Protein AF-0000000070194819 (afdb_homodimer)

Nearest PDB structures (foldseek):
  6mxv-assembly1_A  TM=6.897E-01  e=5.567E-07  Francisella tularensis subsp. tularensis SCHU S4
  8h4q-assembly1_A-2  TM=6.236E-01  e=9.524E-05  Pyrenophora teres f. teres 0-1
  8h4h-assembly1_A-2  TM=5.662E-01  e=7.944E-04  Pyrenophora teres f. teres 0-1
  3fdx-assembly1_A  TM=3.340E-01  e=8.220E-01  Klebsiella pneumoniae subsp. pneumoniae MGH 78578
  3fh0-assembly1_B  TM=3.764E-01  e=4.972E+00  Klebsiella pneumoniae subsp. pneumoniae MGH 78578

Organism: Mizuhopecten yessoensis (NCBI:txid6573)

Sequence (400 aa):
MATGFGMKAVISMMSMKFGSVNDIQTVTLSDWMKDHITHEDQTTKTSSSEPQLQDTSNSRSRRKLVILDCRPEEEYAVSHLEGAIRVDFDKEVNEIVKTLPEHLQPVERLVNTDIVCYCSIGYRSSTVADKLQKYFRKNSGSLPSGPDFPTAVNLEGSLFQWANEGRPMVDSNGQPTSFAHPYNAMWGKLLNAELRKEKLMATGFGMKAVISMMSMKFGSVNDIQTVTLSDWMKDHITHEDQTTKTSSSEPQLQDTSNSRSRRKLVILDCRPEEEYAVSHLEGAIRVDFDKEVNEIVKTLPEHLQPVERLVNTDIVCYCSIGYRSSTVADKLQKYFRKNSGSLPSGPDFPTAVNLEGSLFQWANEGRPMVDSNGQPTSFAHPYNAMWGKLLNAELRKEKL

Solvent-accessible surface area (backbone atoms only — not comparable to full-atom values): 21744 Å² total; per-residue (Å²): 119,78,79,47,68,62,50,51,52,48,38,52,50,48,46,62,66,40,68,88,47,48,68,42,51,57,68,58,51,54,51,53,53,52,54,54,54,53,48,60,52,48,64,71,66,61,72,72,83,73,83,68,79,70,77,61,82,82,49,67,73,74,59,44,79,44,41,34,33,26,47,57,68,68,39,42,40,33,22,38,55,80,86,46,43,77,39,61,45,88,51,54,56,71,59,44,50,66,68,44,57,68,79,52,42,59,78,62,48,33,54,31,24,42,33,39,20,20,22,61,60,28,66,47,5,38,51,40,20,44,40,49,44,53,50,49,62,76,44,38,89,65,44,58,70,73,87,38,36,56,46,43,24,21,32,48,32,12,48,32,46,39,43,64,61,65,48,84,27,18,26,74,85,68,44,79,42,72,41,33,40,38,91,47,84,72,67,21,67,69,33,53,73,93,30,56,33,78,65,120,117,79,79,47,68,61,52,52,51,47,40,51,49,48,46,65,64,39,68,86,46,49,69,43,51,58,70,55,52,52,52,53,53,52,56,55,53,54,47,60,52,49,66,70,65,62,74,71,82,73,82,66,79,72,77,59,80,82,50,64,76,75,59,44,80,42,42,34,33,26,46,55,67,66,40,43,41,30,22,38,55,80,83,45,43,75,39,60,46,88,51,55,56,70,58,44,50,66,69,44,58,67,81,50,40,61,78,64,48,33,53,31,23,42,32,40,20,22,24,59,60,28,65,46,6,37,52,41,19,44,40,47,44,52,50,48,62,74,44,39,90,65,43,58,72,74,86,38,34,57,47,43,25,20,31,49,32,12,48,29,45,38,42,63,64,67,50,84,25,18,26,72,83,68,44,80,45,73,40,34,39,39,91,46,84,73,67,21,68,68,33,53,74,92,30,56,32,78,64,119

InterPro domains:
  IPR001763 Rhodanese-like domain [PF00581] (61-164)
  IPR001763 Rhodanese-like domain [PS50206] (61-171)
  IPR001763 Rhodanese-like domain [SM00450] (51-168)
  IPR036873 Rhodanese-like domain superfamily [G3DSA:3.40.250.10] (31-189)
  IPR036873 Rhodanese-like domain superfamily [SSF52821] (60-180)

Secondary structure (DSSP, 8-state):
-PPPHHHHHHHHHHHHHTTTS-EE-HHHHHHHHHHHHHHHHHHHH-----------TT-----EEEEEE-S-HHHHHH-B-TTPEE--TTS-HHHHHHHS-GGG-SGGGGTTEEEEEE-SSSHHHHHHHHHHHHHHHHTGGGS--GGGS-EEEEETTHHHHHHHTT--EE-TTS-EE--B---STTGGGGS-GGGB-S--/-PPPHHHHHHHHHHHHHTTTS-EE-HHHHHHHHHHHHHHHHHHHH-----------TT-----EEEEEE-S-HHHHHH-B-TTPEE--TTS-HHHHHHHS-GGG-SGGGGTTEEEEEE-SSSHHHHHHHHHHHHHHHHTGGGS--GGGS-EEEEETTHHHHHHHTT--EE-TTS-EE--B---STTGGGGS-GGGB-S--

Foldseek 3Di:
DDQDPVLVVLLVVLCVVLVVFAEDELVVVVVLVVVVVVVVVVVVPPPDPDPPDPPVPVPPPNFAEAEEEQEDPLQVQAKDAPRYHYAHLPDQLVRRQVSDDPCSDDVLSQFRHEYEYAYQQFNSRSSNQVRVVVVQVVVVVSYDDDNRRYHYHYYHRGVQVCLQVPHWIAHPVRHTASAGDLVDDVSSVSHDPVRHDSGD/DDQDPVLVVLLVVLCVVLVVFAEDELVVVVVLVVVVVVVVVVVVPPPDPDPPPPPVPVPPPRFAEAEEEQEDPLQVQAKDAPRYHYAHLPDQLVVRQVSDDPCSDDVLSQFRHEYEYAYQQFNSRSSNQVRVVVVQVVVVVSYDDDNRRYHYHYYHRGVQVCLQVPHWIAHPVRHTASAGDLVDDVSSVSHDPVRHDSGD

Structure (mmCIF, N/CA/C/O backbone):
data_AF-0000000070194819-model_v1
#
loop_
_entity.id
_entity.type
_entity.pdbx_description
1 polymer 'Rhodanese domain-containing protein'
#
loop_
_atom_site.group_PDB
_atom_site.id
_atom_site.type_symbol
_atom_site.label_atom_id
_atom_site.label_alt_id
_atom_site.label_comp_id
_atom_site.label_asym_id
_atom_site.label_entity_id
_atom_site.label_seq_id
_atom_site.pdbx_PDB_ins_code
_atom_site.Cartn_x
_atom_site.Cartn_y
_atom_site.Cartn_z
_atom_site.occupancy
_atom_site.B_iso_or_equiv
_atom_site.auth_seq_id
_atom_site.auth_comp_id
_atom_site.auth_asym_id
_atom_site.auth_atom_id
_atom_site.pdbx_PDB_model_num
ATOM 1 N N . MET A 1 1 ? -16.078 6.215 16.75 1 51.06 1 MET A N 1
ATOM 2 C CA . MET A 1 1 ? -16.469 5.094 15.898 1 51.06 1 MET A CA 1
ATOM 3 C C . MET A 1 1 ? -15.258 4.297 15.438 1 51.06 1 MET A C 1
ATOM 5 O O . MET A 1 1 ? -14.18 4.863 15.242 1 51.06 1 MET A O 1
ATOM 9 N N . ALA A 1 2 ? -15.391 3.111 15.586 1 61.91 2 ALA A N 1
ATOM 10 C CA . ALA A 1 2 ? -14.258 2.229 15.32 1 61.91 2 ALA A CA 1
ATOM 11 C C . ALA A 1 2 ? -13.836 2.305 13.859 1 61.91 2 ALA A C 1
ATOM 13 O O . ALA A 1 2 ? -14.68 2.438 12.969 1 61.91 2 ALA A O 1
ATOM 14 N N . THR A 1 3 ? -12.617 2.445 13.68 1 82.25 3 THR A N 1
ATOM 15 C CA . THR A 1 3 ? -12.055 2.445 12.328 1 82.25 3 THR A CA 1
ATOM 16 C C . THR A 1 3 ? -12.445 1.172 11.578 1 82.25 3 THR A C 1
ATOM 18 O O . THR A 1 3 ? -12.25 0.065 12.086 1 82.25 3 THR A O 1
ATOM 21 N N . GLY A 1 4 ? -13.133 1.283 10.477 1 89.81 4 GLY A N 1
ATOM 22 C CA . GLY A 1 4 ? -13.562 0.141 9.688 1 89.81 4 GLY A CA 1
ATOM 23 C C . GLY A 1 4 ? -12.406 -0.609 9.047 1 89.81 4 GLY A C 1
ATOM 24 O O . GLY A 1 4 ? -11.273 -0.127 9.047 1 89.81 4 GLY A O 1
ATOM 25 N N . PHE A 1 5 ? -12.688 -1.791 8.609 1 92.38 5 PHE A N 1
ATOM 26 C CA . PHE A 1 5 ? -11.672 -2.643 7.996 1 92.38 5 PHE A CA 1
ATOM 27 C C . PHE A 1 5 ? -10.961 -1.913 6.867 1 92.38 5 PHE A C 1
ATOM 29 O O . PHE A 1 5 ? -9.734 -1.968 6.762 1 92.38 5 PHE A O 1
ATOM 36 N N . GLY A 1 6 ? -11.766 -1.272 6.012 1 93.25 6 GLY A N 1
ATOM 37 C CA . GLY A 1 6 ? -11.172 -0.573 4.883 1 93.25 6 GLY A CA 1
ATOM 38 C C . GLY A 1 6 ? -10.102 0.418 5.297 1 93.25 6 GLY A C 1
ATOM 39 O O . GLY A 1 6 ? -9 0.418 4.738 1 93.25 6 GLY A O 1
ATOM 40 N N . MET A 1 7 ? -10.438 1.155 6.246 1 95.94 7 MET A N 1
ATOM 41 C CA . MET A 1 7 ? -9.492 2.16 6.719 1 95.94 7 MET A CA 1
ATOM 42 C C . MET A 1 7 ? -8.297 1.503 7.395 1 95.94 7 MET A C 1
ATOM 44 O O . MET A 1 7 ? -7.152 1.906 7.172 1 95.94 7 MET A O 1
ATOM 48 N N . LYS A 1 8 ? -8.508 0.53 8.195 1 95.81 8 LYS A N 1
ATOM 49 C CA . LYS A 1 8 ? -7.418 -0.189 8.844 1 95.81 8 LYS A CA 1
ATOM 50 C C . LYS A 1 8 ? -6.469 -0.791 7.816 1 95.81 8 LYS A C 1
ATOM 52 O O . LYS A 1 8 ? -5.246 -0.743 7.988 1 95.81 8 LYS A O 1
ATOM 57 N N . ALA A 1 9 ? -7.027 -1.358 6.754 1 94.88 9 ALA A N 1
ATOM 58 C CA . ALA A 1 9 ? -6.223 -1.964 5.695 1 94.88 9 ALA A CA 1
ATOM 59 C C . ALA A 1 9 ? -5.367 -0.916 4.988 1 94.88 9 ALA A C 1
ATOM 61 O O . ALA A 1 9 ? -4.176 -1.129 4.766 1 94.88 9 ALA A O 1
ATOM 62 N N . VAL A 1 10 ? -5.977 0.17 4.715 1 95.75 10 VAL A N 1
ATOM 63 C CA . VAL A 1 10 ? -5.27 1.229 4 1 95.75 10 VAL A CA 1
ATOM 64 C C . VAL A 1 10 ? -4.148 1.781 4.875 1 95.75 10 VAL A C 1
ATOM 66 O O . VAL A 1 10 ? -3.027 1.99 4.402 1 95.75 10 VAL A O 1
ATOM 69 N N . ILE A 1 11 ? -4.441 1.989 6.156 1 96.69 11 ILE A N 1
ATOM 70 C CA . ILE A 1 11 ? -3.434 2.479 7.094 1 96.69 11 ILE A CA 1
ATOM 71 C C . ILE A 1 11 ? -2.262 1.502 7.145 1 96.69 11 ILE A C 1
ATOM 73 O O . ILE A 1 11 ? -1.101 1.913 7.078 1 96.69 11 ILE A O 1
ATOM 77 N N . SER A 1 12 ? -2.572 0.256 7.238 1 95 12 SER A N 1
ATOM 78 C CA . SER A 1 12 ? -1.537 -0.771 7.281 1 95 12 SER A CA 1
ATOM 79 C C . SER A 1 12 ? -0.708 -0.773 6 1 95 12 SER A C 1
ATOM 81 O O . SER A 1 12 ? 0.521 -0.842 6.051 1 95 12 SER A O 1
ATOM 83 N N . MET A 1 13 ? -1.363 -0.659 4.902 1 94.62 13 MET A N 1
ATOM 84 C CA . MET A 1 13 ? -0.689 -0.702 3.605 1 94.62 13 MET A CA 1
ATOM 85 C C . MET A 1 13 ? 0.181 0.534 3.404 1 94.62 13 MET A C 1
ATOM 87 O O . MET A 1 13 ? 1.265 0.447 2.824 1 94.62 13 MET A O 1
ATOM 91 N N . MET A 1 14 ? -0.279 1.64 3.861 1 95.81 14 MET A N 1
ATOM 92 C CA . MET A 1 14 ? 0.521 2.859 3.783 1 95.81 14 MET A CA 1
ATOM 93 C C . MET A 1 14 ? 1.812 2.715 4.582 1 95.81 14 MET A C 1
ATOM 95 O O . MET A 1 14 ? 2.885 3.086 4.105 1 95.81 14 MET A O 1
ATOM 99 N N . SER A 1 15 ? 1.675 2.174 5.762 1 94.81 15 SER A N 1
ATOM 100 C CA . SER A 1 15 ? 2.838 1.955 6.617 1 94.81 15 SER A CA 1
ATOM 101 C C . SER A 1 15 ? 3.824 0.987 5.973 1 94.81 15 SER A C 1
ATOM 103 O O . SER A 1 15 ? 5.039 1.167 6.082 1 94.81 15 SER A O 1
ATOM 105 N N . MET A 1 16 ? 3.293 0.017 5.25 1 91.75 16 MET A N 1
ATOM 106 C CA . MET A 1 16 ? 4.152 -0.943 4.562 1 91.75 16 MET A CA 1
ATOM 107 C C . MET A 1 16 ? 4.871 -0.286 3.389 1 91.75 16 MET A C 1
ATOM 109 O O . MET A 1 16 ? 6.055 -0.539 3.162 1 91.75 16 MET A O 1
ATOM 113 N N . LYS A 1 17 ? 4.164 0.487 2.676 1 94.25 17 LYS A N 1
ATOM 114 C CA . LYS A 1 17 ? 4.738 1.139 1.503 1 94.25 17 LYS A CA 1
ATOM 115 C C . LYS A 1 17 ? 5.801 2.158 1.904 1 94.25 17 LYS A C 1
ATOM 117 O O . LYS A 1 17 ? 6.855 2.244 1.272 1 94.25 17 LYS A O 1
ATOM 122 N N . PHE A 1 18 ? 5.41 2.934 2.963 1 96.56 18 PHE A N 1
ATOM 123 C CA . PHE A 1 18 ? 6.305 3.99 3.426 1 96.56 18 PHE A CA 1
ATOM 124 C C . PHE A 1 18 ? 6.945 3.613 4.758 1 96.56 18 PHE A C 1
ATOM 126 O O . PHE A 1 18 ? 6.738 4.289 5.766 1 96.56 18 PHE A O 1
ATOM 133 N N . GLY A 1 19 ? 7.793 2.658 4.688 1 94 19 GLY A N 1
ATOM 134 C CA . GLY A 1 19 ? 8.375 2.072 5.887 1 94 19 GLY A CA 1
ATOM 135 C C . GLY A 1 19 ? 9.242 3.041 6.664 1 94 19 GLY A C 1
ATOM 136 O O . GLY A 1 19 ? 9.43 2.887 7.875 1 94 19 GLY A O 1
ATOM 137 N N . SER A 1 20 ? 9.75 4.078 6.027 1 94.69 20 SER A N 1
ATOM 138 C CA . SER A 1 20 ? 10.664 5.012 6.684 1 94.69 20 SER A CA 1
ATOM 139 C C . SER A 1 20 ? 9.906 6.18 7.305 1 94.69 20 SER A C 1
ATOM 141 O O . SER A 1 20 ? 10.484 6.973 8.047 1 94.69 20 SER A O 1
ATOM 143 N N . VAL A 1 21 ? 8.648 6.27 7.035 1 97.75 21 VAL A N 1
ATOM 144 C CA . VAL A 1 21 ? 7.852 7.395 7.512 1 97.75 21 VAL A CA 1
ATOM 145 C C . VAL A 1 21 ? 7.098 6.992 8.781 1 97.75 21 VAL A C 1
ATOM 147 O O . VAL A 1 21 ? 6.352 6.012 8.773 1 97.75 21 VAL A O 1
ATOM 150 N N . ASN A 1 22 ? 7.332 7.723 9.805 1 97.19 22 ASN A N 1
ATOM 151 C CA . ASN A 1 22 ? 6.57 7.492 11.023 1 97.19 22 ASN A CA 1
ATOM 152 C C . ASN A 1 22 ? 5.168 8.086 10.93 1 97.19 22 ASN A C 1
ATOM 154 O O . ASN A 1 22 ? 4.973 9.133 10.305 1 97.19 22 ASN A O 1
ATOM 158 N N . ASP A 1 23 ? 4.273 7.438 11.578 1 98.19 23 ASP A N 1
ATOM 159 C CA . ASP A 1 23 ? 2.891 7.906 11.633 1 98.19 23 ASP A CA 1
ATOM 160 C C . ASP A 1 23 ? 2.508 8.328 13.047 1 98.19 23 ASP A C 1
ATOM 162 O O . ASP A 1 23 ? 3.076 7.836 14.023 1 98.19 23 ASP A O 1
ATOM 166 N N . ILE A 1 24 ? 1.604 9.227 13.133 1 98.06 24 ILE A N 1
ATOM 167 C CA . ILE A 1 24 ? 0.962 9.516 14.406 1 98.06 24 ILE A CA 1
ATOM 168 C C . ILE A 1 24 ? -0.55 9.344 14.273 1 98.06 24 ILE A C 1
ATOM 170 O O . ILE A 1 24 ? -1.1 9.453 13.18 1 98.06 24 ILE A O 1
ATOM 174 N N . GLN A 1 25 ? -1.173 9.109 15.375 1 97.94 25 GLN A N 1
ATOM 175 C CA . GLN A 1 25 ? -2.619 8.922 15.391 1 97.94 25 GLN A CA 1
ATOM 176 C C . GLN A 1 25 ? -3.346 10.266 15.453 1 97.94 25 GLN A C 1
ATOM 178 O O . GLN A 1 25 ? -2.777 11.266 15.891 1 97.94 25 GLN A O 1
ATOM 183 N N . THR A 1 26 ? -4.57 10.234 15.047 1 98.25 26 THR A N 1
ATOM 184 C CA . THR A 1 26 ? -5.395 11.438 15.039 1 98.25 26 THR A CA 1
ATOM 185 C C . THR A 1 26 ? -5.543 12 16.453 1 98.25 26 THR A C 1
ATOM 187 O O . THR A 1 26 ? -5.527 13.219 16.641 1 98.25 26 THR A O 1
ATOM 190 N N . VAL A 1 27 ? -5.629 11.141 17.422 1 97.44 27 VAL A N 1
ATOM 191 C CA . VAL A 1 27 ? -5.801 11.586 18.797 1 97.44 27 VAL A CA 1
ATOM 192 C C . VAL A 1 27 ? -4.551 12.328 19.266 1 97.44 27 VAL A C 1
ATOM 194 O O . VAL A 1 27 ? -4.641 13.312 20 1 97.44 27 VAL A O 1
ATOM 197 N N . THR A 1 28 ? -3.393 11.875 18.844 1 97.62 28 THR A N 1
ATOM 198 C CA . THR A 1 28 ? -2.129 12.516 19.188 1 97.62 28 THR A CA 1
ATOM 199 C C . THR A 1 28 ? -2.064 13.93 18.594 1 97.62 28 THR A C 1
ATOM 201 O O . THR A 1 28 ? -1.732 14.883 19.297 1 97.62 28 THR A O 1
ATOM 204 N N . LEU A 1 29 ? -2.408 14.055 17.328 1 97.88 29 LEU A N 1
ATOM 205 C CA . LEU A 1 29 ? -2.389 15.375 16.719 1 97.88 29 LEU A CA 1
ATOM 206 C C . LEU A 1 29 ? -3.406 16.297 17.375 1 97.88 29 LEU A C 1
ATOM 208 O O . LEU A 1 29 ? -3.123 17.469 17.609 1 97.88 29 LEU A O 1
ATOM 212 N N . SER A 1 30 ? -4.559 15.781 17.641 1 97 30 SER A N 1
ATOM 213 C CA . SER A 1 30 ? -5.582 16.562 18.328 1 97 30 SER A CA 1
ATOM 214 C C . SER A 1 30 ? -5.059 17.141 19.641 1 97 30 SER A C 1
ATOM 216 O O . SER A 1 30 ? -5.277 18.312 19.953 1 97 30 SER A O 1
ATOM 218 N N . ASP A 1 31 ? -4.367 16.328 20.359 1 95.19 31 ASP A N 1
ATOM 219 C CA . ASP A 1 31 ? -3.793 16.75 21.625 1 95.19 31 ASP A CA 1
ATOM 220 C C . ASP A 1 31 ? -2.721 17.828 21.422 1 95.19 31 ASP A C 1
ATOM 222 O O . ASP A 1 31 ? -2.666 18.812 22.156 1 95.19 31 ASP A O 1
ATOM 226 N N . TRP A 1 32 ? -1.902 17.609 20.438 1 94.75 32 TRP A N 1
ATOM 227 C CA . TRP A 1 32 ? -0.859 18.578 20.125 1 94.75 32 TRP A CA 1
ATOM 228 C C . TRP A 1 32 ? -1.464 19.922 19.766 1 94.75 32 TRP A C 1
ATOM 230 O O . TRP A 1 32 ? -0.948 20.969 20.172 1 94.75 32 TRP A O 1
ATOM 240 N N . MET A 1 33 ? -2.512 19.922 19 1 95 33 MET A N 1
ATOM 241 C CA . MET A 1 33 ? -3.16 21.156 18.547 1 95 33 MET A CA 1
ATOM 242 C C . MET A 1 33 ? -3.754 21.922 19.719 1 95 33 MET A C 1
ATOM 244 O O . MET A 1 33 ? -3.684 23.156 19.766 1 95 33 MET A O 1
ATOM 248 N N . LYS A 1 34 ? -4.328 21.281 20.672 1 90.75 34 LYS A N 1
ATOM 249 C CA . LYS A 1 34 ? -4.898 21.906 21.859 1 90.75 34 LYS A CA 1
ATOM 250 C C . LYS A 1 34 ? -3.816 22.578 22.703 1 90.75 34 LYS A C 1
ATOM 252 O O . LYS A 1 34 ? -4.02 23.656 23.25 1 90.75 34 LYS A O 1
ATOM 257 N N . ASP A 1 35 ? -2.766 21.922 22.766 1 84.62 35 ASP A N 1
ATOM 258 C CA . ASP A 1 35 ? -1.654 22.438 23.562 1 84.62 35 ASP A CA 1
ATOM 259 C C . ASP A 1 35 ? -1.08 23.719 22.953 1 84.62 35 ASP A C 1
ATOM 261 O O . ASP A 1 35 ? -0.6 24.594 23.672 1 84.62 35 ASP A O 1
ATOM 265 N N . HIS A 1 36 ? -1.11 23.797 21.688 1 80.06 36 HIS A N 1
ATOM 266 C CA . HIS A 1 36 ? -0.522 24.953 21.016 1 80.06 36 HIS A CA 1
ATOM 267 C C . HIS A 1 36 ? -1.495 26.125 20.969 1 80.06 36 HIS A C 1
ATOM 269 O O . HIS A 1 36 ? -1.076 27.281 20.906 1 80.06 36 HIS A O 1
ATOM 275 N N . ILE A 1 37 ? -2.73 25.859 20.969 1 62.91 37 ILE A N 1
ATOM 276 C CA . ILE A 1 37 ? -3.717 26.922 21.062 1 62.91 37 ILE A CA 1
ATOM 277 C C . ILE A 1 37 ? -3.725 27.5 22.469 1 62.91 37 ILE A C 1
ATOM 279 O O . ILE A 1 37 ? -3.756 28.719 22.656 1 62.91 37 ILE A O 1
ATOM 283 N N . THR A 1 38 ? -3.678 26.609 23.469 1 53.94 38 THR A N 1
ATOM 284 C CA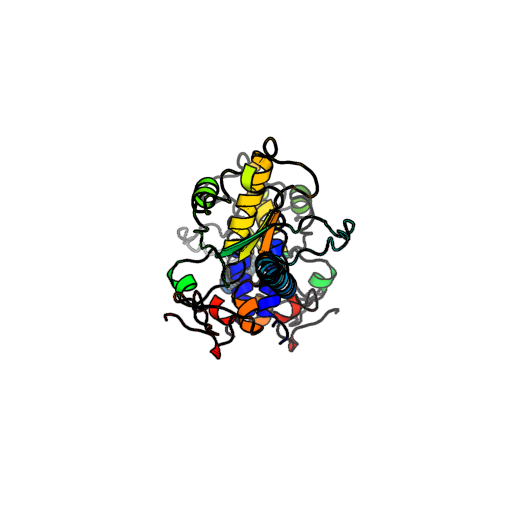 . THR A 1 38 ? -3.775 27.031 24.875 1 53.94 38 THR A CA 1
ATOM 285 C C . THR A 1 38 ? -2.57 27.891 25.266 1 53.94 38 THR A C 1
ATOM 287 O O . THR A 1 38 ? -2.703 28.844 26.016 1 53.94 38 THR A O 1
ATOM 290 N N . HIS A 1 39 ? -1.489 27.578 24.703 1 51.53 39 HIS A N 1
ATOM 291 C CA . HIS A 1 39 ? -0.308 28.297 25.156 1 51.53 39 HIS A CA 1
ATOM 292 C C . HIS A 1 39 ? -0.167 29.625 24.422 1 51.53 39 HIS A C 1
ATOM 294 O O . HIS A 1 39 ? 0.39 30.594 24.969 1 51.53 39 HIS A O 1
ATOM 300 N N . GLU A 1 40 ? -0.604 29.625 23.188 1 50.69 40 GLU A N 1
ATOM 301 C CA . GLU A 1 40 ? -0.58 30.938 22.531 1 50.69 40 GLU A CA 1
ATOM 302 C C . GLU A 1 40 ? -1.477 31.938 23.25 1 50.69 40 GLU A C 1
ATOM 304 O O . GLU A 1 40 ? -1.139 33.125 23.359 1 50.69 40 GLU A O 1
ATOM 309 N N . ASP A 1 41 ? -2.551 31.422 23.859 1 47.28 41 ASP A N 1
ATOM 310 C CA . ASP A 1 41 ? -3.469 32.281 24.594 1 47.28 41 ASP A CA 1
ATOM 311 C C . ASP A 1 41 ? -2.879 32.688 25.953 1 47.28 41 ASP A C 1
ATOM 313 O O . ASP A 1 41 ? -3.086 33.812 26.406 1 47.28 41 ASP A O 1
ATOM 317 N N . GLN A 1 42 ? -2.182 31.734 26.516 1 44.88 42 GLN A N 1
ATOM 318 C CA . GLN A 1 42 ? -1.678 32.062 27.844 1 44.88 42 GLN A CA 1
ATOM 319 C C . GLN A 1 42 ? -0.526 33.062 27.766 1 44.88 42 GLN A C 1
ATOM 321 O O . GLN A 1 42 ? -0.276 33.812 28.719 1 44.88 42 GLN A O 1
ATOM 326 N N . THR A 1 43 ? 0.218 33 26.625 1 43.69 43 THR A N 1
ATOM 327 C CA . THR A 1 43 ? 1.293 34 26.562 1 43.69 43 THR A CA 1
ATOM 328 C C . THR A 1 43 ? 0.726 35.406 26.438 1 43.69 43 THR A C 1
ATOM 330 O O . THR A 1 43 ? 1.393 36.375 26.781 1 43.69 43 THR A O 1
ATOM 333 N N . THR A 1 44 ? -0.461 35.594 25.797 1 42.16 44 THR A N 1
ATOM 334 C CA . THR A 1 44 ? -0.988 36.969 25.703 1 42.16 44 THR A CA 1
ATOM 335 C C . THR A 1 44 ? -1.541 37.406 27.062 1 42.16 44 THR A C 1
ATOM 337 O O . THR A 1 44 ? -1.569 38.625 27.344 1 42.16 44 THR A O 1
ATOM 340 N N . LYS A 1 45 ? -2.238 36.531 27.969 1 43.38 45 LYS A N 1
ATOM 341 C CA . LYS A 1 45 ? -2.932 37.094 29.125 1 43.38 45 LYS A CA 1
ATOM 342 C C . LYS A 1 45 ? -1.969 37.344 30.281 1 43.38 45 LYS A C 1
ATOM 344 O O . LYS A 1 45 ? -2.342 37.938 31.297 1 43.38 45 LYS A O 1
ATOM 349 N N . THR A 1 46 ? -1.001 36.438 30.531 1 40.38 46 THR A N 1
ATOM 350 C CA . THR A 1 46 ? -0.384 36.562 31.844 1 40.38 46 THR A CA 1
ATOM 351 C C . THR A 1 46 ? 0.662 37.688 31.859 1 40.38 46 THR A C 1
ATOM 353 O O . THR A 1 46 ? 1.806 37.469 31.453 1 40.38 46 THR A O 1
ATOM 356 N N . SER A 1 47 ? 0.458 38.812 31.375 1 36.16 47 SER A N 1
ATOM 357 C CA . SER A 1 47 ? 1.301 39.938 31.75 1 36.16 47 SER A CA 1
ATOM 358 C C . SER A 1 47 ? 1.397 40.094 33.281 1 36.16 47 SER A C 1
ATOM 360 O O . SER A 1 47 ? 1.868 41.094 33.781 1 36.16 47 SER A O 1
ATOM 362 N N . SER A 1 48 ? 0.55 39.406 34.094 1 36.16 48 SER A N 1
ATOM 363 C CA . SER A 1 48 ? 0.656 39.875 35.469 1 36.16 48 SER A CA 1
ATOM 364 C C . SER A 1 48 ? 2.004 39.469 36.062 1 36.16 48 SER A C 1
ATOM 366 O O . SER A 1 48 ? 2.639 38.531 35.625 1 36.16 48 SER A O 1
ATOM 368 N N . SER A 1 49 ? 2.727 40.312 37.125 1 37.75 49 SER A N 1
ATOM 369 C CA . SER A 1 49 ? 3.99 40.594 37.812 1 37.75 49 SER A CA 1
ATOM 370 C C . SER A 1 49 ? 4.492 39.375 38.562 1 37.75 49 SER A C 1
ATOM 372 O O . SER A 1 49 ? 5.547 39.406 39.188 1 37.75 49 SER A O 1
ATOM 374 N N . GLU A 1 50 ? 3.598 38.469 39.219 1 38.38 50 GLU A N 1
ATOM 375 C CA . GLU A 1 50 ? 4.238 37.688 40.281 1 38.38 50 GLU A CA 1
ATOM 376 C C . GLU A 1 50 ? 5.23 36.688 39.688 1 38.38 50 GLU A C 1
ATOM 378 O O . GLU A 1 50 ? 4.957 36.062 38.656 1 38.38 50 GLU A O 1
ATOM 383 N N . PRO A 1 51 ? 6.559 36.719 40.125 1 37.97 51 PRO A N 1
ATOM 384 C CA . PRO A 1 51 ? 7.617 35.812 39.719 1 37.97 51 PRO A CA 1
ATOM 385 C C . PRO A 1 51 ? 7.184 34.344 39.812 1 37.97 51 PRO A C 1
ATOM 387 O O . PRO A 1 51 ? 6.949 33.812 40.906 1 37.97 51 PRO A O 1
ATOM 390 N N . GLN A 1 52 ? 6 33.938 39.438 1 35.62 52 GLN A N 1
ATOM 391 C CA . GLN A 1 52 ? 5.75 32.5 39.625 1 35.62 52 GLN A CA 1
ATOM 392 C C . GLN A 1 52 ? 6.949 31.672 39.188 1 35.62 52 GLN A C 1
ATOM 394 O O . GLN A 1 52 ? 7.531 31.922 38.125 1 35.62 52 GLN A O 1
ATOM 399 N N . LEU A 1 53 ? 7.605 30.938 40.125 1 36.72 53 LEU A N 1
ATOM 400 C CA . LEU A 1 53 ? 8.641 29.922 40 1 36.72 53 LEU A CA 1
ATOM 401 C C . LEU A 1 53 ? 8.43 29.062 38.75 1 36.72 53 LEU A C 1
ATOM 403 O O . LEU A 1 53 ? 7.312 28.609 38.5 1 36.72 53 LEU A O 1
ATOM 407 N N . GLN A 1 54 ? 9.164 29.359 37.719 1 35.09 54 GLN A N 1
ATOM 408 C CA . GLN A 1 54 ? 9.344 28.609 36.469 1 35.09 54 GLN A CA 1
ATOM 409 C C . GLN A 1 54 ? 9.484 27.125 36.75 1 35.09 54 GLN A C 1
ATOM 411 O O . GLN A 1 54 ? 10.461 26.688 37.344 1 35.09 54 GLN A O 1
ATOM 416 N N . ASP A 1 55 ? 8.469 26.422 37.344 1 35.69 55 ASP A N 1
ATOM 417 C CA . ASP A 1 55 ? 8.664 24.969 37.25 1 35.69 55 ASP A CA 1
ATOM 418 C C . ASP A 1 55 ? 9.414 24.594 35.969 1 35.69 55 ASP A C 1
ATOM 420 O O . ASP A 1 55 ? 8.867 24.703 34.875 1 35.69 55 ASP A O 1
ATOM 424 N N . THR A 1 56 ? 10.711 24.859 35.781 1 38 56 THR A N 1
ATOM 425 C CA . THR A 1 56 ? 11.805 24.562 34.875 1 38 56 THR A CA 1
ATOM 426 C C . THR A 1 56 ? 11.703 23.125 34.375 1 38 56 THR A C 1
ATOM 428 O O . THR A 1 56 ? 12.328 22.766 33.375 1 38 56 THR A O 1
ATOM 431 N N . SER A 1 57 ? 11.398 22.172 35.188 1 39.25 57 SER A N 1
ATOM 432 C CA . SER A 1 57 ? 11.617 20.766 34.844 1 39.25 57 SER A CA 1
ATOM 433 C C . SER A 1 57 ? 10.922 20.406 33.562 1 39.25 57 SER A C 1
ATOM 435 O O . SER A 1 57 ? 11.43 19.609 32.781 1 39.25 57 SER A O 1
ATOM 437 N N . ASN A 1 58 ? 9.617 20.5 33.469 1 40.03 58 ASN A N 1
ATOM 438 C CA . ASN A 1 58 ? 8.844 20.094 32.281 1 40.03 58 ASN A CA 1
ATOM 439 C C . ASN A 1 58 ? 9 21.094 31.141 1 40.03 58 ASN A C 1
ATOM 441 O O . ASN A 1 58 ? 8.062 21.328 30.391 1 40.03 58 ASN A O 1
ATOM 445 N N . SER A 1 59 ? 9.883 22.031 31.25 1 40.19 59 SER A N 1
ATOM 446 C CA . SER A 1 59 ? 10.18 23.062 30.266 1 40.19 59 SER A CA 1
ATOM 447 C C . SER A 1 59 ? 10.523 22.469 28.906 1 40.19 59 SER A C 1
ATOM 449 O O . SER A 1 59 ? 11.422 22.953 28.219 1 40.19 59 SER A O 1
ATOM 451 N N . ARG A 1 60 ? 10.656 21.156 28.906 1 45.38 60 ARG A N 1
ATOM 452 C CA . ARG A 1 60 ? 10.961 20.781 27.531 1 45.38 60 ARG A CA 1
ATOM 453 C C . ARG A 1 60 ? 10.258 21.719 26.547 1 45.38 60 ARG A C 1
ATOM 455 O O . ARG A 1 60 ? 9.031 21.797 26.531 1 45.38 60 ARG A O 1
ATOM 462 N N . SER A 1 61 ? 10.977 22.828 26.234 1 54.88 61 SER A N 1
ATOM 463 C CA . SER A 1 61 ? 10.516 23.781 25.219 1 54.88 61 SER A CA 1
ATOM 464 C C . SER A 1 61 ? 9.617 23.094 24.203 1 54.88 61 SER A C 1
ATOM 466 O O . SER A 1 61 ? 9.93 22 23.719 1 54.88 61 SER A O 1
ATOM 468 N N . ARG A 1 62 ? 8.328 23.312 24.328 1 77.38 62 ARG A N 1
ATOM 469 C CA . ARG A 1 62 ? 7.285 22.734 23.484 1 77.38 62 ARG A CA 1
ATOM 470 C C . ARG A 1 62 ? 7.664 22.828 22.016 1 77.38 62 ARG A C 1
ATOM 472 O O . ARG A 1 62 ? 8.016 23.906 21.516 1 77.38 62 ARG A O 1
ATOM 479 N N . ARG A 1 63 ? 7.859 21.766 21.453 1 89.5 63 ARG A N 1
ATOM 480 C CA . ARG A 1 63 ? 8.203 21.703 20.031 1 89.5 63 ARG A CA 1
ATOM 481 C C . ARG A 1 63 ? 7.184 22.484 19.188 1 89.5 63 ARG A C 1
ATOM 483 O O . ARG A 1 63 ? 5.992 22.5 19.516 1 89.5 63 ARG A O 1
ATOM 490 N N . LYS A 1 64 ? 7.711 23.219 18.25 1 92.69 64 LYS A N 1
ATOM 491 C CA . LYS A 1 64 ? 6.824 23.844 17.281 1 92.69 64 LYS A CA 1
ATOM 492 C C . LYS A 1 64 ? 6.031 22.812 16.5 1 92.69 64 LYS A C 1
ATOM 494 O O . LYS A 1 64 ? 6.555 21.734 16.172 1 92.69 64 LYS A O 1
ATOM 499 N N . LEU A 1 65 ? 4.738 23.156 16.281 1 95.94 65 LEU A N 1
ATOM 500 C CA . LEU A 1 65 ? 3.893 22.281 15.484 1 95.94 65 LEU A CA 1
ATOM 501 C C . LEU A 1 65 ? 3.555 22.906 14.141 1 95.94 65 LEU A C 1
ATOM 503 O O . LEU A 1 65 ? 3.078 24.047 14.094 1 95.94 65 LEU A O 1
ATOM 507 N N . VAL A 1 66 ? 3.887 22.203 13.086 1 96.69 66 VAL A N 1
ATOM 508 C CA . VAL A 1 66 ? 3.502 22.609 11.742 1 96.69 66 VAL A CA 1
ATOM 509 C C . VAL A 1 66 ? 2.639 21.531 11.102 1 96.69 66 VAL A C 1
ATOM 511 O O . VAL A 1 66 ? 3.006 20.359 11.109 1 96.69 66 VAL A O 1
ATOM 514 N N . ILE A 1 67 ? 1.468 21.922 10.609 1 98.31 67 ILE A N 1
ATOM 515 C CA . ILE A 1 67 ? 0.573 20.969 9.945 1 98.31 67 ILE A CA 1
ATOM 516 C C . ILE A 1 67 ? 0.528 21.266 8.445 1 98.31 67 ILE A C 1
ATOM 518 O O . ILE A 1 67 ? 0.23 22.391 8.039 1 98.31 67 ILE A O 1
ATOM 522 N N . LEU A 1 68 ? 0.867 20.219 7.676 1 98.69 68 LEU A N 1
ATOM 523 C CA . LEU A 1 68 ? 0.867 20.391 6.227 1 98.69 68 LEU A CA 1
ATOM 524 C C . LEU A 1 68 ? -0.286 19.625 5.59 1 98.69 68 LEU A C 1
ATOM 526 O O . LEU A 1 68 ? -0.429 18.422 5.801 1 98.69 68 LEU A O 1
ATOM 530 N N . ASP A 1 69 ? -1.15 20.328 4.871 1 98.81 69 ASP A N 1
ATOM 531 C CA . ASP A 1 69 ? -2.139 19.719 3.984 1 98.81 69 ASP A CA 1
ATOM 532 C C . ASP A 1 69 ? -1.556 19.484 2.594 1 98.81 69 ASP A C 1
ATOM 534 O O . ASP A 1 69 ? -1.314 20.438 1.847 1 98.81 69 ASP A O 1
ATOM 538 N N . CYS A 1 70 ? -1.432 18.234 2.191 1 98.81 70 CYS A N 1
ATOM 539 C CA . CYS A 1 70 ? -0.713 17.891 0.97 1 98.81 70 CYS A CA 1
ATOM 540 C C . CYS A 1 70 ? -1.68 17.672 -0.188 1 98.81 70 CYS A C 1
ATOM 542 O O . CYS A 1 70 ? -1.353 16.984 -1.15 1 98.81 70 CYS A O 1
ATOM 544 N N . ARG A 1 71 ? -2.887 18.125 -0.114 1 98.38 71 ARG A N 1
ATOM 545 C CA . ARG A 1 71 ? -3.93 17.922 -1.116 1 98.38 71 ARG A CA 1
ATOM 546 C C . ARG A 1 71 ? -4.023 19.125 -2.051 1 98.38 71 ARG A C 1
ATOM 548 O O . ARG A 1 71 ? -3.455 20.188 -1.771 1 98.38 71 ARG A O 1
ATOM 555 N N . PRO A 1 72 ? -4.727 18.969 -3.174 1 97.62 72 PRO A N 1
ATOM 556 C CA . PRO A 1 72 ? -4.961 20.094 -4.07 1 97.62 72 PRO A CA 1
ATOM 557 C C . PRO A 1 72 ? -5.871 21.156 -3.457 1 97.62 72 PRO A C 1
ATOM 559 O O . PRO A 1 72 ? -6.586 20.875 -2.492 1 97.62 72 PRO A O 1
ATOM 562 N N . GLU A 1 73 ? -5.844 22.312 -4.059 1 97.12 73 GLU A N 1
ATOM 563 C CA . GLU A 1 73 ? -6.594 23.469 -3.562 1 97.12 73 GLU A CA 1
ATOM 564 C C . GLU A 1 73 ? -8.086 23.156 -3.49 1 97.12 73 GLU A C 1
ATOM 566 O O . GLU A 1 73 ? -8.773 23.578 -2.555 1 97.12 73 GLU A O 1
ATOM 571 N N . GLU A 1 74 ? -8.578 22.391 -4.43 1 97.31 74 GLU A N 1
ATOM 572 C CA . GLU A 1 74 ? -10 22.062 -4.484 1 97.31 74 GLU A CA 1
ATOM 573 C C . GLU A 1 74 ? -10.43 21.25 -3.264 1 97.31 74 GLU A C 1
ATOM 575 O O . GLU A 1 74 ? -11.547 21.422 -2.762 1 97.31 74 GLU A O 1
ATOM 580 N N . GLU A 1 75 ? -9.586 20.359 -2.83 1 98.5 75 GLU A N 1
ATOM 581 C CA . GLU A 1 75 ? -9.867 19.562 -1.643 1 98.5 75 GLU A CA 1
ATOM 582 C C . GLU A 1 75 ? -9.695 20.375 -0.369 1 98.5 75 GLU A C 1
ATOM 584 O O . GLU A 1 75 ? -10.539 20.328 0.529 1 98.5 75 GLU A O 1
ATOM 589 N N . TYR A 1 76 ? -8.641 21.172 -0.349 1 98.5 76 TYR A N 1
ATOM 590 C CA . TYR A 1 76 ? -8.32 22.031 0.785 1 98.5 76 TYR A CA 1
ATOM 591 C C . TYR A 1 76 ? -9.453 23.016 1.055 1 98.5 76 TYR A C 1
ATOM 593 O O . TYR A 1 76 ? -9.773 23.312 2.211 1 98.5 76 TYR A O 1
ATOM 601 N N . ALA A 1 77 ? -10.039 23.516 0.027 1 98.06 77 ALA A N 1
ATOM 602 C CA . ALA A 1 77 ? -11.078 24.547 0.125 1 98.06 77 ALA A CA 1
ATOM 603 C C . ALA A 1 77 ? -12.328 24 0.798 1 98.06 77 ALA A C 1
ATOM 605 O O . ALA A 1 77 ? -13.031 24.719 1.504 1 98.06 77 ALA A O 1
ATOM 606 N N . VAL A 1 78 ? -12.633 22.719 0.571 1 98.62 78 VAL A N 1
ATOM 607 C CA . VAL A 1 78 ? -13.805 22.094 1.19 1 98.62 78 VAL A CA 1
ATOM 608 C C . VAL A 1 78 ? -13.602 22 2.699 1 98.62 78 VAL A C 1
ATOM 610 O O . VAL A 1 78 ? -14.492 22.359 3.479 1 98.62 78 VAL A O 1
ATOM 613 N N . SER A 1 79 ? -12.414 21.562 3.066 1 98.81 79 SER A N 1
ATOM 614 C CA . SER A 1 79 ? -12.078 21.516 4.484 1 98.81 79 SER A CA 1
ATOM 615 C C . SER A 1 79 ? -10.586 21.266 4.688 1 98.81 79 SER A C 1
ATOM 617 O O . SER A 1 79 ? -9.906 20.766 3.787 1 98.81 79 SER A O 1
ATOM 619 N N . HIS A 1 80 ? -10.117 21.594 5.777 1 98.88 80 HIS A N 1
ATOM 620 C CA . HIS A 1 80 ? -8.758 21.344 6.246 1 98.88 80 HIS A CA 1
ATOM 621 C C . HIS A 1 80 ? -8.648 21.562 7.754 1 98.88 80 HIS A C 1
ATOM 623 O O . HIS A 1 80 ? -9.602 22.016 8.391 1 98.88 80 HIS A O 1
ATOM 629 N N . LEU A 1 81 ? -7.559 21.078 8.281 1 98.75 81 LEU A N 1
ATOM 630 C CA . LEU A 1 81 ? -7.32 21.328 9.703 1 98.75 81 LEU A CA 1
ATOM 631 C C . LEU A 1 81 ? -6.977 22.797 9.938 1 98.75 81 LEU A C 1
ATOM 633 O O . LEU A 1 81 ? -6.238 23.391 9.156 1 98.75 81 LEU A O 1
ATOM 637 N N . GLU A 1 82 ? -7.508 23.344 11.023 1 97.5 82 GLU A N 1
ATOM 638 C CA . GLU A 1 82 ? -7.211 24.734 11.344 1 97.5 82 GLU A CA 1
ATOM 639 C C . GLU A 1 82 ? -5.707 24.969 11.477 1 97.5 82 GLU A C 1
ATOM 641 O O . GLU A 1 82 ? -5.02 24.203 12.164 1 97.5 82 GLU A O 1
ATOM 646 N N . GLY A 1 83 ? -5.203 25.953 10.789 1 95.62 83 GLY A N 1
ATOM 647 C CA . GLY A 1 83 ? -3.793 26.297 10.883 1 95.62 83 GLY A CA 1
ATOM 648 C C . GLY A 1 83 ? -2.928 25.531 9.906 1 95.62 83 GLY A C 1
ATOM 649 O O . GLY A 1 83 ? -1.728 25.781 9.789 1 95.62 83 GLY A O 1
ATOM 650 N N . ALA A 1 84 ? -3.521 24.609 9.133 1 98 84 ALA A N 1
ATOM 651 C CA . ALA A 1 84 ? -2.75 23.797 8.195 1 98 84 ALA A CA 1
ATOM 652 C C . ALA A 1 84 ? -2.252 24.641 7.023 1 98 84 ALA A C 1
ATOM 654 O O . ALA A 1 84 ? -2.971 25.516 6.527 1 98 84 ALA A O 1
ATOM 655 N N . ILE A 1 85 ? -1.032 24.375 6.617 1 97.31 85 ILE A N 1
ATOM 656 C CA . ILE A 1 85 ? -0.427 25 5.445 1 97.31 85 ILE A CA 1
ATOM 657 C C . ILE A 1 85 ? -0.526 24.062 4.246 1 97.31 85 ILE A C 1
ATOM 659 O O . ILE A 1 85 ? -0.08 22.906 4.312 1 97.31 85 ILE A O 1
ATOM 663 N N . ARG A 1 86 ? -1.098 24.516 3.148 1 97.94 86 ARG A N 1
ATOM 664 C CA . ARG A 1 86 ? -1.246 23.672 1.967 1 97.94 86 ARG A CA 1
ATOM 665 C C . ARG A 1 86 ? 0.056 23.609 1.175 1 97.94 86 ARG A C 1
ATOM 667 O O . ARG A 1 86 ? 0.693 24.625 0.93 1 97.94 86 ARG A O 1
ATOM 674 N N . VAL A 1 87 ? 0.464 22.406 0.796 1 97.88 87 VAL A N 1
ATOM 675 C CA . VAL A 1 87 ? 1.626 22.219 -0.064 1 97.88 87 VAL A CA 1
ATOM 676 C C . VAL A 1 87 ? 1.273 21.266 -1.201 1 97.88 87 VAL A C 1
ATOM 678 O O . VAL A 1 87 ? 0.348 20.453 -1.078 1 97.88 87 VAL A O 1
ATOM 681 N N . ASP A 1 88 ? 1.979 21.359 -2.262 1 96.38 88 ASP A N 1
ATOM 682 C CA . ASP A 1 88 ? 1.811 20.422 -3.373 1 96.38 88 ASP A CA 1
ATOM 683 C C . ASP A 1 88 ? 2.719 19.219 -3.215 1 96.38 88 ASP A C 1
ATOM 685 O O . ASP A 1 88 ? 3.943 19.328 -3.291 1 96.38 88 ASP A O 1
ATOM 689 N N . PHE A 1 89 ? 2.113 18.062 -3.139 1 96.62 89 PHE A N 1
ATOM 690 C CA . PHE A 1 89 ? 2.883 16.859 -2.838 1 96.62 89 PHE A CA 1
ATOM 691 C C . PHE A 1 89 ? 3.789 16.484 -4.008 1 96.62 89 PHE A C 1
ATOM 693 O O . PHE A 1 89 ? 4.777 15.773 -3.83 1 96.62 89 PHE A O 1
ATOM 700 N N . ASP A 1 90 ? 3.434 16.922 -5.199 1 95.81 90 ASP A N 1
ATOM 701 C CA . ASP A 1 90 ? 4.129 16.484 -6.402 1 95.81 90 ASP A CA 1
ATOM 702 C C . ASP A 1 90 ? 5.367 17.344 -6.668 1 95.81 90 ASP A C 1
ATOM 704 O O . ASP A 1 90 ? 6.137 17.062 -7.59 1 95.81 90 ASP A O 1
ATOM 708 N N . LYS A 1 91 ? 5.621 18.328 -5.867 1 96.75 91 LYS A N 1
ATOM 709 C CA . LYS A 1 91 ? 6.789 19.188 -6.023 1 96.75 91 LYS A CA 1
ATOM 710 C C . LYS A 1 91 ? 8.008 18.594 -5.328 1 96.75 91 LYS A C 1
ATOM 712 O O . LYS A 1 91 ? 7.871 17.75 -4.434 1 96.75 91 LYS A O 1
ATOM 717 N N . GLU A 1 92 ? 9.117 19.047 -5.812 1 97 92 GLU A N 1
ATOM 718 C CA . GLU A 1 92 ? 10.359 18.688 -5.133 1 97 92 GLU A CA 1
ATOM 719 C C . GLU A 1 92 ? 10.445 19.328 -3.752 1 97 92 GLU A C 1
ATOM 721 O O . GLU A 1 92 ? 9.844 20.391 -3.518 1 97 92 GLU A O 1
ATOM 726 N N . VAL A 1 93 ? 11.18 18.688 -2.906 1 96.62 93 VAL A N 1
ATOM 727 C CA . VAL A 1 93 ? 11.203 19.062 -1.497 1 96.62 93 VAL A CA 1
ATOM 728 C C . VAL A 1 93 ? 11.641 20.531 -1.354 1 96.62 93 VAL A C 1
ATOM 730 O O . VAL A 1 93 ? 11.125 21.25 -0.502 1 96.62 93 VAL A O 1
ATOM 733 N N . ASN A 1 94 ? 12.578 21.016 -2.201 1 94.38 94 ASN A N 1
ATOM 734 C CA . ASN A 1 94 ? 13.031 22.406 -2.129 1 94.38 94 ASN A CA 1
ATOM 735 C C . ASN A 1 94 ? 11.891 23.375 -2.424 1 94.38 94 ASN A C 1
ATOM 737 O O . ASN A 1 94 ? 11.797 24.438 -1.8 1 94.38 94 ASN A O 1
ATOM 741 N N . GLU A 1 95 ? 11.094 22.984 -3.32 1 95 95 GLU A N 1
ATOM 742 C CA . GLU A 1 95 ? 9.938 23.797 -3.652 1 95 95 GLU A CA 1
ATOM 743 C C . GLU A 1 95 ? 8.898 23.781 -2.533 1 95 95 GLU A C 1
ATOM 745 O O . GLU A 1 95 ? 8.266 24.797 -2.244 1 95 95 GLU A O 1
ATOM 750 N N . ILE A 1 96 ? 8.773 22.625 -1.904 1 95.94 96 ILE A N 1
ATOM 751 C CA . ILE A 1 96 ? 7.844 22.5 -0.786 1 95.94 96 ILE A CA 1
ATOM 752 C C . ILE A 1 96 ? 8.297 23.391 0.368 1 95.94 96 ILE A C 1
ATOM 754 O O . ILE A 1 96 ? 7.5 24.156 0.918 1 95.94 96 ILE A O 1
ATOM 758 N N . VAL A 1 97 ? 9.539 23.359 0.667 1 93.81 97 VAL A N 1
ATOM 759 C CA . VAL A 1 97 ? 10.094 24.141 1.768 1 93.81 97 VAL A CA 1
ATOM 760 C C . VAL A 1 97 ? 9.953 25.625 1.466 1 93.81 97 VAL A C 1
ATOM 762 O O . VAL A 1 97 ? 9.633 26.422 2.355 1 93.81 97 VAL A O 1
ATOM 765 N N . LYS A 1 98 ? 10.047 26 0.236 1 91.25 98 LYS A N 1
ATOM 766 C CA . LYS A 1 98 ? 9.953 27.406 -0.165 1 91.25 98 LYS A CA 1
ATOM 767 C C . LYS A 1 98 ? 8.531 27.938 0.002 1 91.25 98 LYS A C 1
ATOM 769 O O . LYS A 1 98 ? 8.32 29.141 0.082 1 91.25 98 LYS A O 1
ATOM 774 N N . THR A 1 99 ? 7.609 27.016 0.01 1 90.25 99 THR A N 1
ATOM 775 C CA . THR A 1 99 ? 6.215 27.422 0.137 1 90.25 99 THR A CA 1
ATOM 776 C C . THR A 1 99 ? 5.852 27.656 1.601 1 90.25 99 THR A C 1
ATOM 778 O O . THR A 1 99 ? 4.824 28.266 1.9 1 90.25 99 THR A O 1
ATOM 781 N N . LEU A 1 100 ? 6.695 27.25 2.514 1 92.12 100 LEU A N 1
ATOM 782 C CA . LEU A 1 100 ? 6.43 27.438 3.936 1 92.12 100 LEU A CA 1
ATOM 783 C C . LEU A 1 100 ? 6.586 28.906 4.32 1 92.12 100 LEU A C 1
ATOM 785 O O . LEU A 1 100 ? 7.293 29.656 3.645 1 92.12 100 LEU A O 1
ATOM 789 N N . PRO A 1 101 ? 5.938 29.359 5.344 1 92.19 101 PRO A N 1
ATOM 790 C CA . PRO A 1 101 ? 6.117 30.719 5.836 1 92.19 101 PRO A CA 1
ATOM 791 C C . PRO A 1 101 ? 7.57 31.047 6.172 1 92.19 101 PRO A C 1
ATOM 793 O O . PRO A 1 101 ? 8.352 30.141 6.461 1 92.19 101 PRO A O 1
ATOM 796 N N . GLU A 1 102 ? 7.875 32.281 6.223 1 91.62 102 GLU A N 1
ATOM 797 C CA . GLU A 1 102 ? 9.234 32.781 6.41 1 91.62 102 GLU A CA 1
ATOM 798 C C . GLU A 1 102 ? 9.828 32.281 7.73 1 91.62 102 GLU A C 1
ATOM 800 O O . GLU A 1 102 ? 11.016 31.984 7.809 1 91.62 102 GLU A O 1
ATOM 805 N N . HIS A 1 103 ? 9 32.188 8.68 1 89.5 103 HIS A N 1
ATOM 806 C CA . HIS A 1 103 ? 9.5 31.812 9.992 1 89.5 103 HIS A CA 1
ATOM 807 C C . HIS A 1 103 ? 9.812 30.312 10.039 1 89.5 103 HIS A C 1
ATOM 809 O O . HIS A 1 103 ? 10.344 29.828 11.039 1 89.5 103 HIS A O 1
ATOM 815 N N . LEU A 1 104 ? 9.578 29.609 8.961 1 90.62 104 LEU A N 1
ATOM 816 C CA . LEU A 1 104 ? 9.82 28.172 8.875 1 90.62 104 LEU A CA 1
ATOM 817 C C . LEU A 1 104 ? 10.828 27.859 7.777 1 90.62 104 LEU A C 1
ATOM 819 O O . LEU A 1 104 ? 10.945 26.719 7.34 1 90.62 104 LEU A O 1
ATOM 823 N N . GLN A 1 105 ? 11.43 28.906 7.242 1 88 105 GLN A N 1
ATOM 824 C CA . GLN A 1 105 ? 12.492 28.719 6.258 1 88 105 GLN A CA 1
ATOM 825 C C . GLN A 1 105 ? 13.602 29.75 6.457 1 88 105 GLN A C 1
ATOM 827 O O . GLN A 1 105 ? 13.344 30.875 6.887 1 88 105 GLN A O 1
ATOM 832 N N . PRO A 1 106 ? 14.953 29.375 6.219 1 88.12 106 PRO A N 1
ATOM 833 C CA . PRO A 1 106 ? 15.391 28.109 5.617 1 88.12 106 PRO A CA 1
ATOM 834 C C . PRO A 1 106 ? 15.414 26.953 6.617 1 88.12 106 PRO A C 1
ATOM 836 O O . PRO A 1 106 ? 14.672 26.984 7.609 1 88.12 106 PRO A O 1
ATOM 839 N N . VAL A 1 107 ? 16.109 25.844 6.336 1 90.38 107 VAL A N 1
ATOM 840 C CA . VAL A 1 107 ? 16.078 24.578 7.066 1 90.38 107 VAL A CA 1
ATOM 841 C C . VAL A 1 107 ? 16.438 24.828 8.531 1 90.38 107 VAL A C 1
ATOM 843 O O . VAL A 1 107 ? 15.914 24.156 9.422 1 90.38 107 VAL A O 1
ATOM 846 N N . GLU A 1 108 ? 17.25 25.828 8.812 1 91.81 108 GLU A N 1
ATOM 847 C CA . GLU A 1 108 ? 17.719 26.109 10.164 1 91.81 108 GLU A CA 1
ATOM 848 C C . GLU A 1 108 ? 16.578 26.562 11.062 1 91.81 108 GLU A C 1
ATOM 850 O O . GLU A 1 108 ? 16.641 26.422 12.289 1 91.81 108 GLU A O 1
ATOM 855 N N . ARG A 1 109 ? 15.539 27.047 10.453 1 92.69 109 ARG A N 1
ATOM 856 C CA . ARG A 1 109 ? 14.406 27.547 11.219 1 92.69 109 ARG A CA 1
ATOM 857 C C . ARG A 1 109 ? 13.469 26.422 11.625 1 92.69 109 ARG A C 1
ATOM 859 O O . ARG A 1 109 ? 12.523 2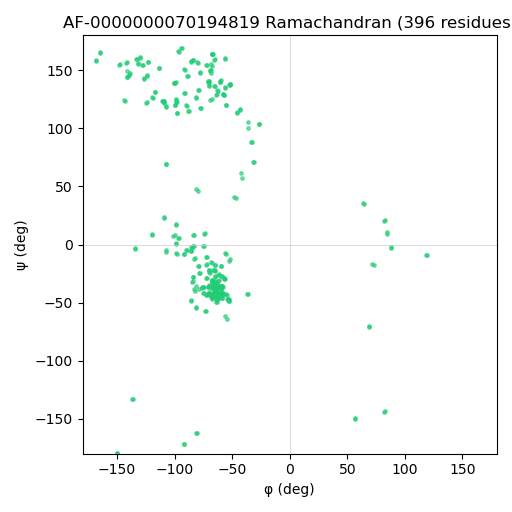6.641 12.391 1 92.69 109 ARG A O 1
ATOM 866 N N . LEU A 1 110 ? 13.789 25.234 11.219 1 93.44 110 LEU A N 1
ATOM 867 C CA . LEU A 1 110 ? 12.93 24.094 11.5 1 93.44 110 LEU A CA 1
ATOM 868 C C . LEU A 1 110 ? 13.414 23.344 12.734 1 93.44 110 LEU A C 1
ATOM 870 O O . LEU A 1 110 ? 12.859 22.312 13.094 1 93.44 110 LEU A O 1
ATOM 874 N N . VAL A 1 111 ? 14.406 23.875 13.398 1 92.12 111 VAL A N 1
ATOM 875 C CA . VAL A 1 111 ? 14.898 23.281 14.633 1 92.12 111 VAL A CA 1
ATOM 876 C C . VAL A 1 111 ? 13.758 23.156 15.641 1 92.12 111 VAL A C 1
ATOM 878 O O . VAL A 1 111 ? 12.922 24.062 15.758 1 92.12 111 VAL A O 1
ATOM 881 N N . ASN A 1 112 ? 13.633 22.047 16.297 1 93.81 112 ASN A N 1
ATOM 882 C CA . ASN A 1 112 ? 12.656 21.781 17.344 1 93.81 112 ASN A CA 1
ATOM 883 C C . ASN A 1 112 ? 11.227 21.828 16.812 1 93.81 112 ASN A C 1
ATOM 885 O O . ASN A 1 112 ? 10.328 22.359 17.469 1 93.81 112 ASN A O 1
ATOM 889 N N . THR A 1 113 ? 11.039 21.359 15.562 1 94.75 113 THR A N 1
ATOM 890 C CA . THR A 1 113 ? 9.742 21.422 14.906 1 94.75 113 THR A CA 1
ATOM 891 C C . THR A 1 113 ? 9.211 20.031 14.609 1 94.75 113 THR A C 1
ATOM 893 O O . THR A 1 113 ? 9.945 19.172 14.117 1 94.75 113 THR A O 1
ATOM 896 N N . ASP A 1 114 ? 7.965 19.781 14.969 1 96.44 114 ASP A N 1
ATOM 897 C CA . ASP A 1 114 ? 7.211 18.625 14.5 1 96.44 114 ASP A CA 1
ATOM 898 C C . ASP A 1 114 ? 6.309 18.984 13.328 1 96.44 114 ASP A C 1
ATOM 900 O O . ASP A 1 114 ? 5.359 19.766 13.477 1 96.44 114 ASP A O 1
ATOM 904 N N . ILE A 1 115 ? 6.648 18.422 12.219 1 97.5 115 ILE A N 1
ATOM 905 C CA . ILE A 1 115 ? 5.824 18.625 11.039 1 97.5 115 ILE A CA 1
ATOM 906 C C . ILE A 1 115 ? 4.91 17.406 10.836 1 97.5 115 ILE A C 1
ATOM 908 O O . ILE A 1 115 ? 5.383 16.281 10.742 1 97.5 115 ILE A O 1
ATOM 912 N N . VAL A 1 116 ? 3.602 17.656 10.852 1 98.75 116 VAL A N 1
ATOM 913 C CA . VAL A 1 116 ? 2.619 16.609 10.586 1 98.75 116 VAL A CA 1
ATOM 914 C C . VAL A 1 116 ? 1.992 16.812 9.211 1 98.75 116 VAL A C 1
ATOM 916 O O . VAL A 1 116 ? 1.385 17.859 8.953 1 98.75 116 VAL A 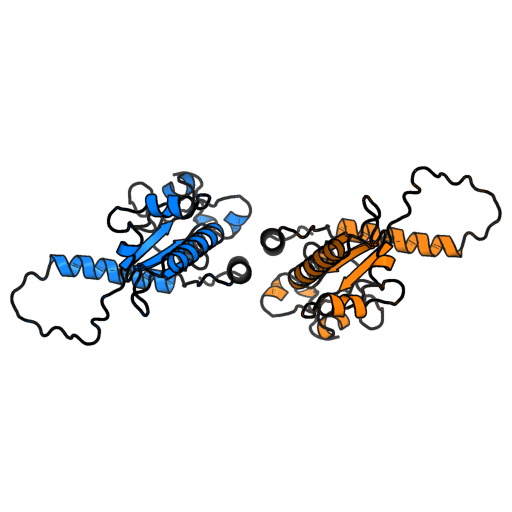O 1
ATOM 919 N N . CYS A 1 117 ? 2.17 15.844 8.32 1 98.88 117 CYS A N 1
ATOM 920 C CA . CYS A 1 117 ? 1.593 15.883 6.984 1 98.88 117 CYS A CA 1
ATOM 921 C C . CYS A 1 117 ? 0.321 15.047 6.91 1 98.88 117 CYS A C 1
ATOM 923 O O . CYS A 1 117 ? 0.244 13.977 7.512 1 98.88 117 CYS A O 1
ATOM 925 N N . TYR A 1 118 ? -0.682 15.578 6.195 1 98.94 118 TYR A N 1
ATOM 926 C CA . TYR A 1 118 ? -1.865 14.773 5.922 1 98.94 118 TYR A CA 1
ATOM 927 C C . TYR A 1 118 ? -2.387 15.031 4.512 1 98.94 118 TYR A C 1
ATOM 929 O O . TYR A 1 118 ? -2.027 16.031 3.883 1 98.94 118 TYR A O 1
ATOM 937 N N . CYS A 1 119 ? -3.104 14.117 3.951 1 98.75 119 CYS A N 1
ATOM 938 C CA . CYS A 1 119 ? -3.875 14.25 2.721 1 98.75 119 CYS A CA 1
ATOM 939 C C . CYS A 1 119 ? -5.25 13.609 2.865 1 98.75 119 CYS A C 1
ATOM 941 O O . CYS A 1 119 ? -5.969 13.883 3.828 1 98.75 119 CYS A O 1
ATOM 943 N N . SER A 1 120 ? -5.684 12.82 1.936 1 98.44 120 SER A N 1
ATOM 944 C CA . SER A 1 120 ? -6.984 12.164 2.057 1 98.44 120 SER A CA 1
ATOM 945 C C . SER A 1 120 ? -6.883 10.867 2.846 1 98.44 120 SER A C 1
ATOM 947 O O . SER A 1 120 ? -7.559 10.695 3.863 1 98.44 120 SER A O 1
ATOM 949 N N . ILE A 1 121 ? -5.848 10.039 2.436 1 97.94 121 ILE A N 1
ATOM 950 C CA . ILE A 1 121 ? -5.816 8.703 3.029 1 97.94 121 ILE A CA 1
ATOM 951 C C . ILE A 1 121 ? -4.395 8.367 3.467 1 97.94 121 ILE A C 1
ATOM 953 O O . ILE A 1 121 ? -4.145 7.289 4.012 1 97.94 121 ILE A O 1
ATOM 957 N N . GLY A 1 122 ? -3.4 9.258 3.195 1 98.06 122 GLY A N 1
ATOM 958 C CA . GLY A 1 122 ? -2.078 9.062 3.77 1 98.06 122 GLY A CA 1
ATOM 959 C C . GLY A 1 122 ? -0.995 8.883 2.725 1 98.06 122 GLY A C 1
ATOM 960 O O . GLY A 1 122 ? 0.195 8.883 3.047 1 98.06 122 GLY A O 1
ATOM 961 N N . TYR A 1 123 ? -1.359 8.727 1.406 1 97.56 123 TYR A N 1
ATOM 962 C CA . TYR A 1 123 ? -0.37 8.461 0.369 1 97.56 123 TYR A CA 1
ATOM 963 C C . TYR A 1 123 ? 0.457 9.703 0.067 1 97.56 123 TYR A C 1
ATOM 965 O O . TYR A 1 123 ? 1.686 9.68 0.173 1 97.56 123 TYR A O 1
ATOM 973 N N . ARG A 1 124 ? -0.2 10.781 -0.313 1 98.19 124 ARG A N 1
ATOM 974 C CA . ARG A 1 124 ? 0.479 12.023 -0.689 1 98.19 124 ARG A CA 1
ATOM 975 C C . ARG A 1 124 ? 1.226 12.617 0.499 1 98.19 124 ARG A C 1
ATOM 977 O O . ARG A 1 124 ? 2.348 13.109 0.352 1 98.19 124 ARG A O 1
ATOM 984 N N . SER A 1 125 ? 0.636 12.523 1.659 1 98.81 125 SER A N 1
ATOM 985 C CA . SER A 1 125 ? 1.249 13.07 2.865 1 98.81 125 SER A CA 1
ATOM 986 C C . SER A 1 125 ? 2.471 12.258 3.281 1 98.81 125 SER A C 1
ATOM 988 O O . SER A 1 125 ? 3.453 12.82 3.777 1 98.81 125 SER A O 1
ATOM 990 N N . SER A 1 126 ? 2.424 10.938 3.074 1 98.62 126 SER A N 1
ATOM 991 C CA . SER A 1 126 ? 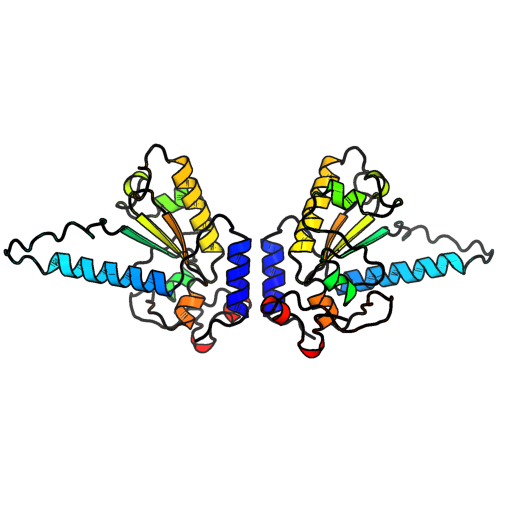3.604 10.109 3.332 1 98.62 126 SER A CA 1
ATOM 992 C C . SER A 1 126 ? 4.738 10.453 2.373 1 98.62 126 SER A C 1
ATOM 994 O O . SER A 1 126 ? 5.906 10.461 2.762 1 98.62 126 SER A O 1
ATOM 996 N N . THR A 1 127 ? 4.387 10.75 1.172 1 98.19 127 THR A N 1
ATOM 997 C CA . THR A 1 127 ? 5.375 11.164 0.181 1 98.19 127 THR A CA 1
ATOM 998 C C . THR A 1 127 ? 6.082 12.445 0.623 1 98.19 127 THR A C 1
ATOM 1000 O O . THR A 1 127 ? 7.312 12.523 0.589 1 98.19 127 THR A O 1
ATOM 1003 N N . VAL A 1 128 ? 5.328 13.383 1.084 1 98.69 128 VAL A N 1
ATOM 1004 C CA . VAL A 1 128 ? 5.887 14.656 1.51 1 98.69 128 VAL A CA 1
ATOM 1005 C C . VAL A 1 128 ? 6.734 14.461 2.766 1 98.69 128 VAL A C 1
ATOM 1007 O O . VAL A 1 128 ? 7.836 15 2.871 1 98.69 128 VAL A O 1
ATOM 1010 N N . ALA A 1 129 ? 6.215 13.68 3.715 1 98.75 129 ALA A N 1
ATOM 1011 C CA . ALA A 1 129 ? 6.969 13.406 4.938 1 98.75 129 ALA A CA 1
ATOM 1012 C C . ALA A 1 129 ? 8.312 12.75 4.617 1 98.75 129 ALA A C 1
ATOM 1014 O O . ALA A 1 129 ? 9.336 13.094 5.215 1 98.75 129 ALA A O 1
ATOM 1015 N N . ASP A 1 130 ? 8.273 11.844 3.693 1 98.38 130 ASP A N 1
ATOM 1016 C CA . ASP A 1 130 ? 9.5 11.18 3.271 1 98.38 130 ASP A CA 1
ATOM 1017 C C . ASP A 1 130 ? 10.492 12.172 2.664 1 98.38 130 ASP A C 1
ATOM 1019 O O . ASP A 1 130 ? 11.68 12.148 2.99 1 98.38 130 ASP A O 1
ATOM 1023 N N . LYS A 1 131 ? 9.977 13.039 1.806 1 98.12 131 LYS A N 1
ATOM 1024 C CA . LYS A 1 131 ? 10.805 14.078 1.198 1 98.12 131 LYS A CA 1
ATOM 1025 C C . LYS A 1 131 ? 11.445 14.961 2.264 1 98.12 131 LYS A C 1
ATOM 1027 O O . LYS A 1 131 ? 12.641 15.258 2.193 1 98.12 131 LYS A O 1
ATOM 1032 N N . LEU A 1 132 ? 10.703 15.32 3.227 1 97.88 132 LEU A N 1
ATOM 1033 C CA . LEU A 1 132 ? 11.172 16.234 4.266 1 97.88 132 LEU A CA 1
ATOM 1034 C C . LEU A 1 132 ? 12.211 15.562 5.152 1 97.88 132 LEU A C 1
ATOM 1036 O O . LEU A 1 132 ? 13.227 16.172 5.504 1 97.88 132 LEU A O 1
ATOM 1040 N N . GLN A 1 133 ? 11.961 14.328 5.469 1 97.38 133 GLN A N 1
ATOM 1041 C CA . GLN A 1 133 ? 12.938 13.602 6.277 1 97.38 133 GLN A CA 1
ATOM 1042 C C . GLN A 1 133 ? 14.281 13.5 5.566 1 97.38 133 GLN A C 1
ATOM 1044 O O . GLN A 1 133 ? 15.328 13.703 6.18 1 97.38 133 GLN A O 1
ATOM 1049 N N . LYS A 1 134 ? 14.211 13.203 4.332 1 97.25 134 LYS A N 1
ATOM 1050 C CA . LYS A 1 134 ? 15.438 13.125 3.539 1 97.25 134 LYS A CA 1
ATOM 1051 C C . LYS A 1 134 ? 16.125 14.492 3.453 1 97.25 134 LYS A C 1
ATOM 1053 O O . LYS A 1 134 ? 17.344 14.578 3.494 1 97.25 134 LYS A O 1
ATOM 1058 N N . TYR A 1 135 ? 15.289 15.453 3.316 1 96.69 135 TYR A N 1
ATOM 1059 C CA . TYR A 1 135 ? 15.789 16.812 3.281 1 96.69 135 TYR A CA 1
ATOM 1060 C C . TYR A 1 135 ? 16.516 17.172 4.578 1 96.69 135 TYR A C 1
ATOM 1062 O O . TYR A 1 135 ? 17.594 17.766 4.551 1 96.69 135 TYR A O 1
ATOM 1070 N N . PHE A 1 136 ? 15.992 16.812 5.758 1 96.62 136 PHE A N 1
ATOM 1071 C CA . PHE A 1 136 ? 16.609 17.062 7.051 1 96.62 136 PHE A CA 1
ATOM 1072 C C . PHE A 1 136 ? 17.938 16.328 7.176 1 96.62 136 PHE A C 1
ATOM 1074 O O . PHE A 1 136 ? 18.922 16.891 7.652 1 96.62 136 PHE A O 1
ATOM 1081 N N . ARG A 1 137 ? 18 15.133 6.703 1 95.88 137 ARG A N 1
ATOM 1082 C CA . ARG A 1 137 ? 19.219 14.328 6.773 1 95.88 137 ARG A CA 1
ATOM 1083 C C . ARG A 1 137 ? 20.312 14.922 5.902 1 95.88 137 ARG A C 1
ATOM 1085 O O . ARG A 1 137 ? 21.469 14.984 6.316 1 95.88 137 ARG A O 1
ATOM 1092 N N . LYS A 1 138 ? 19.875 15.344 4.742 1 96.38 138 LYS A N 1
ATOM 1093 C CA . LYS A 1 138 ? 20.828 15.93 3.811 1 96.38 138 LYS A CA 1
ATOM 1094 C C . LYS A 1 138 ? 21.406 17.234 4.363 1 96.38 138 LYS A C 1
ATOM 1096 O O . LYS A 1 138 ? 22.547 17.594 4.062 1 96.38 138 LYS A O 1
ATOM 1101 N N . ASN A 1 139 ? 20.625 17.891 5.188 1 95.81 139 ASN A N 1
ATOM 1102 C CA . ASN A 1 139 ? 21.047 19.172 5.738 1 95.81 139 ASN A CA 1
ATOM 1103 C C . ASN A 1 139 ? 21.375 19.062 7.223 1 95.81 139 ASN A C 1
ATOM 1105 O O . ASN A 1 139 ? 21.234 20.047 7.969 1 95.81 139 ASN A O 1
ATOM 1109 N N . SER A 1 140 ? 21.703 17.906 7.648 1 94.69 140 SER A N 1
ATOM 1110 C CA . SER A 1 140 ? 21.922 17.641 9.062 1 94.69 140 SER A CA 1
ATOM 1111 C C . SER A 1 140 ? 23.031 18.516 9.625 1 94.69 140 SER A C 1
ATOM 1113 O O . SER A 1 140 ? 23.078 18.781 10.828 1 94.69 140 SER A O 1
ATOM 1115 N N . GLY A 1 141 ? 23.938 18.906 8.781 1 94.75 141 GLY A N 1
ATOM 1116 C CA . GLY A 1 141 ? 25.031 19.766 9.211 1 94.75 141 GLY A CA 1
ATOM 1117 C C . GLY A 1 141 ? 24.547 21.109 9.734 1 94.75 141 GLY A C 1
ATOM 1118 O O . GLY A 1 141 ? 25.219 21.734 10.562 1 94.75 141 GLY A O 1
ATOM 1119 N N . SER A 1 142 ? 23.406 21.547 9.305 1 94.19 142 SER A N 1
ATOM 1120 C CA . SER A 1 142 ? 22.875 22.844 9.68 1 94.19 142 SER A CA 1
ATOM 1121 C C . SER A 1 142 ? 21.812 22.703 10.766 1 94.19 142 SER A C 1
ATOM 1123 O O . SER A 1 142 ? 21.125 23.688 11.102 1 94.19 142 SER A O 1
ATOM 1125 N N . LEU A 1 143 ? 21.656 21.453 11.297 1 94.62 143 LEU A N 1
ATOM 1126 C CA . LEU A 1 143 ? 20.609 21.172 12.281 1 94.62 143 LEU A CA 1
ATOM 1127 C C . LEU A 1 143 ? 21.203 20.531 13.531 1 94.62 143 LEU A C 1
ATOM 1129 O O . LEU A 1 143 ? 22.219 19.828 13.461 1 94.62 143 LEU A O 1
ATOM 1133 N N . PRO A 1 144 ? 20.609 20.953 14.609 1 91.88 144 PRO A N 1
ATOM 1134 C CA . PRO A 1 144 ? 21.078 20.281 15.828 1 91.88 144 PRO A CA 1
ATOM 1135 C C . PRO A 1 144 ? 20.75 18.797 15.844 1 91.88 144 PRO A C 1
ATOM 1137 O O . PRO A 1 144 ? 19.844 18.359 15.148 1 91.88 144 PRO A O 1
ATOM 1140 N N . SER A 1 145 ? 21.484 18.094 16.656 1 91.31 145 SER A N 1
ATOM 1141 C CA . SER A 1 145 ? 21.188 16.672 16.875 1 91.31 145 SER A CA 1
ATOM 1142 C C . SER A 1 145 ? 20.297 16.484 18.094 1 91.31 145 SER A C 1
ATOM 1144 O O . SER A 1 145 ? 19.984 17.438 18.797 1 91.31 145 SER A O 1
ATOM 1146 N N . GLY A 1 146 ? 19.828 15.266 18.203 1 91.06 146 GLY A N 1
ATOM 1147 C CA . GLY A 1 146 ? 19.078 14.953 19.406 1 91.06 146 GLY A CA 1
ATOM 1148 C C . GLY A 1 146 ? 17.641 15.398 19.344 1 91.06 146 GLY A C 1
ATOM 1149 O O . GLY A 1 146 ? 17 15.328 18.281 1 91.06 146 GLY A O 1
ATOM 1150 N N . PRO A 1 147 ? 17.094 15.836 20.406 1 90.5 147 PRO A N 1
ATOM 1151 C CA . PRO A 1 147 ? 15.656 16.109 20.516 1 90.5 147 PRO A CA 1
ATOM 1152 C C . PRO A 1 147 ? 15.227 17.344 19.734 1 90.5 147 PRO A C 1
ATOM 1154 O O . PRO A 1 147 ? 14.047 17.5 19.406 1 90.5 147 PRO A O 1
ATOM 1157 N N . ASP A 1 148 ? 16.234 18.188 19.375 1 93.56 148 ASP A N 1
ATOM 1158 C CA . ASP A 1 148 ? 15.891 19.438 18.703 1 93.56 148 ASP A CA 1
ATOM 1159 C C . ASP A 1 148 ? 15.867 19.25 17.188 1 93.56 148 ASP A C 1
ATOM 1161 O O . ASP A 1 148 ? 15.5 20.156 16.438 1 93.56 148 ASP A O 1
ATOM 1165 N N . PHE A 1 149 ? 16.234 18.062 16.734 1 95.62 149 PHE A N 1
ATOM 1166 C CA . PHE A 1 149 ? 16.156 17.75 15.312 1 95.62 149 PHE A CA 1
ATOM 1167 C C . PHE A 1 149 ? 14.711 17.75 14.828 1 95.62 149 PHE A C 1
ATOM 1169 O O . PHE A 1 149 ? 13.82 17.25 15.508 1 95.62 149 PHE A O 1
ATOM 1176 N N . PRO A 1 150 ? 14.43 18.328 13.703 1 96.38 150 PRO A N 1
ATOM 1177 C CA . PRO A 1 150 ? 13.055 18.359 13.211 1 96.38 150 PRO A CA 1
ATOM 1178 C C . PRO A 1 150 ? 12.555 16.984 12.789 1 96.38 150 PRO A C 1
ATOM 1180 O O . PRO A 1 150 ? 13.352 16.125 12.406 1 96.38 150 PRO A O 1
ATOM 1183 N N . THR A 1 151 ? 11.242 16.828 12.938 1 97 151 THR A N 1
ATOM 1184 C CA . THR A 1 151 ? 10.609 15.578 12.523 1 97 151 THR A CA 1
ATOM 1185 C C . THR A 1 151 ? 9.484 15.844 11.523 1 97 151 THR A C 1
ATOM 1187 O O . THR A 1 151 ? 8.867 16.906 11.555 1 97 151 THR A O 1
ATOM 1190 N N . ALA A 1 152 ? 9.352 14.977 10.641 1 98.12 152 ALA A N 1
ATOM 1191 C CA . ALA A 1 152 ? 8.219 14.953 9.719 1 98.12 152 ALA A CA 1
ATOM 1192 C C . ALA A 1 152 ? 7.488 13.609 9.773 1 98.12 152 ALA A C 1
ATOM 1194 O O . ALA A 1 152 ? 8.094 12.562 9.562 1 98.12 152 ALA A O 1
ATOM 1195 N N . VAL A 1 153 ? 6.207 13.672 10.078 1 98.69 153 VAL A N 1
ATOM 1196 C CA . VAL A 1 153 ? 5.43 12.445 10.266 1 98.69 153 VAL A CA 1
ATOM 1197 C C . VAL A 1 153 ? 4.145 12.523 9.445 1 98.69 153 VAL A C 1
ATOM 1199 O O . VAL A 1 153 ? 3.77 13.594 8.961 1 98.69 153 VAL A O 1
ATOM 1202 N N . ASN A 1 154 ? 3.568 11.391 9.211 1 98.88 154 ASN A N 1
ATOM 1203 C CA . ASN A 1 154 ? 2.287 11.281 8.523 1 98.88 154 ASN A CA 1
ATOM 1204 C C . ASN A 1 154 ? 1.14 11.07 9.508 1 98.88 154 ASN A C 1
ATOM 1206 O O . ASN A 1 154 ? 1.273 10.305 10.469 1 98.88 154 ASN A O 1
ATOM 1210 N N . LEU A 1 155 ? 0.023 11.742 9.266 1 98.81 155 LEU A N 1
ATOM 1211 C CA . LEU A 1 155 ? -1.191 11.484 10.039 1 98.81 155 LEU A CA 1
ATOM 1212 C C . LEU A 1 155 ? -1.874 10.203 9.57 1 98.81 155 LEU A C 1
ATOM 1214 O O . LEU A 1 155 ? -2.318 10.117 8.422 1 98.81 155 LEU A O 1
ATOM 1218 N N . GLU A 1 156 ? -1.953 9.273 10.438 1 97.62 156 GLU A N 1
ATOM 1219 C CA . GLU A 1 156 ? -2.588 8 10.117 1 97.62 156 GLU A CA 1
ATOM 1220 C C . GLU A 1 156 ? -4.031 8.195 9.664 1 97.62 156 GLU A C 1
ATOM 1222 O O . GLU A 1 156 ? -4.805 8.891 10.328 1 97.62 156 GLU A O 1
ATOM 1227 N N . GLY A 1 157 ? -4.406 7.59 8.492 1 98.19 157 GLY A N 1
ATOM 1228 C CA . GLY A 1 157 ? -5.766 7.703 7.992 1 98.19 157 GLY A CA 1
ATOM 1229 C C . GLY A 1 157 ? -6.082 9.078 7.434 1 98.19 157 GLY A C 1
ATOM 1230 O O . GLY A 1 157 ? -7.121 9.273 6.809 1 98.19 157 GLY A O 1
ATOM 1231 N N . SER A 1 158 ? -5.234 10.086 7.793 1 98.75 158 SER A N 1
ATOM 1232 C CA . SER A 1 158 ? -5.266 11.438 7.25 1 98.75 158 SER A CA 1
ATOM 1233 C C . SER A 1 158 ? -6.637 12.078 7.449 1 98.75 158 SER A C 1
ATOM 1235 O O . SER A 1 158 ? -7.258 11.914 8.5 1 98.75 158 SER A O 1
ATOM 1237 N N . LEU A 1 159 ? -7.035 12.953 6.57 1 98.88 159 LEU A N 1
ATOM 1238 C CA . LEU A 1 159 ? -8.211 13.781 6.789 1 98.88 159 LEU A CA 1
ATOM 1239 C C . LEU A 1 159 ? -9.477 12.922 6.84 1 98.88 159 LEU A C 1
ATOM 1241 O O . LEU A 1 159 ? -10.422 13.242 7.559 1 98.88 159 LEU A O 1
ATOM 1245 N N . PHE A 1 160 ? -9.492 11.828 6.109 1 98.75 160 PHE A N 1
ATOM 1246 C CA . PHE A 1 160 ? -10.688 10.984 6.117 1 98.75 160 PHE A CA 1
ATOM 1247 C C . PHE A 1 160 ? -10.93 10.406 7.504 1 98.75 160 PHE A C 1
ATOM 1249 O O . PHE A 1 160 ? -12.047 10.445 8.016 1 98.75 160 PHE A O 1
ATOM 1256 N N . GLN A 1 161 ? -9.852 9.836 8.062 1 98.62 161 GLN A N 1
ATOM 1257 C CA . GLN A 1 161 ? -10.008 9.297 9.406 1 98.62 161 GLN A CA 1
ATOM 1258 C C . GLN A 1 161 ? -10.344 10.398 10.406 1 98.62 161 GLN A C 1
ATOM 1260 O O . GLN A 1 161 ? -11.18 10.211 11.289 1 98.62 161 GLN A O 1
ATOM 1265 N N . TRP A 1 162 ? -9.648 11.555 10.266 1 98.75 162 TRP A N 1
ATOM 1266 C CA . TRP A 1 162 ? -9.922 12.719 11.102 1 98.75 162 TRP A CA 1
ATOM 1267 C C . TRP A 1 162 ? -11.406 13.086 11.055 1 98.75 162 TRP A C 1
ATOM 1269 O O . TRP A 1 162 ? -12.039 13.258 12.094 1 98.75 162 TRP A O 1
ATOM 1279 N N . ALA A 1 163 ? -12 13.18 9.875 1 98.62 163 ALA A N 1
ATOM 1280 C CA . ALA A 1 163 ? -13.391 13.547 9.648 1 98.62 163 ALA A CA 1
ATOM 1281 C C . ALA A 1 163 ? -14.336 12.469 10.18 1 98.62 163 ALA A C 1
ATOM 1283 O O . ALA A 1 163 ? -15.328 12.773 10.852 1 98.62 163 ALA A O 1
ATOM 1284 N N . ASN A 1 164 ? -14.047 11.219 9.867 1 98.5 164 ASN A N 1
ATOM 1285 C CA . ASN A 1 164 ? -14.875 10.109 10.312 1 98.5 164 ASN A CA 1
ATOM 1286 C C . ASN A 1 164 ? -15.016 10.078 11.836 1 98.5 164 ASN A C 1
ATOM 1288 O O . ASN A 1 164 ? -16.031 9.633 12.359 1 98.5 164 ASN A O 1
ATOM 1292 N N . GLU A 1 165 ? -14.008 10.57 12.508 1 98.06 165 GLU A N 1
ATOM 1293 C CA . GLU A 1 165 ? -13.992 10.578 13.961 1 98.06 165 GLU A CA 1
ATOM 1294 C C . GLU A 1 165 ? -14.695 11.812 14.516 1 98.06 165 GLU A C 1
ATOM 1296 O O . GLU A 1 165 ? -14.805 11.984 15.734 1 98.06 165 GLU A O 1
ATOM 1301 N N . GLY A 1 166 ? -15.102 12.711 13.625 1 97.69 166 GLY A N 1
ATOM 1302 C CA . GLY A 1 166 ? -15.859 13.875 14.047 1 97.69 166 GLY A CA 1
ATOM 1303 C C . GLY A 1 166 ? -14.984 15 14.57 1 97.69 166 GLY A C 1
ATOM 1304 O O . GLY A 1 166 ? -15.438 15.836 15.352 1 97.69 166 GLY A O 1
ATOM 1305 N N . ARG A 1 167 ? -13.742 15.023 14.227 1 97.88 167 ARG A N 1
ATOM 1306 C CA . ARG A 1 167 ? -12.82 16.047 14.719 1 97.88 167 ARG A CA 1
ATOM 1307 C C . ARG A 1 167 ? -12.977 17.344 13.93 1 97.88 167 ARG A C 1
ATOM 1309 O O . ARG A 1 167 ? -13.43 17.328 12.781 1 97.88 167 ARG A O 1
ATOM 1316 N N . PRO A 1 168 ? -12.586 18.422 14.516 1 97.94 168 PRO A N 1
ATOM 1317 C CA . PRO A 1 168 ? -12.891 19.734 13.922 1 97.94 168 PRO A CA 1
ATOM 1318 C C . PRO A 1 168 ? -12.102 20 12.648 1 97.94 168 PRO A C 1
ATOM 1320 O O . PRO A 1 168 ? -10.914 19.656 12.57 1 97.94 168 PRO A O 1
ATOM 1323 N N . MET A 1 169 ? -12.789 20.531 11.664 1 98.62 169 MET A N 1
ATOM 1324 C CA . MET A 1 169 ? -12.234 21.047 10.414 1 98.62 169 MET A CA 1
ATOM 1325 C C . MET A 1 169 ? -12.812 22.422 10.078 1 98.62 169 MET A C 1
ATOM 1327 O O . MET A 1 169 ? -13.812 22.828 10.664 1 98.62 169 MET A O 1
ATOM 1331 N N . VAL A 1 170 ? -12.086 23.141 9.234 1 98.56 170 VAL A N 1
ATOM 1332 C CA . VAL A 1 170 ? -12.578 24.438 8.789 1 98.56 170 VAL A CA 1
ATOM 1333 C C . VAL A 1 170 ? -12.555 24.5 7.262 1 98.56 170 VAL A C 1
ATOM 1335 O O . VAL A 1 170 ? -11.82 23.75 6.617 1 98.56 170 VAL A O 1
ATOM 1338 N N . ASP A 1 171 ? -13.406 25.328 6.684 1 98 171 ASP A N 1
ATOM 1339 C CA . ASP A 1 171 ? -13.422 25.531 5.238 1 98 171 ASP A CA 1
ATOM 1340 C C . ASP A 1 171 ? -12.523 26.703 4.84 1 98 171 ASP A C 1
ATOM 1342 O O . ASP A 1 171 ? -11.758 27.219 5.656 1 98 171 ASP A O 1
ATOM 1346 N N . SER A 1 172 ? -12.578 27.109 3.594 1 96 172 SER A N 1
ATOM 1347 C CA . SER A 1 172 ? -11.695 28.141 3.043 1 96 172 SER A CA 1
ATOM 1348 C C . SER A 1 172 ? -11.938 29.484 3.701 1 96 172 SER A C 1
ATOM 1350 O O . SER A 1 172 ? -11.07 30.359 3.676 1 96 172 SER A O 1
ATOM 1352 N N . ASN A 1 173 ? -13.047 29.672 4.359 1 96.25 173 ASN A N 1
ATOM 1353 C CA . ASN A 1 173 ? -13.367 30.922 5.039 1 96.25 173 ASN A CA 1
ATOM 1354 C C . ASN A 1 173 ? -13.07 30.844 6.531 1 96.25 173 ASN A C 1
ATOM 1356 O O . ASN A 1 173 ? -13.391 31.766 7.285 1 96.25 173 ASN A O 1
ATOM 1360 N N . GLY A 1 174 ? -12.578 29.734 6.961 1 96.38 174 GLY A N 1
ATOM 1361 C CA . GLY A 1 174 ? -12.242 29.562 8.367 1 96.38 174 GLY A CA 1
ATOM 1362 C C . GLY A 1 174 ? -13.43 29.141 9.211 1 96.38 174 GLY A C 1
ATOM 1363 O O . GLY A 1 174 ? -13.359 29.172 10.445 1 96.38 174 GLY A O 1
ATOM 1364 N N . GLN A 1 175 ? -14.562 28.797 8.578 1 97.81 175 GLN A N 1
ATOM 1365 C CA . GLN A 1 175 ? -15.758 28.375 9.297 1 97.81 175 GLN A CA 1
ATOM 1366 C C . GLN A 1 175 ? -15.742 26.859 9.539 1 97.81 175 GLN A C 1
ATOM 1368 O O . GLN A 1 175 ? -15.336 26.094 8.672 1 97.81 175 GLN A O 1
ATOM 1373 N N . PRO A 1 176 ? -16.297 26.5 10.703 1 98.19 176 PRO A N 1
ATOM 1374 C CA . PRO A 1 176 ? -16.359 25.062 10.977 1 98.19 176 PRO A CA 1
ATOM 1375 C C . PRO A 1 176 ? -17.172 24.297 9.938 1 98.19 176 PRO A C 1
ATOM 1377 O O . PRO A 1 176 ? -18.188 24.797 9.445 1 98.19 176 PRO A O 1
ATOM 1380 N N . THR A 1 177 ? -16.688 23.109 9.586 1 98.31 177 THR A N 1
ATOM 1381 C CA . THR A 1 177 ? -17.406 22.25 8.648 1 98.31 177 THR A CA 1
ATOM 1382 C C . THR A 1 177 ? -17.172 20.781 8.992 1 98.31 177 THR A C 1
ATOM 1384 O O . THR A 1 177 ? -16.172 20.422 9.617 1 98.31 177 THR A O 1
ATOM 1387 N N . SER A 1 178 ? -18.109 19.953 8.578 1 97.81 178 SER A N 1
ATOM 1388 C CA . SER A 1 178 ? -17.984 18.516 8.766 1 97.81 178 SER A CA 1
ATOM 1389 C C . SER A 1 178 ? -17.688 17.797 7.445 1 97.81 178 SER A C 1
ATOM 1391 O O . SER A 1 178 ? -17.391 16.609 7.43 1 97.81 178 SER A O 1
ATOM 1393 N N . PHE A 1 179 ? -17.719 18.547 6.348 1 98.44 179 PHE A N 1
ATOM 1394 C CA . PHE A 1 179 ? -17.641 17.938 5.023 1 98.44 179 PHE A CA 1
ATOM 1395 C C . PHE A 1 179 ? -16.188 17.859 4.566 1 98.44 179 PHE A C 1
ATOM 1397 O O . PHE A 1 179 ? -15.359 18.703 4.938 1 98.44 179 PHE A O 1
ATOM 1404 N N . ALA A 1 180 ? -15.898 16.922 3.811 1 98.62 180 ALA A N 1
ATOM 1405 C CA . ALA A 1 180 ? -14.586 16.781 3.176 1 98.62 180 ALA A CA 1
ATOM 1406 C C . ALA A 1 180 ? -14.727 16.312 1.73 1 98.62 180 ALA A C 1
ATOM 1408 O O . ALA A 1 180 ? -15.672 15.594 1.394 1 98.62 180 ALA A O 1
ATOM 1409 N N . HIS A 1 181 ? -13.867 16.75 0.862 1 98.62 181 HIS A N 1
ATOM 1410 C CA . HIS A 1 181 ? -13.789 16.266 -0.515 1 98.62 181 HIS A CA 1
ATOM 1411 C C . HIS A 1 181 ? -13.43 14.789 -0.565 1 98.62 181 HIS A C 1
ATOM 1413 O O . HIS A 1 181 ? -12.43 14.375 0.022 1 98.62 181 HIS A O 1
ATOM 1419 N N . PRO A 1 182 ? -14.188 14.008 -1.295 1 98 182 PRO A N 1
ATOM 1420 C CA . PRO A 1 182 ? -13.977 12.562 -1.255 1 98 182 PRO A CA 1
ATOM 1421 C C . PRO A 1 182 ? -12.867 12.102 -2.197 1 98 182 PRO A C 1
ATOM 1423 O O . PRO A 1 182 ? -12.586 10.898 -2.287 1 98 182 PRO A O 1
ATOM 1426 N N . TYR A 1 183 ? -12.086 13.039 -2.838 1 96.19 183 TYR A N 1
ATOM 1427 C CA . TYR A 1 183 ? -10.953 12.773 -3.723 1 96.19 183 TYR A CA 1
ATOM 1428 C C . TYR A 1 183 ? -11.422 12.141 -5.031 1 96.19 183 TYR A C 1
ATOM 1430 O O . TYR A 1 183 ? -11.484 12.812 -6.062 1 96.19 183 TYR A O 1
ATOM 1438 N N . ASN A 1 184 ? -11.875 10.844 -4.969 1 94.94 184 ASN A N 1
ATOM 1439 C CA . ASN A 1 184 ? -12.508 10.188 -6.105 1 94.94 184 ASN A CA 1
ATOM 1440 C C . ASN A 1 184 ? -13.531 9.148 -5.652 1 94.94 184 ASN A C 1
ATOM 1442 O O . ASN A 1 184 ? -13.766 8.984 -4.457 1 94.94 184 ASN A O 1
ATOM 1446 N N . ALA A 1 185 ? -14.164 8.484 -6.629 1 93.94 185 ALA A N 1
ATOM 1447 C CA . ALA A 1 185 ? -15.281 7.602 -6.336 1 93.94 185 ALA A CA 1
ATOM 1448 C C . ALA A 1 185 ? -14.82 6.379 -5.547 1 93.94 185 ALA A C 1
ATOM 1450 O O . ALA A 1 185 ? -15.547 5.879 -4.684 1 93.94 185 ALA A O 1
ATOM 1451 N N . MET A 1 186 ? -13.617 5.891 -5.719 1 93.69 186 MET A N 1
ATOM 1452 C CA . MET A 1 186 ? -13.117 4.672 -5.086 1 93.69 186 MET A CA 1
ATOM 1453 C C . MET A 1 186 ? -12.656 4.949 -3.66 1 93.69 186 MET A C 1
ATOM 1455 O O . MET A 1 186 ? -13.18 4.375 -2.707 1 93.69 186 MET A O 1
ATOM 1459 N N . TRP A 1 187 ? -11.797 5.898 -3.568 1 95.81 187 TRP A N 1
ATOM 1460 C CA . TRP A 1 187 ? -11.172 6.152 -2.273 1 95.81 187 TRP A CA 1
ATOM 1461 C C . TRP A 1 187 ? -12.109 6.93 -1.359 1 95.81 187 TRP A C 1
ATOM 1463 O O . TRP A 1 187 ? -12.016 6.832 -0.133 1 95.81 187 TRP A O 1
ATOM 1473 N N . GLY A 1 188 ? -13.055 7.668 -1.944 1 97.31 188 GLY A N 1
ATOM 1474 C CA . GLY A 1 188 ? -14.062 8.383 -1.173 1 97.31 188 GLY A CA 1
ATOM 1475 C C . GLY A 1 188 ? -14.914 7.469 -0.311 1 97.31 188 GLY A C 1
ATOM 1476 O O . GLY A 1 188 ? -15.555 7.922 0.636 1 97.31 188 GLY A O 1
ATOM 1477 N N . LYS A 1 189 ? -14.914 6.199 -0.624 1 96.12 189 LYS A N 1
ATOM 1478 C CA . LYS A 1 189 ? -15.703 5.227 0.128 1 96.12 189 LYS A CA 1
ATOM 1479 C C . LYS A 1 189 ? -15.156 5.051 1.542 1 96.12 189 LYS A C 1
ATOM 1481 O O . LYS A 1 189 ? -15.836 4.508 2.414 1 96.12 189 LYS A O 1
ATOM 1486 N N . LEU A 1 190 ? -13.953 5.504 1.783 1 97.38 190 LEU A N 1
ATOM 1487 C CA . LEU A 1 190 ? -13.359 5.445 3.113 1 97.38 190 LEU A CA 1
ATOM 1488 C C . LEU A 1 190 ? -13.891 6.57 3.994 1 97.38 190 LEU A C 1
ATOM 1490 O O . LEU A 1 190 ? -13.703 6.555 5.215 1 97.38 190 LEU A O 1
ATOM 1494 N N . LEU A 1 191 ? -14.453 7.574 3.369 1 97.69 191 LEU A N 1
ATOM 1495 C CA . LEU A 1 191 ? -15.117 8.672 4.055 1 97.69 191 LEU A CA 1
ATOM 1496 C C . LEU A 1 191 ? -16.609 8.383 4.234 1 97.69 191 LEU A C 1
ATOM 1498 O O . LEU A 1 191 ? -17.281 7.969 3.287 1 97.69 191 LEU A O 1
ATOM 1502 N N . ASN A 1 192 ? -17.109 8.562 5.488 1 97.25 192 ASN A N 1
ATOM 1503 C CA . ASN A 1 192 ? -18.531 8.375 5.695 1 97.25 192 ASN A CA 1
ATOM 1504 C C . ASN A 1 192 ? -19.359 9.188 4.699 1 97.25 192 ASN A C 1
ATOM 1506 O O . ASN A 1 192 ? -19.062 10.359 4.453 1 97.25 192 ASN A O 1
ATOM 1510 N N . ALA A 1 193 ? -20.375 8.555 4.219 1 96.12 193 ALA A N 1
ATOM 1511 C CA . ALA A 1 193 ? -21.125 9.094 3.084 1 96.12 193 ALA A CA 1
ATOM 1512 C C . ALA A 1 193 ? -21.703 10.469 3.41 1 96.12 193 ALA A C 1
ATOM 1514 O O . ALA A 1 193 ? -21.719 11.359 2.559 1 96.12 193 ALA A O 1
ATOM 1515 N N . GLU A 1 194 ? -22.141 10.703 4.625 1 97.19 194 GLU A N 1
ATOM 1516 C CA . GLU A 1 194 ? -22.812 11.938 5.012 1 97.19 194 GLU A CA 1
ATOM 1517 C C . GLU A 1 194 ? -21.828 13.102 5.098 1 97.19 194 GLU A C 1
ATOM 1519 O O . GLU A 1 194 ? -22.234 14.266 5.156 1 97.19 194 GLU A O 1
ATOM 1524 N N . LEU A 1 195 ? -20.531 12.82 5.043 1 98.12 195 LEU A N 1
ATOM 1525 C CA . LEU A 1 195 ? -19.5 13.836 5.195 1 98.12 195 LEU A CA 1
ATOM 1526 C C . LEU A 1 195 ? -18.969 14.289 3.838 1 98.12 195 LEU A C 1
ATOM 1528 O O . LEU A 1 195 ? -18.172 15.234 3.756 1 98.12 195 LEU A O 1
ATOM 1532 N N . ARG A 1 196 ? -19.344 13.664 2.758 1 97.62 196 ARG A N 1
ATOM 1533 C CA . ARG A 1 196 ? -18.734 13.867 1.449 1 97.62 196 ARG A CA 1
ATOM 1534 C C . ARG A 1 196 ? -19.297 15.117 0.774 1 97.62 196 ARG A C 1
ATOM 1536 O O . ARG A 1 196 ? -20.516 15.281 0.688 1 97.62 196 ARG A O 1
ATOM 1543 N N . LYS A 1 197 ? -18.406 15.961 0.368 1 95.88 197 LYS A N 1
ATOM 1544 C CA . LYS A 1 197 ? -18.75 17.141 -0.417 1 95.88 197 LYS A CA 1
ATOM 1545 C C . LYS A 1 197 ? -17.672 17.438 -1.46 1 95.88 197 LYS A C 1
ATOM 1547 O O . LYS A 1 197 ? -16.484 17.562 -1.128 1 95.88 197 LYS A O 1
ATOM 1552 N N . GLU A 1 198 ? -18.016 17.531 -2.709 1 88.69 198 GLU A N 1
ATOM 1553 C CA . GLU A 1 198 ? -17.047 17.75 -3.783 1 88.69 198 GLU A CA 1
ATOM 1554 C C . GLU A 1 198 ? -16.672 19.219 -3.896 1 88.69 198 GLU A C 1
ATOM 1556 O O . GLU A 1 198 ? -15.562 19.547 -4.309 1 88.69 198 GLU A O 1
ATOM 1561 N N . LYS A 1 199 ? -17.578 20.062 -3.67 1 82.5 199 LYS A N 1
ATOM 1562 C CA . LYS A 1 199 ? -17.328 21.5 -3.74 1 82.5 199 LYS A CA 1
ATOM 1563 C C . LYS A 1 199 ? -18.078 22.234 -2.635 1 82.5 199 LYS A C 1
ATOM 1565 O O . LYS A 1 199 ? -19.062 21.734 -2.096 1 82.5 199 LYS A O 1
ATOM 1570 N N . LEU A 1 200 ? -17.5 23.219 -2.266 1 74.5 200 LEU A N 1
ATOM 1571 C CA . LEU A 1 200 ? -18.188 24.094 -1.317 1 74.5 200 LEU A CA 1
ATOM 1572 C C . LEU A 1 200 ? -19.422 24.719 -1.955 1 74.5 200 LEU A C 1
ATOM 1574 O O . LEU A 1 200 ? -19.438 24.984 -3.16 1 74.5 200 LEU A O 1
ATOM 1578 N N . MET B 1 1 ? -19.047 -12.586 -8.719 1 51.69 1 MET B N 1
ATOM 1579 C CA . MET B 1 1 ? -19.359 -11.578 -7.711 1 51.69 1 MET B CA 1
ATOM 1580 C C . MET B 1 1 ? -18.375 -10.414 -7.785 1 51.69 1 MET B C 1
ATOM 1582 O O . MET B 1 1 ? -17.203 -10.602 -8.133 1 51.69 1 MET B O 1
ATOM 1586 N N . ALA B 1 2 ? -18.922 -9.336 -7.754 1 62.28 2 ALA B N 1
ATOM 1587 C CA . ALA B 1 2 ? -18.109 -8.133 -7.953 1 62.28 2 ALA B CA 1
ATOM 1588 C C . ALA B 1 2 ? -17.078 -7.969 -6.844 1 62.28 2 ALA B C 1
ATOM 1590 O O . ALA B 1 2 ? -17.344 -8.297 -5.684 1 62.28 2 ALA B O 1
ATOM 1591 N N . THR B 1 3 ? -15.938 -7.715 -7.23 1 82.44 3 THR B N 1
ATOM 1592 C CA . THR B 1 3 ? -14.867 -7.445 -6.281 1 82.44 3 THR B CA 1
ATOM 1593 C C . THR B 1 3 ? -15.25 -6.309 -5.34 1 82.44 3 THR B C 1
ATOM 1595 O O . THR B 1 3 ? -15.648 -5.23 -5.789 1 82.44 3 THR B O 1
ATOM 1598 N N . GLY B 1 4 ? -15.297 -6.543 -4.059 1 89.81 4 GLY B N 1
ATOM 1599 C CA . GLY B 1 4 ? -15.664 -5.535 -3.074 1 89.81 4 GLY B CA 1
ATOM 1600 C C . GLY B 1 4 ? -14.641 -4.422 -2.957 1 89.81 4 GLY B C 1
ATOM 1601 O O . GLY B 1 4 ? -13.531 -4.527 -3.486 1 89.81 4 GLY B O 1
ATOM 1602 N N . PHE B 1 5 ? -15.047 -3.352 -2.352 1 92.44 5 PHE B N 1
ATOM 1603 C CA . PHE B 1 5 ? -14.188 -2.186 -2.191 1 92.44 5 PHE B CA 1
ATOM 1604 C C . PHE B 1 5 ? -12.867 -2.574 -1.549 1 92.44 5 PHE B C 1
ATOM 1606 O O . PHE B 1 5 ? -11.805 -2.137 -1.991 1 92.44 5 PHE B O 1
ATOM 1613 N N . GLY B 1 6 ? -12.969 -3.369 -0.477 1 93.31 6 GLY B N 1
ATOM 1614 C CA . GLY B 1 6 ? -11.758 -3.768 0.216 1 93.31 6 GLY B CA 1
ATOM 1615 C C . GLY B 1 6 ? -10.727 -4.406 -0.7 1 93.31 6 GLY B C 1
ATOM 1616 O O . GLY B 1 6 ? -9.555 -4.02 -0.689 1 93.31 6 GLY B O 1
ATOM 1617 N N . MET B 1 7 ? -11.211 -5.289 -1.453 1 95.94 7 MET B N 1
ATOM 1618 C CA . MET B 1 7 ? -10.312 -5.984 -2.371 1 95.94 7 MET B CA 1
ATOM 1619 C C . MET B 1 7 ? -9.805 -5.039 -3.455 1 95.94 7 MET B C 1
ATOM 1621 O O . MET B 1 7 ? -8.617 -5.051 -3.785 1 95.94 7 MET B O 1
ATOM 1625 N N . LYS B 1 8 ? -10.633 -4.234 -4.004 1 95.88 8 LYS B N 1
ATOM 1626 C CA . LYS B 1 8 ? -10.219 -3.26 -5.012 1 95.88 8 LYS B CA 1
ATOM 1627 C C . LYS B 1 8 ? -9.148 -2.32 -4.465 1 95.88 8 LYS B C 1
ATOM 1629 O O . LYS B 1 8 ? -8.18 -1.999 -5.16 1 95.88 8 LYS B O 1
ATOM 1634 N N . ALA B 1 9 ? -9.336 -1.88 -3.223 1 94.88 9 ALA B N 1
ATOM 1635 C CA . ALA B 1 9 ? -8.375 -0.979 -2.584 1 94.88 9 ALA B CA 1
ATOM 1636 C C . ALA B 1 9 ? -7.02 -1.656 -2.408 1 94.88 9 ALA B C 1
ATOM 1638 O O . ALA B 1 9 ? -5.98 -1.068 -2.717 1 94.88 9 ALA B O 1
ATOM 1639 N N . VAL B 1 10 ? -7.078 -2.85 -1.976 1 95.81 10 VAL B N 1
ATOM 1640 C CA . VAL B 1 10 ? -5.844 -3.584 -1.728 1 95.81 10 VAL B CA 1
ATOM 1641 C C . VAL B 1 10 ? -5.109 -3.824 -3.047 1 95.81 10 VAL B C 1
ATOM 1643 O O . VAL B 1 10 ? -3.895 -3.641 -3.131 1 95.81 10 VAL B O 1
ATOM 1646 N N . ILE B 1 11 ? -5.859 -4.207 -4.086 1 96.69 11 ILE B N 1
ATOM 1647 C CA . ILE B 1 11 ? -5.27 -4.426 -5.402 1 96.69 11 ILE B CA 1
ATOM 1648 C C . ILE B 1 11 ? -4.605 -3.141 -5.891 1 96.69 11 ILE B C 1
ATOM 1650 O O . ILE B 1 11 ? -3.469 -3.166 -6.371 1 96.69 11 ILE B O 1
ATOM 1654 N N . SER B 1 12 ? -5.289 -2.066 -5.746 1 95 12 SER B N 1
ATOM 1655 C CA . SER B 1 12 ? -4.754 -0.774 -6.16 1 95 12 SER B CA 1
ATOM 1656 C C . SER B 1 12 ? -3.492 -0.421 -5.375 1 95 12 SER B C 1
ATOM 1658 O O . SER B 1 12 ? -2.5 0.026 -5.957 1 95 12 SER B O 1
ATOM 1660 N N . MET B 1 13 ? -3.523 -0.651 -4.109 1 94.56 13 MET B N 1
ATOM 1661 C CA . MET B 1 13 ? -2.398 -0.309 -3.242 1 94.56 13 MET B CA 1
ATOM 1662 C C . MET B 1 13 ? -1.193 -1.195 -3.539 1 94.56 13 MET B C 1
ATOM 1664 O O . MET B 1 13 ? -0.052 -0.733 -3.494 1 94.56 13 MET B O 1
ATOM 1668 N N . MET B 1 14 ? -1.444 -2.422 -3.836 1 95.88 14 MET B N 1
ATOM 1669 C CA . MET B 1 14 ? -0.358 -3.32 -4.215 1 95.88 14 MET B CA 1
ATOM 1670 C C . MET B 1 14 ? 0.331 -2.838 -5.484 1 95.88 14 MET B C 1
ATOM 1672 O O . MET B 1 14 ? 1.561 -2.82 -5.562 1 95.88 14 MET B O 1
ATOM 1676 N N . SER B 1 15 ? -0.471 -2.449 -6.434 1 94.81 15 SER B N 1
ATOM 1677 C CA . SER B 1 15 ? 0.061 -1.942 -7.695 1 94.81 15 SER B CA 1
ATOM 1678 C C . SER B 1 15 ? 0.876 -0.672 -7.48 1 94.81 15 SER B C 1
ATOM 1680 O O . SER B 1 15 ? 1.906 -0.472 -8.125 1 94.81 15 SER B O 1
ATOM 1682 N N . MET B 1 16 ? 0.446 0.135 -6.527 1 91.75 16 MET B N 1
ATOM 1683 C CA . MET B 1 16 ? 1.175 1.361 -6.215 1 91.75 16 MET B CA 1
ATOM 1684 C C . MET B 1 16 ? 2.502 1.047 -5.535 1 91.75 16 MET B C 1
ATOM 1686 O O . MET B 1 16 ? 3.521 1.673 -5.832 1 91.75 16 MET B O 1
ATOM 1690 N N . LYS B 1 17 ? 2.465 0.135 -4.652 1 94.31 17 LYS B N 1
ATOM 1691 C CA . LYS B 1 17 ? 3.668 -0.221 -3.904 1 94.31 17 LYS B CA 1
ATOM 1692 C C . LYS B 1 17 ? 4.699 -0.887 -4.809 1 94.31 17 LYS B C 1
ATOM 1694 O O . LYS B 1 17 ? 5.895 -0.593 -4.719 1 94.31 17 LYS B O 1
ATOM 1699 N N . PHE B 1 18 ? 4.145 -1.814 -5.645 1 96.56 18 PHE B N 1
ATOM 1700 C CA . PHE B 1 18 ? 5.02 -2.572 -6.531 1 96.56 18 PHE B CA 1
ATOM 1701 C C . PHE B 1 18 ? 4.855 -2.109 -7.977 1 96.56 18 PHE B C 1
ATOM 1703 O O . PHE B 1 18 ? 4.445 -2.887 -8.836 1 96.56 18 PHE B O 1
ATOM 1710 N N . GLY B 1 19 ? 5.305 -0.931 -8.211 1 94.06 19 GLY B N 1
ATOM 1711 C CA . GLY B 1 19 ? 5.082 -0.278 -9.492 1 94.06 19 GLY B CA 1
ATOM 1712 C C . GLY B 1 19 ? 5.77 -0.982 -10.648 1 94.06 19 GLY B C 1
ATOM 1713 O O . GLY B 1 19 ? 5.34 -0.859 -11.797 1 94.06 19 GLY B O 1
ATOM 1714 N N . SER B 1 20 ? 6.793 -1.758 -10.383 1 94.81 20 SER B N 1
ATOM 1715 C CA . SER B 1 20 ? 7.559 -2.406 -11.445 1 94.81 20 SER B CA 1
ATOM 1716 C C . SER B 1 20 ? 7.004 -3.791 -11.758 1 94.81 20 SER B C 1
ATOM 1718 O O . SER B 1 20 ? 7.395 -4.414 -12.75 1 94.81 20 SER B O 1
ATOM 1720 N N . VAL B 1 21 ? 6.094 -4.25 -10.969 1 97.75 21 VAL B N 1
ATOM 1721 C CA . VAL B 1 21 ? 5.562 -5.598 -11.133 1 97.75 21 VAL B CA 1
ATOM 1722 C C . VAL B 1 21 ? 4.242 -5.543 -11.891 1 97.75 21 VAL B C 1
ATOM 1724 O O . VAL B 1 21 ? 3.305 -4.852 -11.484 1 97.75 21 VAL B O 1
ATOM 1727 N N . ASN B 1 22 ? 4.215 -6.23 -12.969 1 97.19 22 ASN B N 1
ATOM 1728 C CA . ASN B 1 22 ? 2.959 -6.336 -13.703 1 97.19 22 ASN B CA 1
ATOM 1729 C C . ASN B 1 22 ? 2.01 -7.336 -13.047 1 97.19 22 ASN B C 1
ATOM 1731 O O . ASN B 1 22 ? 2.449 -8.336 -12.477 1 97.19 22 ASN B O 1
ATOM 1735 N N . ASP B 1 23 ? 0.761 -7.051 -13.188 1 98.19 23 ASP B N 1
ATOM 1736 C CA . ASP B 1 23 ? -0.279 -7.93 -12.656 1 98.19 23 ASP B CA 1
ATOM 1737 C C . ASP B 1 23 ? -1.094 -8.555 -13.789 1 98.19 23 ASP B C 1
ATOM 1739 O O . ASP B 1 23 ? -1.199 -7.977 -14.875 1 98.19 23 ASP B O 1
ATOM 1743 N N . ILE B 1 24 ? -1.614 -9.688 -13.539 1 98.06 24 ILE B N 1
ATOM 1744 C CA . ILE B 1 24 ? -2.627 -10.258 -14.414 1 98.06 24 ILE B CA 1
ATOM 1745 C C . ILE B 1 24 ? -3.896 -10.555 -13.617 1 98.06 24 ILE B C 1
ATOM 1747 O O . ILE B 1 24 ? -3.84 -10.742 -12.406 1 98.06 24 ILE B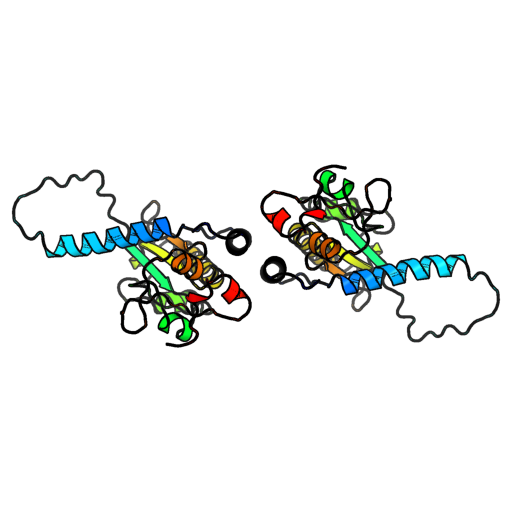 O 1
ATOM 1751 N N . GLN B 1 25 ? -4.98 -10.609 -14.305 1 97.94 25 GLN B N 1
ATOM 1752 C CA . GLN B 1 25 ? -6.266 -10.883 -13.672 1 97.94 25 GLN B CA 1
ATOM 1753 C C . GLN B 1 25 ? -6.484 -12.383 -13.5 1 97.94 25 GLN B C 1
ATOM 1755 O O . GLN B 1 25 ? -5.891 -13.195 -14.219 1 97.94 25 GLN B O 1
ATOM 1760 N N . THR B 1 26 ? -7.352 -12.703 -12.594 1 98.25 26 THR B N 1
ATOM 1761 C CA . THR B 1 26 ? -7.668 -14.094 -12.32 1 98.25 26 THR B CA 1
ATOM 1762 C C . THR B 1 26 ? -8.242 -14.781 -13.555 1 98.25 26 THR B C 1
ATOM 1764 O O . THR B 1 26 ? -7.938 -15.945 -13.828 1 98.25 26 THR B O 1
ATOM 1767 N N . VAL B 1 27 ? -9.016 -14.062 -14.32 1 97.44 27 VAL B N 1
ATOM 1768 C CA . VAL B 1 27 ? -9.633 -14.641 -15.508 1 97.44 27 VAL B CA 1
ATOM 1769 C C . VAL B 1 27 ? -8.547 -14.984 -16.531 1 97.44 27 VAL B C 1
ATOM 1771 O O . VAL B 1 27 ? -8.648 -16 -17.234 1 97.44 27 VAL B O 1
ATOM 1774 N N . THR B 1 28 ? -7.539 -14.164 -16.641 1 97.56 28 THR B N 1
ATOM 1775 C CA . THR B 1 28 ? -6.426 -14.406 -17.547 1 97.56 28 THR B CA 1
ATOM 1776 C C . THR B 1 28 ? -5.676 -15.68 -17.156 1 97.56 28 THR B C 1
ATOM 1778 O O . THR B 1 28 ? -5.41 -16.531 -18 1 97.56 28 THR B O 1
ATOM 1781 N N . LEU B 1 29 ? -5.359 -15.812 -15.883 1 97.81 29 LEU B N 1
ATOM 1782 C CA . LEU B 1 29 ? -4.66 -17.016 -15.445 1 97.81 29 LEU B CA 1
ATOM 1783 C C . LEU B 1 29 ? -5.523 -18.25 -15.656 1 97.81 29 LEU B C 1
ATOM 1785 O O . LEU B 1 29 ? -5.023 -19.297 -16.078 1 97.81 29 LEU B O 1
ATOM 1789 N N . SER B 1 30 ? -6.77 -18.141 -15.352 1 96.94 30 SER B N 1
ATOM 1790 C CA . SER B 1 30 ? -7.688 -19.266 -15.57 1 96.94 30 SER B CA 1
ATOM 1791 C C . SER B 1 30 ? -7.652 -19.719 -17.016 1 96.94 30 SER B C 1
ATOM 1793 O O . SER B 1 30 ? -7.605 -20.922 -17.297 1 96.94 30 SER B O 1
ATOM 1795 N N . ASP B 1 31 ? -7.641 -18.797 -17.906 1 95.19 31 ASP B N 1
ATOM 1796 C CA . ASP B 1 31 ? -7.586 -19.109 -19.328 1 95.19 31 ASP B CA 1
ATOM 1797 C C . ASP B 1 31 ? -6.258 -19.781 -19.703 1 95.19 31 ASP B C 1
ATOM 1799 O O . ASP B 1 31 ? -6.23 -20.75 -20.453 1 95.19 31 ASP B O 1
ATOM 1803 N N . TRP B 1 32 ? -5.207 -19.234 -19.156 1 94.69 32 TRP B N 1
ATOM 1804 C CA . TRP B 1 32 ? -3.889 -19.797 -19.406 1 94.69 32 TRP B CA 1
ATOM 1805 C C . TRP B 1 32 ? -3.818 -21.25 -18.922 1 94.69 32 TRP B C 1
ATOM 1807 O O . TRP B 1 32 ? -3.242 -22.109 -19.594 1 94.69 32 TRP B O 1
ATOM 1817 N N . MET B 1 33 ? -4.359 -21.531 -17.797 1 94.94 33 MET B N 1
ATOM 1818 C CA . MET B 1 33 ? -4.324 -22.859 -17.188 1 94.94 33 MET B CA 1
ATOM 1819 C C . MET B 1 33 ? -5.102 -23.859 -18.031 1 94.94 33 MET B C 1
ATOM 1821 O O . MET B 1 33 ? -4.68 -25 -18.188 1 94.94 33 MET B O 1
ATOM 1825 N N . LYS B 1 34 ? -6.207 -23.484 -18.578 1 90.75 34 LYS B N 1
ATOM 1826 C CA . LYS B 1 34 ? -7.02 -24.344 -19.438 1 90.75 34 LYS B CA 1
ATOM 1827 C C . LYS B 1 34 ? -6.277 -24.688 -20.719 1 90.75 34 LYS B C 1
ATOM 1829 O O . LYS B 1 34 ? -6.352 -25.828 -21.203 1 90.75 34 LYS B O 1
ATOM 1834 N N . ASP B 1 35 ? -5.625 -23.766 -21.188 1 84.56 35 ASP B N 1
ATOM 1835 C CA . ASP B 1 35 ? -4.887 -23.953 -22.438 1 84.56 35 ASP B CA 1
ATOM 1836 C C . ASP B 1 35 ? -3.736 -24.938 -22.25 1 84.56 35 ASP B C 1
ATOM 1838 O O . ASP B 1 35 ? -3.387 -25.672 -23.172 1 84.56 35 ASP B O 1
ATOM 1842 N N . HIS B 1 36 ? -3.172 -24.938 -21.109 1 79.88 36 HIS B N 1
ATOM 1843 C CA . HIS B 1 36 ? -2.023 -25.797 -20.859 1 79.88 36 HIS B CA 1
ATOM 1844 C C . HIS B 1 36 ? -2.463 -27.203 -20.484 1 79.88 36 HIS B C 1
ATOM 1846 O O . HIS B 1 36 ? -1.728 -28.172 -20.719 1 79.88 36 HIS B O 1
ATOM 1852 N N . ILE B 1 37 ? -3.586 -27.344 -19.922 1 62.25 37 ILE B N 1
ATOM 1853 C CA . ILE B 1 37 ? -4.121 -28.672 -19.641 1 62.25 37 ILE B CA 1
ATOM 1854 C C . ILE B 1 37 ? -4.57 -29.328 -20.938 1 62.25 37 ILE B C 1
ATOM 1856 O O . ILE B 1 37 ? -4.289 -30.5 -21.188 1 62.25 37 ILE B O 1
ATOM 1860 N N . THR B 1 38 ? -5.254 -28.547 -21.781 1 53.59 38 THR B N 1
ATOM 1861 C CA . THR B 1 38 ? -5.816 -29.094 -23.016 1 53.59 38 THR B CA 1
ATOM 1862 C C . THR B 1 38 ? -4.711 -29.547 -23.953 1 53.59 38 THR B C 1
ATOM 1864 O O . THR B 1 38 ? -4.855 -30.547 -24.656 1 53.59 38 THR B O 1
ATOM 1867 N N . HIS B 1 39 ? -3.654 -28.875 -23.922 1 51.19 39 HIS B N 1
ATOM 1868 C CA . HIS B 1 39 ? -2.629 -29.234 -24.891 1 51.19 39 HIS B CA 1
ATOM 1869 C C . HIS B 1 39 ? -1.776 -30.391 -24.391 1 51.19 39 HIS B C 1
ATOM 1871 O O . HIS B 1 39 ? -1.249 -31.172 -25.188 1 51.19 39 HIS B O 1
ATOM 1877 N N . GLU B 1 40 ? -1.602 -30.453 -23.078 1 50.62 40 GLU B N 1
ATOM 1878 C CA . GLU B 1 40 ? -0.886 -31.625 -22.594 1 50.62 40 GLU B CA 1
ATOM 1879 C C . GLU B 1 40 ? -1.65 -32.906 -22.922 1 50.62 40 GLU B C 1
ATOM 1881 O O . GLU B 1 40 ? -1.047 -33.938 -23.266 1 50.62 40 GLU B O 1
ATOM 1886 N N . ASP B 1 41 ? -2.992 -32.812 -22.953 1 47.16 41 ASP B N 1
ATOM 1887 C CA . ASP B 1 41 ? -3.816 -33.969 -23.266 1 47.16 41 ASP B CA 1
ATOM 1888 C C . ASP B 1 41 ? -3.791 -34.281 -24.766 1 47.16 41 ASP B C 1
ATOM 1890 O O . ASP B 1 41 ? -3.816 -35.438 -25.156 1 47.16 41 ASP B O 1
ATOM 1894 N N . GLN B 1 42 ? -3.768 -33.188 -25.516 1 44.69 42 GLN B N 1
ATOM 1895 C CA . GLN B 1 42 ? -3.832 -33.438 -26.938 1 44.69 42 GLN B CA 1
ATOM 1896 C C . GLN B 1 42 ? -2.516 -34.031 -27.453 1 44.69 42 GLN B C 1
ATOM 1898 O O . GLN B 1 42 ? -2.488 -34.688 -28.484 1 44.69 42 GLN B O 1
ATOM 1903 N N . THR B 1 43 ? -1.411 -33.656 -26.75 1 43.84 43 THR B N 1
ATOM 1904 C CA . THR B 1 43 ? -0.168 -34.25 -27.234 1 43.84 43 THR B CA 1
ATOM 1905 C C . THR B 1 43 ? -0.146 -35.75 -26.984 1 43.84 43 THR B C 1
ATOM 1907 O O . THR B 1 43 ? 0.575 -36.5 -27.656 1 43.84 43 THR B O 1
ATOM 1910 N N . THR B 1 44 ? -0.825 -36.25 -25.891 1 41.91 44 THR B N 1
ATOM 1911 C CA . THR B 1 44 ? -0.802 -37.719 -25.688 1 41.91 44 THR B CA 1
ATOM 1912 C C . THR B 1 44 ? -1.721 -38.406 -26.672 1 41.91 44 THR B C 1
ATOM 1914 O O . THR B 1 44 ? -1.511 -39.594 -27 1 41.91 44 THR B O 1
ATOM 1917 N N . LYS B 1 45 ? -2.992 -37.844 -27.109 1 43.5 45 LYS B N 1
ATOM 1918 C CA . LYS B 1 45 ? -3.912 -38.688 -27.859 1 43.5 45 LYS B CA 1
ATOM 1919 C C . LYS B 1 45 ? -3.559 -38.719 -29.344 1 43.5 45 LYS B C 1
ATOM 1921 O O . LYS B 1 45 ? -4.141 -39.469 -30.125 1 43.5 45 LYS B O 1
ATOM 1926 N N . THR B 1 46 ? -3.131 -37.594 -29.922 1 40.44 46 THR B N 1
ATOM 1927 C CA . THR B 1 46 ? -3.16 -37.625 -31.375 1 40.44 46 THR B CA 1
ATOM 1928 C C . THR B 1 46 ? -1.943 -38.344 -31.922 1 40.44 46 THR B C 1
ATOM 1930 O O . THR B 1 46 ? -0.87 -37.75 -32.062 1 40.44 46 THR B O 1
ATOM 1933 N N . SER B 1 47 ? -1.551 -39.469 -31.484 1 36.34 47 SER B N 1
ATOM 1934 C CA . SER B 1 47 ? -0.654 -40.312 -32.25 1 36.34 47 SER B CA 1
ATOM 1935 C C . SER B 1 47 ? -1.199 -40.531 -33.656 1 36.34 47 SER B C 1
ATOM 1937 O O . SER B 1 47 ? -0.73 -41.406 -34.375 1 36.34 47 SER B O 1
ATOM 1939 N N . SER B 1 48 ? -2.486 -40.219 -33.969 1 35.84 48 SER B N 1
ATOM 1940 C CA . SER B 1 48 ? -2.873 -40.719 -35.281 1 35.84 48 SER B CA 1
ATOM 1941 C C . SER B 1 48 ? -2.121 -39.969 -36.406 1 35.84 48 SER B C 1
ATOM 1943 O O . SER B 1 48 ? -1.683 -38.844 -36.219 1 35.84 48 SER B O 1
ATOM 1945 N N . SER B 1 49 ? -1.737 -40.656 -37.719 1 37.59 49 SER B N 1
ATOM 1946 C CA . SER B 1 49 ? -0.892 -40.562 -38.906 1 37.59 49 SER B CA 1
ATOM 1947 C C . SER B 1 49 ? -1.174 -39.312 -39.719 1 37.59 49 SER B C 1
ATOM 1949 O O . SER B 1 49 ? -0.557 -39.062 -40.75 1 37.59 49 SER B O 1
ATOM 1951 N N . GLU B 1 50 ? -2.496 -38.781 -39.875 1 38.5 50 GLU B N 1
ATOM 1952 C CA . GLU B 1 50 ? -2.656 -37.906 -41.031 1 38.5 50 GLU B CA 1
ATOM 1953 C C . GLU B 1 50 ? -1.869 -36.625 -40.875 1 38.5 50 GLU B C 1
ATOM 1955 O O . GLU B 1 50 ? -1.848 -36.031 -39.781 1 38.5 50 GLU B O 1
ATOM 1960 N N . PRO B 1 51 ? -0.955 -36.281 -41.875 1 37.75 51 PRO B N 1
ATOM 1961 C CA . PRO B 1 51 ? -0.174 -35.031 -41.938 1 37.75 51 PRO B CA 1
ATOM 1962 C C . PRO B 1 51 ? -1.025 -33.812 -41.688 1 37.75 51 PRO B C 1
ATOM 1964 O O . PRO B 1 51 ? -1.873 -33.469 -42.5 1 37.75 51 PRO B O 1
ATOM 1967 N N . GLN B 1 52 ? -1.981 -33.75 -40.781 1 35.69 52 GLN B N 1
ATOM 1968 C CA . GLN B 1 52 ? -2.711 -32.469 -40.719 1 35.69 52 GLN B CA 1
ATOM 1969 C C . GLN B 1 52 ? -1.758 -31.297 -40.812 1 35.69 52 GLN B C 1
ATOM 1971 O O . GLN B 1 52 ? -0.721 -31.281 -40.125 1 35.69 52 GLN B O 1
ATOM 1976 N N . LEU B 1 53 ? -1.853 -30.453 -41.875 1 36.38 53 LEU B N 1
ATOM 1977 C CA . LEU B 1 53 ? -1.24 -29.172 -42.188 1 36.38 53 LEU B CA 1
ATOM 1978 C C . LEU B 1 53 ? -1.091 -28.328 -40.906 1 36.38 53 LEU B C 1
ATOM 1980 O O . LEU B 1 53 ? -2.014 -28.25 -40.094 1 36.38 53 LEU B O 1
ATOM 1984 N N . GLN B 1 54 ? 0.132 -28.234 -40.406 1 35.06 54 GLN B N 1
ATOM 1985 C CA . GLN B 1 54 ? 0.673 -27.359 -39.375 1 35.06 54 GLN B CA 1
ATOM 1986 C C . GLN B 1 54 ? 0.144 -25.938 -39.531 1 35.06 54 GLN B C 1
ATOM 1988 O O . GLN B 1 54 ? 0.494 -25.234 -40.469 1 35.06 54 GLN B O 1
ATOM 1993 N N . ASP B 1 55 ? -1.194 -25.688 -39.531 1 35.56 55 ASP B N 1
ATOM 1994 C CA . ASP B 1 55 ? -1.46 -24.25 -39.406 1 35.56 55 ASP B CA 1
ATOM 1995 C C . ASP B 1 55 ? -0.39 -23.562 -38.562 1 35.56 55 ASP B C 1
ATOM 1997 O O . ASP B 1 55 ? -0.331 -23.766 -37.344 1 35.56 55 ASP B O 1
ATOM 2001 N N . THR B 1 56 ? 0.861 -23.359 -38.969 1 37.88 56 THR B N 1
ATOM 2002 C CA . THR B 1 56 ? 2.092 -22.656 -38.625 1 37.88 56 THR B CA 1
ATOM 2003 C C . THR B 1 56 ? 1.78 -21.297 -38.031 1 37.88 56 THR B C 1
ATOM 2005 O O . THR B 1 56 ? 2.646 -20.672 -37.406 1 37.88 56 THR B O 1
ATOM 2008 N N . SER B 1 57 ? 0.854 -20.562 -38.562 1 38.94 57 SER B N 1
ATOM 2009 C CA . SER B 1 57 ? 0.751 -19.141 -38.25 1 38.94 57 SER B CA 1
ATOM 2010 C C . SER B 1 57 ? 0.667 -18.922 -36.75 1 38.94 57 SER B C 1
A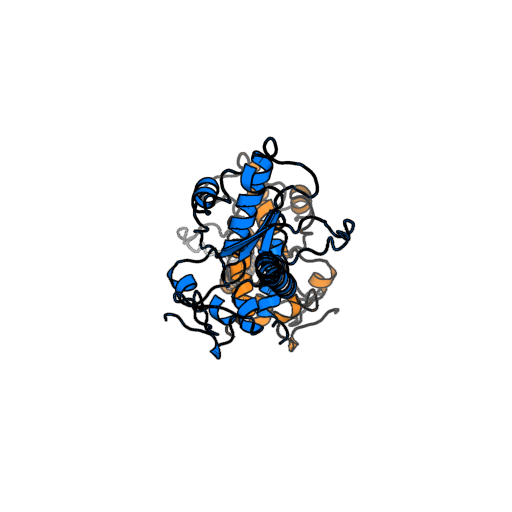TOM 2012 O O . SER B 1 57 ? 1.212 -17.938 -36.219 1 38.94 57 SER B O 1
ATOM 2014 N N . ASN B 1 58 ? -0.361 -19.375 -36.094 1 39.75 58 ASN B N 1
ATOM 2015 C CA . ASN B 1 58 ? -0.577 -19.109 -34.656 1 39.75 58 ASN B CA 1
ATOM 2016 C C . ASN B 1 58 ? 0.368 -19.922 -33.781 1 39.75 58 ASN B C 1
ATOM 2018 O O . ASN B 1 58 ? -0.01 -20.375 -32.719 1 39.75 58 ASN B O 1
ATOM 2022 N N . SER B 1 59 ? 1.337 -20.562 -34.344 1 40.41 59 SER B N 1
ATOM 2023 C CA . SER B 1 59 ? 2.324 -21.406 -33.688 1 40.41 59 SER B CA 1
ATOM 2024 C C . SER B 1 59 ? 3.053 -20.625 -32.594 1 40.41 59 SER B C 1
ATOM 2026 O O . SER B 1 59 ? 4.277 -20.484 -32.625 1 40.41 59 SER B O 1
ATOM 2028 N N . ARG B 1 60 ? 2.764 -19.344 -32.562 1 45.38 60 ARG B N 1
ATOM 2029 C CA . ARG B 1 60 ? 3.518 -18.781 -31.438 1 45.38 60 ARG B CA 1
ATOM 2030 C C . ARG B 1 60 ? 3.646 -19.797 -30.312 1 45.38 60 ARG B C 1
ATOM 2032 O O . ARG B 1 60 ? 2.643 -20.266 -29.766 1 45.38 60 ARG B O 1
ATOM 2039 N N . SER B 1 61 ? 4.734 -20.609 -30.422 1 55 61 SER B N 1
ATOM 2040 C CA . SER B 1 61 ? 5.086 -21.578 -29.391 1 55 61 SER B CA 1
ATOM 2041 C C . SER B 1 61 ? 4.574 -21.141 -28.016 1 55 61 SER B C 1
ATOM 2043 O O . SER B 1 61 ? 4.699 -19.969 -27.656 1 55 61 SER B O 1
ATOM 2045 N N . ARG B 1 62 ? 3.506 -21.766 -27.578 1 77.31 62 ARG B N 1
ATOM 2046 C CA . ARG B 1 62 ? 2.814 -21.484 -26.328 1 77.31 62 ARG B CA 1
ATOM 2047 C C . ARG B 1 62 ? 3.805 -21.344 -25.172 1 77.31 62 ARG B C 1
ATOM 2049 O O . ARG B 1 62 ? 4.645 -22.219 -24.953 1 77.31 62 ARG B O 1
ATOM 2056 N N . ARG B 1 63 ? 3.889 -20.219 -24.688 1 89.38 63 ARG B N 1
ATOM 2057 C CA . ARG B 1 63 ? 4.781 -19.969 -23.547 1 89.38 63 ARG B CA 1
ATOM 2058 C C . ARG B 1 63 ? 4.523 -20.953 -22.422 1 89.38 63 ARG B C 1
ATOM 2060 O O . ARG B 1 63 ? 3.385 -21.359 -22.188 1 89.38 63 ARG B O 1
ATOM 2067 N N . LYS B 1 64 ? 5.605 -21.422 -21.875 1 92.69 64 LYS B N 1
ATOM 2068 C CA . LYS B 1 64 ? 5.477 -22.234 -20.656 1 92.69 64 LYS B CA 1
ATOM 2069 C C . LYS B 1 64 ? 4.836 -21.422 -19.531 1 92.69 64 LYS B C 1
ATOM 2071 O O . LYS B 1 64 ? 5.086 -20.234 -19.391 1 92.69 64 LYS B O 1
ATOM 2076 N N . LEU B 1 65 ? 3.949 -22.156 -18.797 1 95.94 65 LEU B N 1
ATOM 2077 C CA . LEU B 1 65 ? 3.314 -21.516 -17.641 1 95.94 65 LEU B CA 1
ATOM 2078 C C . LEU B 1 65 ? 3.822 -22.125 -16.344 1 95.94 65 LEU B C 1
ATOM 2080 O O . LEU B 1 65 ? 3.793 -23.359 -16.172 1 95.94 65 LEU B O 1
ATOM 2084 N N . VAL B 1 66 ? 4.355 -21.281 -15.5 1 96.75 66 VAL B N 1
ATOM 2085 C CA . VAL B 1 66 ? 4.754 -21.688 -14.156 1 96.75 66 VAL B CA 1
ATOM 2086 C C . VAL B 1 66 ? 3.973 -20.891 -13.117 1 96.75 66 VAL B C 1
ATOM 2088 O O . VAL B 1 66 ? 3.92 -19.656 -13.195 1 96.75 66 VAL B O 1
ATOM 2091 N N . ILE B 1 67 ? 3.322 -21.578 -12.195 1 98.31 67 ILE B N 1
ATOM 2092 C CA . ILE B 1 67 ? 2.568 -20.906 -11.133 1 98.31 67 ILE B CA 1
ATOM 2093 C C . ILE B 1 67 ? 3.279 -21.094 -9.797 1 98.31 67 ILE B C 1
ATOM 2095 O O . ILE B 1 67 ? 3.551 -22.234 -9.383 1 98.31 67 ILE B O 1
ATOM 2099 N N . LEU B 1 68 ? 3.586 -19.953 -9.172 1 98.69 68 LEU B N 1
ATOM 2100 C CA . LEU B 1 68 ? 4.277 -20.016 -7.891 1 98.69 68 LEU B CA 1
ATOM 2101 C C . LEU B 1 68 ? 3.35 -19.594 -6.754 1 98.69 68 LEU B C 1
ATOM 2103 O O . LEU B 1 68 ? 2.76 -18.516 -6.789 1 98.69 68 LEU B O 1
ATOM 2107 N N . ASP B 1 69 ? 3.166 -20.469 -5.789 1 98.81 69 ASP B N 1
ATOM 2108 C CA . ASP B 1 69 ? 2.533 -20.141 -4.516 1 98.81 69 ASP B CA 1
ATOM 2109 C C . ASP B 1 69 ? 3.562 -19.641 -3.508 1 98.81 69 ASP B C 1
ATOM 2111 O O . ASP B 1 69 ? 4.387 -20.406 -3.016 1 98.81 69 ASP B O 1
ATOM 2115 N N . CYS B 1 70 ? 3.457 -18.391 -3.104 1 98.81 70 CYS B N 1
ATOM 2116 C CA . CYS B 1 70 ? 4.496 -17.75 -2.301 1 98.81 70 CYS B CA 1
ATOM 2117 C C . CYS B 1 70 ? 4.125 -17.766 -0.822 1 98.81 70 CYS B C 1
ATOM 2119 O O . CYS B 1 70 ? 4.613 -16.938 -0.05 1 98.81 70 CYS B O 1
ATOM 2121 N N . ARG B 1 71 ? 3.209 -18.562 -0.399 1 98.38 71 ARG B N 1
ATOM 2122 C CA . ARG B 1 71 ? 2.713 -18.625 0.972 1 98.38 71 ARG B CA 1
ATOM 2123 C C . ARG B 1 71 ? 3.416 -19.734 1.756 1 98.38 71 ARG B C 1
ATOM 2125 O O . ARG B 1 71 ? 4.098 -20.578 1.173 1 98.38 71 ARG B O 1
ATOM 2132 N N . PRO B 1 72 ? 3.268 -19.703 3.088 1 97.62 72 PRO B N 1
ATOM 2133 C CA . PRO B 1 72 ? 3.82 -20.797 3.904 1 97.62 72 PRO B CA 1
ATOM 2134 C C . PRO B 1 72 ? 3.113 -22.125 3.674 1 97.62 72 PRO B C 1
ATOM 2136 O O . PRO B 1 72 ? 1.999 -22.156 3.146 1 97.62 72 PRO B O 1
ATOM 2139 N N . GLU B 1 73 ? 3.758 -23.156 4.113 1 97.12 73 GLU B N 1
ATOM 2140 C CA . GLU B 1 73 ? 3.26 -24.516 3.916 1 97.12 73 GLU B CA 1
ATOM 2141 C C . GLU B 1 73 ? 1.876 -24.703 4.531 1 97.12 73 GLU B C 1
ATOM 2143 O O . GLU B 1 73 ? 1.02 -25.375 3.965 1 97.12 73 GLU B O 1
ATOM 2148 N N . GLU B 1 74 ? 1.644 -24.062 5.648 1 97.25 74 GLU B N 1
ATOM 2149 C CA . GLU B 1 74 ? 0.37 -24.203 6.348 1 97.25 74 GLU B CA 1
ATO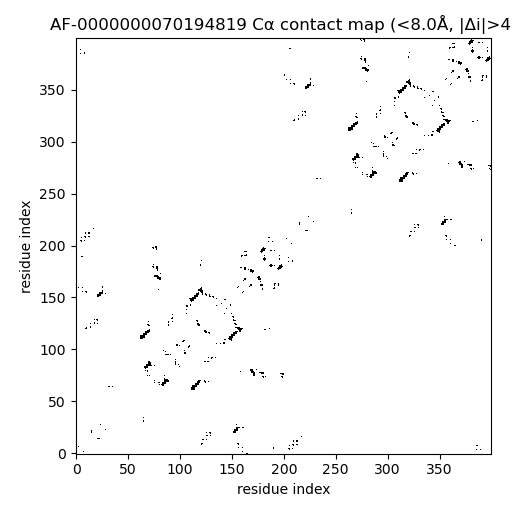M 2150 C C . GLU B 1 74 ? -0.782 -23.656 5.512 1 97.25 74 GLU B C 1
ATOM 2152 O O . GLU B 1 74 ? -1.89 -24.188 5.539 1 97.25 74 GLU B O 1
ATOM 2157 N N . GLU B 1 75 ? -0.532 -22.562 4.824 1 98.5 75 GLU B N 1
ATOM 2158 C CA . GLU B 1 75 ? -1.545 -21.984 3.949 1 98.5 75 GLU B CA 1
ATOM 2159 C C . GLU B 1 75 ? -1.705 -22.797 2.67 1 98.5 75 GLU B C 1
ATOM 2161 O O . GLU B 1 75 ? -2.826 -23.078 2.244 1 98.5 75 GLU B O 1
ATOM 2166 N N . TYR B 1 76 ? -0.588 -23.219 2.119 1 98.5 76 TYR B N 1
ATOM 2167 C CA . TYR B 1 76 ? -0.556 -24.016 0.9 1 98.5 76 TYR B CA 1
ATOM 2168 C C . TYR B 1 76 ? -1.321 -25.328 1.083 1 98.5 76 TYR B C 1
ATOM 2170 O O . TYR B 1 76 ? -2.018 -25.781 0.17 1 98.5 76 TYR B O 1
ATOM 2178 N N . ALA B 1 77 ? -1.207 -25.906 2.227 1 98.06 77 ALA B N 1
ATOM 2179 C CA . ALA B 1 77 ? -1.807 -27.203 2.52 1 98.06 77 ALA B CA 1
ATOM 2180 C C . ALA B 1 77 ? -3.33 -27.125 2.514 1 98.06 77 ALA B C 1
ATOM 2182 O O . ALA B 1 77 ? -4.012 -28.078 2.139 1 98.06 77 ALA B O 1
ATOM 2183 N N . VAL B 1 78 ? -3.875 -26 2.941 1 98.62 78 VAL B N 1
ATOM 2184 C CA . VAL B 1 78 ? -5.324 -25.812 2.951 1 98.62 78 VAL B CA 1
ATOM 2185 C C . VAL B 1 78 ? -5.848 -25.766 1.519 1 98.62 78 VAL B C 1
ATOM 2187 O O . VAL B 1 78 ? -6.832 -26.438 1.188 1 98.62 78 VAL B O 1
ATOM 2190 N N . SER B 1 79 ? -5.156 -25.016 0.702 1 98.81 79 SER B N 1
ATOM 2191 C CA . SER B 1 79 ? -5.516 -24.953 -0.712 1 98.81 79 SER B CA 1
ATOM 2192 C C . SER B 1 79 ? -4.426 -24.266 -1.531 1 98.81 79 SER B C 1
ATOM 2194 O O . SER B 1 79 ? -3.615 -23.516 -0.989 1 98.81 79 SER B O 1
ATOM 2196 N N . HIS B 1 80 ? -4.414 -24.516 -2.732 1 98.88 80 HIS B N 1
ATOM 2197 C CA . HIS B 1 80 ? -3.553 -23.906 -3.734 1 98.88 80 HIS B CA 1
ATOM 2198 C C . HIS B 1 80 ? -4.062 -24.188 -5.145 1 98.88 80 HIS B C 1
ATOM 2200 O O . HIS B 1 80 ? -5.004 -24.953 -5.328 1 98.88 80 HIS B O 1
ATOM 2206 N N . LEU B 1 81 ? -3.529 -23.422 -6.07 1 98.75 81 LEU B N 1
ATOM 2207 C CA . LEU B 1 81 ? -3.877 -23.688 -7.457 1 98.75 81 LEU B CA 1
ATOM 2208 C C . LEU B 1 81 ? -3.236 -24.984 -7.934 1 98.75 81 LEU B C 1
ATOM 2210 O O . LEU B 1 81 ? -2.082 -25.266 -7.609 1 98.75 81 LEU B O 1
ATOM 2214 N N . GLU B 1 82 ? -3.994 -25.75 -8.719 1 97.5 82 GLU B N 1
ATOM 2215 C CA . GLU B 1 82 ? -3.453 -27 -9.242 1 97.5 82 GLU B CA 1
ATOM 2216 C C . GLU B 1 82 ? -2.176 -26.766 -10.039 1 97.5 82 GLU B C 1
ATOM 2218 O O . GLU B 1 82 ? -2.135 -25.875 -10.906 1 97.5 82 GLU B O 1
ATOM 2223 N N . GLY B 1 83 ? -1.136 -27.484 -9.719 1 95.69 83 GLY B N 1
ATOM 2224 C CA . GLY B 1 83 ? 0.12 -27.391 -10.445 1 95.69 83 GLY B CA 1
ATOM 2225 C C . GLY B 1 83 ? 1.042 -26.312 -9.898 1 95.69 83 GLY B C 1
ATOM 2226 O O . GLY B 1 83 ? 2.182 -26.172 -10.352 1 95.69 83 GLY B O 1
ATOM 2227 N N . ALA B 1 84 ? 0.596 -25.578 -8.883 1 98.06 84 ALA B N 1
ATOM 2228 C CA . ALA B 1 84 ? 1.412 -24.5 -8.32 1 98.06 84 ALA B CA 1
ATOM 2229 C C . ALA B 1 84 ? 2.611 -25.062 -7.559 1 98.06 84 ALA B C 1
ATOM 2231 O O . ALA B 1 84 ? 2.494 -26.078 -6.867 1 98.06 84 ALA B O 1
ATOM 2232 N N . ILE B 1 85 ? 3.74 -24.406 -7.707 1 97.38 85 ILE B N 1
ATOM 2233 C CA . ILE B 1 85 ? 4.961 -24.719 -6.977 1 97.38 85 ILE B CA 1
ATOM 2234 C C . ILE B 1 85 ? 5.117 -23.781 -5.789 1 97.38 85 ILE B C 1
ATOM 2236 O O . ILE B 1 85 ? 5.109 -22.547 -5.961 1 97.38 85 ILE B O 1
ATOM 2240 N N . ARG B 1 86 ? 5.25 -24.312 -4.59 1 98 86 ARG B N 1
ATOM 2241 C CA . ARG B 1 86 ? 5.387 -23.469 -3.404 1 98 86 ARG B CA 1
ATOM 2242 C C . ARG B 1 86 ? 6.812 -22.938 -3.266 1 98 86 ARG B C 1
ATOM 2244 O O . ARG B 1 86 ? 7.773 -23.703 -3.406 1 98 86 ARG B O 1
ATOM 2251 N N . VAL B 1 87 ? 6.961 -21.672 -3.016 1 97.94 87 VAL B N 1
ATOM 2252 C CA . VAL B 1 87 ? 8.258 -21.062 -2.744 1 97.94 87 VAL B CA 1
ATOM 2253 C C . VAL B 1 87 ? 8.172 -20.188 -1.498 1 97.94 87 VAL B C 1
ATOM 2255 O O . VAL B 1 87 ? 7.09 -19.719 -1.135 1 97.94 87 VAL B O 1
ATOM 2258 N N . ASP B 1 88 ? 9.258 -19.984 -0.867 1 96.44 88 ASP B N 1
ATOM 2259 C CA . ASP B 1 88 ? 9.32 -19.078 0.275 1 96.44 88 ASP B CA 1
ATOM 2260 C C . ASP B 1 88 ? 9.641 -17.641 -0.173 1 96.44 88 ASP B C 1
ATOM 2262 O O . ASP B 1 88 ? 10.742 -17.375 -0.652 1 96.44 88 ASP B O 1
ATOM 2266 N N . PHE B 1 89 ? 8.742 -16.75 0.104 1 96.69 89 PHE B N 1
ATOM 2267 C CA . PHE B 1 89 ? 8.883 -15.391 -0.413 1 96.69 89 PHE B CA 1
ATOM 2268 C C . PHE B 1 89 ? 10.047 -14.672 0.264 1 96.69 89 PHE B C 1
ATOM 2270 O O . PHE B 1 89 ? 10.586 -13.703 -0.276 1 96.69 89 PHE B O 1
ATOM 2277 N N . ASP B 1 90 ? 10.398 -15.109 1.462 1 95.81 90 ASP B N 1
ATOM 2278 C CA . ASP B 1 90 ? 11.375 -14.383 2.27 1 95.81 90 ASP B CA 1
ATOM 2279 C C . ASP B 1 90 ? 12.805 -14.781 1.897 1 95.81 90 ASP B C 1
ATOM 2281 O O . ASP B 1 90 ? 13.766 -14.203 2.402 1 95.81 90 ASP B O 1
ATOM 2285 N N . LYS B 1 91 ? 12.969 -15.703 0.997 1 96.75 91 LYS B N 1
ATOM 2286 C CA . LYS B 1 91 ? 14.297 -16.141 0.56 1 96.75 91 LYS B CA 1
ATOM 2287 C C . LYS B 1 91 ? 14.828 -15.25 -0.556 1 96.75 91 LYS B C 1
ATOM 2289 O O . LYS B 1 91 ? 14.062 -14.562 -1.229 1 96.75 91 LYS B O 1
ATOM 2294 N N . GLU B 1 92 ? 16.125 -15.305 -0.652 1 97.06 92 GLU B N 1
ATOM 2295 C CA . GLU B 1 92 ? 16.75 -14.617 -1.779 1 97.06 92 GLU B CA 1
ATOM 2296 C C . GLU B 1 92 ? 16.406 -15.305 -3.1 1 97.06 92 GLU B C 1
ATOM 2298 O O . GLU B 1 92 ? 16.141 -16.5 -3.125 1 97.06 92 GLU B O 1
ATOM 2303 N N . VAL B 1 93 ? 16.469 -14.547 -4.148 1 96.62 93 VAL B N 1
ATOM 2304 C CA . VAL B 1 93 ? 15.977 -14.992 -5.445 1 96.62 93 VAL B CA 1
ATOM 2305 C C . VAL B 1 93 ? 16.734 -16.25 -5.875 1 96.62 93 VAL B C 1
ATOM 2307 O O . VAL B 1 93 ? 16.156 -17.156 -6.465 1 96.62 93 VAL B O 1
ATOM 2310 N N . ASN B 1 94 ? 18.047 -16.359 -5.566 1 94.44 94 ASN B N 1
ATOM 2311 C CA . ASN B 1 94 ? 18.828 -17.531 -5.934 1 94.44 94 ASN B CA 1
ATOM 2312 C C . ASN B 1 94 ? 18.297 -18.797 -5.242 1 94.44 94 ASN B C 1
ATOM 2314 O O . ASN B 1 94 ? 18.266 -19.875 -5.836 1 94.44 94 ASN B O 1
ATOM 2318 N N . GLU B 1 95 ? 17.906 -18.594 -4.07 1 95.06 95 GLU B N 1
ATOM 2319 C CA . GLU B 1 95 ? 17.328 -19.719 -3.322 1 95.06 95 GLU B CA 1
ATOM 2320 C C . GLU B 1 95 ? 15.953 -20.094 -3.863 1 95.06 95 GLU B C 1
ATOM 2322 O O . GLU B 1 95 ? 15.609 -21.281 -3.916 1 95.06 95 GLU B O 1
ATOM 2327 N N . ILE B 1 96 ? 15.211 -19.094 -4.273 1 96 96 ILE B N 1
ATOM 2328 C CA . ILE B 1 96 ? 13.898 -19.344 -4.852 1 96 96 ILE B CA 1
ATOM 2329 C C . ILE B 1 96 ? 14.039 -20.125 -6.152 1 96 96 ILE B C 1
ATOM 2331 O O . ILE B 1 96 ? 13.367 -21.141 -6.348 1 96 96 ILE B O 1
ATOM 2335 N N . VAL B 1 97 ? 14.945 -19.719 -6.969 1 93.94 97 VAL B N 1
ATOM 2336 C CA . VAL B 1 97 ? 15.172 -20.375 -8.258 1 93.94 97 VAL B CA 1
ATOM 2337 C C . VAL B 1 97 ? 15.648 -21.812 -8.031 1 93.94 97 VAL B C 1
ATOM 2339 O O . VAL B 1 97 ? 15.227 -22.719 -8.75 1 93.94 97 VAL B O 1
ATOM 2342 N N . LYS B 1 98 ? 16.391 -22.031 -7.004 1 91.38 98 LYS B N 1
ATOM 2343 C CA . LYS B 1 98 ? 16.922 -23.359 -6.711 1 91.38 98 LYS B CA 1
ATOM 2344 C C . LYS B 1 98 ? 15.82 -24.312 -6.27 1 91.38 98 LYS B C 1
ATOM 2346 O O . LYS B 1 98 ? 15.977 -25.547 -6.34 1 91.38 98 LYS B O 1
ATOM 2351 N N . THR B 1 99 ? 14.75 -23.75 -5.801 1 90.44 99 THR B N 1
ATOM 2352 C CA . THR B 1 99 ? 13.648 -24.578 -5.328 1 90.44 99 THR B CA 1
ATOM 2353 C C . THR B 1 99 ? 12.766 -25.016 -6.492 1 90.44 99 THR B C 1
ATOM 2355 O O . THR B 1 99 ? 11.961 -25.938 -6.352 1 90.44 99 THR B O 1
ATOM 2358 N N . LEU B 1 100 ? 12.945 -24.422 -7.656 1 92.25 100 LEU B N 1
ATOM 2359 C CA . LEU B 1 100 ? 12.156 -24.797 -8.82 1 92.25 100 LEU B CA 1
ATOM 2360 C C . LEU B 1 100 ? 12.57 -26.172 -9.352 1 92.25 100 LEU B C 1
ATOM 2362 O O . LEU B 1 100 ? 13.695 -26.609 -9.117 1 92.25 100 LEU B O 1
ATOM 2366 N N . PRO B 1 101 ? 11.711 -26.875 -10.008 1 92.44 101 PRO B N 1
ATOM 2367 C CA . PRO B 1 101 ? 12.07 -28.156 -10.633 1 92.44 101 PRO B CA 1
ATOM 2368 C C . PRO B 1 101 ? 13.242 -28.031 -11.602 1 92.44 101 PRO B C 1
ATOM 2370 O O . PRO B 1 101 ? 13.492 -26.938 -12.133 1 92.44 101 PRO B O 1
ATOM 2373 N N . GLU B 1 102 ? 13.852 -29.109 -11.883 1 91.69 102 GLU B N 1
ATOM 2374 C CA . GLU B 1 102 ? 15.07 -29.156 -12.688 1 91.69 102 GLU B CA 1
ATOM 2375 C C . GLU B 1 102 ? 14.836 -28.594 -14.086 1 91.69 102 GLU B C 1
ATOM 2377 O O . GLU B 1 102 ? 15.711 -27.953 -14.656 1 91.69 102 GLU B O 1
ATOM 2382 N N . HIS B 1 103 ? 13.703 -28.859 -14.57 1 89.56 103 HIS B N 1
ATOM 2383 C CA . HIS B 1 103 ? 13.43 -28.438 -15.93 1 89.56 103 HIS B CA 1
ATOM 2384 C C . HIS B 1 103 ? 13.203 -26.922 -16 1 89.56 103 HIS B C 1
ATOM 2386 O O . HIS B 1 103 ? 13.062 -26.359 -17.078 1 89.56 103 HIS B O 1
ATOM 2392 N N . LEU B 1 104 ? 13.258 -26.25 -14.875 1 90.75 104 LEU B N 1
ATOM 2393 C CA . LEU B 1 104 ? 13.055 -24.812 -14.797 1 90.75 104 LEU B CA 1
ATOM 2394 C C . LEU B 1 104 ? 14.289 -24.109 -14.234 1 90.75 104 LEU B C 1
ATOM 2396 O O . LEU B 1 104 ? 14.219 -22.953 -13.805 1 90.75 104 LEU B O 1
ATOM 2400 N N . GLN B 1 105 ? 15.352 -24.859 -14.086 1 88.12 105 GLN B N 1
ATOM 2401 C CA . GLN B 1 105 ? 16.625 -24.281 -13.664 1 88.12 105 GLN B CA 1
ATOM 2402 C C . GLN B 1 105 ? 17.797 -24.938 -14.406 1 88.12 105 GLN B C 1
ATOM 2404 O O . GLN B 1 105 ? 17.734 -26.109 -14.758 1 88.12 105 GLN B O 1
ATOM 2409 N N . PRO B 1 106 ? 18.922 -24.141 -14.766 1 88.06 106 PRO B N 1
ATOM 2410 C CA . PRO B 1 106 ? 19.156 -22.766 -14.32 1 88.06 106 PRO B CA 1
ATOM 2411 C C . PRO B 1 106 ? 18.375 -21.734 -15.141 1 88.06 106 PRO B C 1
ATOM 2413 O O . PRO B 1 106 ? 17.344 -22.062 -15.711 1 88.06 106 PRO B O 1
ATOM 2416 N N . VAL B 1 107 ? 18.75 -20.453 -15.109 1 90.38 107 VAL B N 1
ATOM 2417 C CA . VAL B 1 107 ? 18 -19.328 -15.656 1 90.38 107 VAL B CA 1
ATOM 2418 C C . VAL B 1 107 ? 17.734 -19.547 -17.141 1 90.38 107 VAL B C 1
ATOM 2420 O O . VAL B 1 107 ? 16.688 -19.141 -17.656 1 90.38 107 VAL B O 1
ATOM 2423 N N . GLU B 1 108 ? 18.609 -20.25 -17.812 1 91.75 108 GLU B N 1
ATOM 2424 C CA . GLU B 1 108 ? 18.5 -20.469 -19.266 1 91.75 108 GLU B CA 1
ATOM 2425 C C . GLU B 1 108 ? 17.281 -21.312 -19.594 1 91.75 108 GLU B C 1
ATOM 2427 O O . GLU B 1 108 ? 16.766 -21.25 -20.719 1 91.75 108 GLU B O 1
ATOM 2432 N N . ARG B 1 109 ? 16.828 -22.047 -18.625 1 92.69 109 ARG B N 1
ATOM 2433 C CA . ARG B 1 109 ? 15.695 -22.938 -18.859 1 92.69 109 ARG B CA 1
ATOM 2434 C C . ARG B 1 109 ? 14.367 -22.188 -18.719 1 92.69 109 ARG B C 1
ATOM 2436 O O . ARG B 1 109 ? 13.305 -22.75 -19 1 92.69 109 ARG B O 1
ATOM 2443 N N . LEU B 1 110 ? 14.453 -20.953 -18.406 1 93.5 110 LEU B N 1
ATOM 2444 C CA . LEU B 1 110 ? 13.25 -20.156 -18.203 1 93.5 110 LEU B CA 1
ATOM 2445 C C . LEU B 1 110 ? 12.883 -19.391 -19.453 1 93.5 110 LEU B C 1
ATOM 2447 O O . LEU B 1 110 ? 11.93 -18.594 -19.453 1 93.5 110 LEU B O 1
ATOM 2451 N N . VAL B 1 111 ? 13.586 -19.625 -20.531 1 92.25 111 VAL B N 1
ATOM 2452 C CA . VAL B 1 111 ? 13.273 -19 -21.797 1 92.25 111 VAL B CA 1
ATOM 2453 C C . VAL B 1 111 ? 11.828 -19.297 -22.188 1 92.25 111 VAL B C 1
ATOM 2455 O O . VAL B 1 111 ? 11.352 -20.422 -22 1 92.25 111 VAL B O 1
ATOM 2458 N N . ASN B 1 112 ? 11.086 -18.328 -22.641 1 93.81 112 ASN B N 1
ATOM 2459 C CA . ASN B 1 112 ? 9.719 -18.469 -23.125 1 93.81 112 ASN B CA 1
ATOM 2460 C C . ASN B 1 112 ? 8.773 -18.906 -22.031 1 93.81 112 ASN B C 1
ATOM 2462 O O . ASN B 1 112 ? 7.891 -19.734 -22.25 1 93.81 112 ASN B O 1
ATOM 2466 N N . THR B 1 113 ? 9.023 -18.438 -20.797 1 94.75 113 THR B N 1
ATOM 2467 C CA . THR B 1 113 ? 8.234 -18.859 -19.641 1 94.75 113 THR B CA 1
ATOM 2468 C C . THR B 1 113 ? 7.488 -17.672 -19.031 1 94.75 113 THR B C 1
ATOM 2470 O O . THR B 1 113 ? 8.062 -16.594 -18.859 1 94.75 113 THR B O 1
ATOM 2473 N N . ASP B 1 114 ? 6.203 -17.844 -18.781 1 96.5 114 ASP B N 1
ATOM 2474 C CA . ASP B 1 114 ? 5.414 -16.938 -17.953 1 96.5 114 ASP B CA 1
ATOM 2475 C C . ASP B 1 114 ? 5.289 -17.484 -16.531 1 96.5 114 ASP B C 1
ATOM 2477 O O . ASP B 1 114 ? 4.66 -18.516 -16.297 1 96.5 114 ASP B O 1
ATOM 2481 N N . ILE B 1 115 ? 5.891 -16.766 -15.641 1 97.56 115 ILE B N 1
ATOM 2482 C CA . ILE B 1 115 ? 5.781 -17.125 -14.234 1 97.56 115 ILE B CA 1
ATOM 2483 C C . ILE B 1 115 ? 4.727 -16.25 -13.562 1 97.56 115 ILE B C 1
ATOM 2485 O O . ILE B 1 115 ? 4.816 -15.023 -13.594 1 97.56 115 ILE B O 1
ATOM 2489 N N . VAL B 1 116 ? 3.693 -16.891 -13.016 1 98.75 116 VAL B N 1
ATOM 2490 C CA . VAL B 1 116 ? 2.66 -16.188 -12.266 1 98.75 116 VAL B CA 1
ATOM 2491 C C . VAL B 1 116 ? 2.805 -16.484 -10.773 1 98.75 116 VAL B C 1
ATOM 2493 O O . VAL B 1 116 ? 2.734 -17.641 -10.359 1 98.75 116 VAL B O 1
ATOM 2496 N N . CYS B 1 117 ? 3.037 -15.43 -9.992 1 98.88 117 CYS B N 1
ATOM 2497 C CA . CYS B 1 117 ? 3.156 -15.555 -8.539 1 98.88 117 CYS B CA 1
ATOM 2498 C C . CYS B 1 117 ? 1.859 -15.156 -7.852 1 98.88 117 CYS B C 1
ATOM 2500 O O . CYS B 1 117 ? 1.2 -14.203 -8.266 1 98.88 117 CYS B O 1
ATOM 2502 N N . TYR B 1 118 ? 1.499 -15.93 -6.816 1 98.94 118 TYR B N 1
ATOM 2503 C CA . TYR B 1 118 ? 0.373 -15.516 -5.988 1 98.94 118 TYR B CA 1
ATOM 2504 C C . TYR B 1 118 ? 0.636 -15.82 -4.52 1 98.94 118 TYR B C 1
ATOM 2506 O O . TYR B 1 118 ? 1.525 -16.609 -4.191 1 98.94 118 TYR B O 1
ATOM 2514 N N . CYS B 1 119 ? -0.016 -15.141 -3.621 1 98.75 119 CYS B N 1
ATOM 2515 C CA . CYS B 1 119 ? -0.08 -15.414 -2.189 1 98.75 119 CYS B CA 1
ATOM 2516 C C . CYS B 1 119 ? -1.5 -15.242 -1.665 1 98.75 119 CYS B C 1
ATOM 2518 O O . CYS B 1 119 ? -2.447 -15.797 -2.229 1 98.75 119 CYS B O 1
ATOM 2520 N N . SER B 1 120 ? -1.692 -14.555 -0.585 1 98.38 120 SER B N 1
ATOM 2521 C CA . SER B 1 120 ? -3.043 -14.352 -0.071 1 98.38 120 SER B CA 1
ATOM 2522 C C . SER B 1 120 ? -3.707 -13.148 -0.728 1 98.38 120 SER B C 1
ATOM 2524 O O . SER B 1 120 ? -4.773 -13.273 -1.336 1 98.38 120 SER B O 1
ATOM 2526 N N . ILE B 1 121 ? -2.922 -12.008 -0.744 1 98 121 ILE B N 1
ATOM 2527 C CA . ILE B 1 121 ? -3.572 -10.773 -1.188 1 98 121 ILE B CA 1
ATOM 2528 C C . ILE B 1 121 ? -2.668 -10.039 -2.176 1 98 121 ILE B C 1
ATOM 2530 O O . ILE B 1 121 ? -3.025 -8.977 -2.68 1 98 121 ILE B O 1
ATOM 2534 N N . GLY B 1 122 ? -1.431 -10.57 -2.439 1 98.06 122 GLY B N 1
ATOM 2535 C CA . GLY B 1 122 ? -0.632 -10.008 -3.52 1 98.06 122 GLY B CA 1
ATOM 2536 C C . GLY B 1 122 ? 0.685 -9.422 -3.047 1 98.06 122 GLY B C 1
ATOM 2537 O O . GLY B 1 122 ? 1.544 -9.078 -3.861 1 98.06 122 GLY B O 1
ATOM 2538 N N . TYR B 1 123 ? 0.92 -9.305 -1.702 1 97.62 123 TYR B N 1
ATOM 2539 C CA . TYR B 1 123 ? 2.129 -8.664 -1.19 1 97.62 123 TYR B CA 1
ATOM 2540 C C . TYR B 1 123 ? 3.342 -9.57 -1.378 1 97.62 123 TYR B C 1
ATOM 2542 O O . TYR B 1 123 ? 4.324 -9.172 -2.012 1 97.62 123 TYR B O 1
ATOM 2550 N N . ARG B 1 124 ? 3.289 -10.766 -0.83 1 98.19 124 ARG B N 1
ATOM 2551 C CA . ARG B 1 124 ? 4.406 -11.695 -0.888 1 98.19 124 ARG B CA 1
ATOM 2552 C C . ARG B 1 124 ? 4.695 -12.117 -2.324 1 98.19 124 ARG B C 1
ATOM 2554 O O . ARG B 1 124 ? 5.855 -12.227 -2.725 1 98.19 124 ARG B O 1
ATOM 2561 N N . SER B 1 125 ? 3.662 -12.297 -3.098 1 98.81 125 SER B N 1
ATOM 2562 C CA . SER B 1 125 ? 3.816 -12.711 -4.488 1 98.81 125 SER B CA 1
ATOM 2563 C C . SER B 1 125 ? 4.41 -11.594 -5.336 1 98.81 125 SER B C 1
ATOM 2565 O O . SER B 1 125 ? 5.191 -11.852 -6.254 1 98.81 125 SER B O 1
ATOM 2567 N N . SER B 1 126 ? 4.047 -10.336 -5.035 1 98.62 126 SER B N 1
ATOM 2568 C CA . SER B 1 126 ? 4.672 -9.203 -5.719 1 98.62 126 SER B CA 1
ATOM 2569 C C . SER B 1 126 ? 6.156 -9.109 -5.387 1 98.62 126 SER B C 1
ATOM 2571 O O . SER B 1 126 ? 6.973 -8.781 -6.25 1 98.62 126 SER B O 1
ATOM 2573 N N . THR B 1 127 ? 6.48 -9.414 -4.18 1 98.19 127 THR B N 1
ATOM 2574 C CA . THR B 1 127 ? 7.879 -9.43 -3.76 1 98.19 127 THR B CA 1
ATOM 2575 C C . THR B 1 127 ? 8.672 -10.453 -4.566 1 98.19 127 THR B C 1
ATOM 2577 O O . THR B 1 127 ? 9.75 -10.141 -5.082 1 98.19 127 THR B O 1
ATOM 2580 N N . VAL B 1 128 ? 8.133 -11.609 -4.719 1 98.69 128 VAL B N 1
ATOM 2581 C CA . VAL B 1 128 ? 8.812 -12.68 -5.441 1 98.69 128 VAL B CA 1
ATOM 2582 C C . VAL B 1 128 ? 8.906 -12.32 -6.922 1 98.69 128 VAL B C 1
ATOM 2584 O O . VAL B 1 128 ? 9.961 -12.5 -7.543 1 98.69 128 VAL B O 1
ATOM 2587 N N . ALA B 1 129 ? 7.809 -11.805 -7.492 1 98.75 129 ALA B N 1
ATOM 2588 C CA . ALA B 1 129 ? 7.82 -11.398 -8.898 1 98.75 129 ALA B CA 1
ATOM 2589 C C . ALA B 1 129 ? 8.891 -10.336 -9.148 1 98.75 129 ALA B C 1
ATOM 2591 O O . ALA B 1 129 ? 9.594 -10.391 -10.156 1 98.75 129 ALA B O 1
ATOM 2592 N N . ASP B 1 130 ? 8.977 -9.43 -8.234 1 98.38 130 ASP B N 1
ATOM 2593 C CA . ASP B 1 130 ? 9.992 -8.383 -8.352 1 98.38 130 ASP B CA 1
ATOM 2594 C C . ASP B 1 130 ? 11.398 -8.969 -8.32 1 98.38 130 ASP B C 1
ATOM 2596 O O . ASP B 1 130 ? 12.25 -8.602 -9.133 1 98.38 130 ASP B O 1
ATOM 2600 N N . LYS B 1 131 ? 11.617 -9.891 -7.387 1 98.19 131 LYS B N 1
ATOM 2601 C CA . LYS B 1 131 ? 12.906 -10.57 -7.289 1 98.19 131 LYS B CA 1
ATOM 2602 C C . LYS B 1 131 ? 13.25 -11.289 -8.594 1 98.19 131 LYS B C 1
ATOM 2604 O O . LYS B 1 131 ? 14.383 -11.195 -9.078 1 98.19 131 LYS B O 1
ATOM 2609 N N . LEU B 1 132 ? 12.312 -11.922 -9.156 1 97.88 132 LEU B N 1
ATOM 2610 C CA . LEU B 1 132 ? 12.531 -12.719 -10.359 1 97.88 132 LEU B CA 1
ATOM 2611 C C . LEU B 1 132 ? 12.812 -11.82 -11.562 1 97.88 132 LEU B C 1
ATOM 2613 O O . LEU B 1 132 ? 13.695 -12.117 -12.367 1 97.88 132 LEU B O 1
A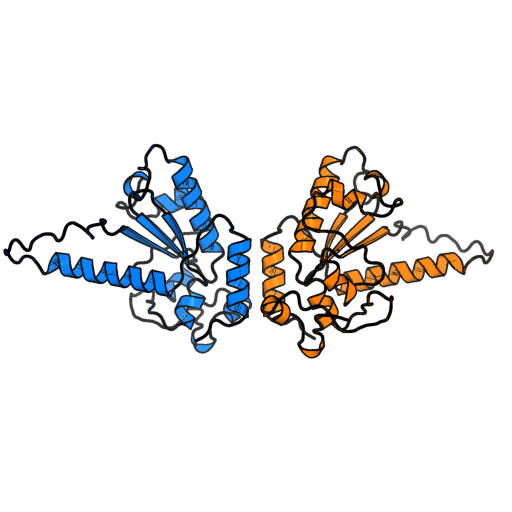TOM 2617 N N . GLN B 1 133 ? 12.078 -10.758 -11.641 1 97.5 133 GLN B N 1
ATOM 2618 C CA . GLN B 1 133 ? 12.312 -9.82 -12.734 1 97.5 133 GLN B CA 1
ATOM 2619 C C . GLN B 1 133 ? 13.734 -9.258 -12.688 1 97.5 133 GLN B C 1
ATOM 2621 O O . GLN B 1 133 ? 14.406 -9.164 -13.711 1 97.5 133 GLN B O 1
ATOM 2626 N N . LYS B 1 134 ? 14.125 -8.906 -11.523 1 97.25 134 LYS B N 1
ATOM 2627 C CA . LYS B 1 134 ? 15.477 -8.391 -11.352 1 97.25 134 LYS B CA 1
ATOM 2628 C C . LYS B 1 134 ? 16.516 -9.469 -11.68 1 97.25 134 LYS B C 1
ATOM 2630 O O . LYS B 1 134 ? 17.562 -9.172 -12.266 1 97.25 134 LYS B O 1
ATOM 2635 N N . TYR B 1 135 ? 16.188 -10.633 -11.266 1 96.75 135 TYR B N 1
ATOM 2636 C CA . TYR B 1 135 ? 17.047 -11.773 -11.562 1 96.75 135 TYR B CA 1
ATOM 2637 C C . TYR B 1 135 ? 17.188 -11.977 -13.062 1 96.75 135 TYR B C 1
ATOM 2639 O O . TYR B 1 135 ? 18.297 -12.195 -13.562 1 96.75 135 TYR B O 1
ATOM 2647 N N . PHE B 1 136 ? 16.109 -11.883 -13.859 1 96.69 136 PHE B N 1
ATOM 2648 C CA . PHE B 1 136 ? 16.141 -12.031 -15.312 1 96.69 136 PHE B CA 1
ATOM 2649 C C . PHE B 1 136 ? 16.969 -10.922 -15.953 1 96.69 136 PHE B C 1
ATOM 2651 O O . PHE B 1 136 ? 17.766 -11.188 -16.859 1 96.69 136 PHE B O 1
ATOM 2658 N N . ARG B 1 137 ? 16.859 -9.734 -15.461 1 95.94 137 ARG B N 1
ATOM 2659 C CA . ARG B 1 137 ? 17.609 -8.602 -16 1 95.94 137 ARG B CA 1
ATOM 2660 C C . ARG B 1 137 ? 19.109 -8.758 -15.75 1 95.94 137 ARG B C 1
ATOM 2662 O O . ARG B 1 137 ? 19.922 -8.492 -16.641 1 95.94 137 ARG B O 1
ATOM 2669 N N . LYS B 1 138 ? 19.375 -9.203 -14.555 1 96.38 138 LYS B N 1
ATOM 2670 C CA . LYS B 1 138 ? 20.781 -9.398 -14.188 1 96.38 138 LYS B CA 1
ATOM 2671 C C . LYS B 1 138 ? 21.422 -10.492 -15.031 1 96.38 138 LYS B C 1
ATOM 2673 O O . LYS B 1 138 ? 22.625 -10.453 -15.289 1 96.38 138 LYS B O 1
ATOM 2678 N N . ASN B 1 139 ? 20.609 -11.414 -15.484 1 95.88 139 ASN B N 1
ATOM 2679 C CA . ASN B 1 139 ? 21.109 -12.547 -16.25 1 95.88 139 ASN B CA 1
ATOM 2680 C C . ASN B 1 139 ? 20.703 -12.445 -17.719 1 95.88 139 ASN B C 1
ATOM 2682 O O . ASN B 1 139 ? 20.547 -13.469 -18.391 1 95.88 139 ASN B O 1
ATOM 2686 N N . SER B 1 140 ? 20.422 -11.289 -18.156 1 94.69 140 SER B N 1
ATOM 2687 C CA . SER B 1 140 ? 19.891 -11.062 -19.5 1 94.69 140 SER B CA 1
ATOM 2688 C C . SER B 1 140 ? 20.859 -11.586 -20.562 1 94.69 140 SER B C 1
ATOM 2690 O O . SER B 1 140 ? 20.453 -11.914 -21.672 1 94.69 140 SER B O 1
ATOM 2692 N N . GLY B 1 141 ? 22.109 -11.617 -20.219 1 94.75 141 GLY B N 1
ATOM 2693 C CA . GLY B 1 141 ? 23.109 -12.125 -21.156 1 94.75 141 GLY B CA 1
ATOM 2694 C C . GLY B 1 141 ? 22.891 -13.578 -21.516 1 94.75 141 GLY B C 1
ATOM 2695 O O . GLY B 1 141 ? 23.281 -14.023 -22.594 1 94.75 141 GLY B O 1
ATOM 2696 N N . SER B 1 142 ? 22.281 -14.32 -20.656 1 94.25 142 SER B N 1
ATOM 2697 C CA . SER B 1 142 ? 22.047 -15.75 -20.859 1 94.25 142 SER B CA 1
ATOM 2698 C C . SER B 1 142 ? 20.641 -16.031 -21.344 1 94.25 142 SER B C 1
ATOM 2700 O O . SER B 1 142 ? 20.219 -17.188 -21.438 1 94.25 142 SER B O 1
ATOM 2702 N N . LEU B 1 143 ? 19.891 -14.93 -21.672 1 94.62 143 LEU B N 1
ATOM 2703 C CA . LEU B 1 143 ? 18.484 -15.055 -22.078 1 94.62 143 LEU B CA 1
ATOM 2704 C C . LEU B 1 143 ? 18.25 -14.367 -23.406 1 94.62 143 LEU B C 1
ATOM 2706 O O . LEU B 1 143 ? 18.891 -13.367 -23.734 1 94.62 143 LEU B O 1
ATOM 2710 N N . PRO B 1 144 ? 17.406 -15.008 -24.141 1 91.88 144 PRO B N 1
ATOM 2711 C CA . PRO B 1 144 ? 17.062 -14.32 -25.391 1 91.88 144 PRO B CA 1
ATOM 2712 C C . PRO B 1 144 ? 16.297 -13.016 -25.141 1 91.88 144 PRO B C 1
ATOM 2714 O O . PRO B 1 144 ? 15.695 -12.836 -24.094 1 91.88 144 PRO B O 1
ATOM 2717 N N . SER B 1 145 ? 16.344 -12.172 -26.125 1 91.25 145 SER B N 1
ATOM 2718 C CA . SER B 1 145 ? 15.555 -10.945 -26.078 1 91.25 145 SER B CA 1
ATOM 2719 C C . SER B 1 145 ? 14.211 -11.125 -26.766 1 91.25 145 SER B C 1
ATOM 2721 O O . SER B 1 145 ? 13.938 -12.18 -27.344 1 91.25 145 SER B O 1
ATOM 2723 N N . GLY B 1 146 ? 13.383 -10.125 -26.547 1 91 146 GLY B N 1
ATOM 2724 C CA . GLY B 1 146 ? 12.125 -10.148 -27.281 1 91 146 GLY B CA 1
ATOM 2725 C C . GLY B 1 146 ? 11.07 -11.016 -26.625 1 91 146 GLY B C 1
ATOM 2726 O O . GLY B 1 146 ? 10.984 -11.062 -25.391 1 91 146 GLY B O 1
ATOM 2727 N N . PRO B 1 147 ? 10.289 -11.688 -27.375 1 90.44 147 PRO B N 1
ATOM 2728 C CA . PRO B 1 147 ? 9.109 -12.398 -26.859 1 90.44 147 PRO B CA 1
ATOM 2729 C C . PRO B 1 147 ? 9.477 -13.641 -26.062 1 90.44 147 PRO B C 1
ATOM 2731 O O . PRO B 1 147 ? 8.672 -14.125 -25.266 1 90.44 147 PRO B O 1
ATOM 2734 N N . ASP B 1 148 ? 10.742 -14.109 -26.25 1 93.56 148 ASP B N 1
ATOM 2735 C CA . ASP B 1 148 ? 11.141 -15.344 -25.578 1 93.56 148 ASP B CA 1
ATOM 2736 C C . ASP B 1 148 ? 11.727 -15.062 -24.203 1 93.56 148 ASP B C 1
ATOM 2738 O O . ASP B 1 148 ? 12.023 -15.992 -23.438 1 93.56 148 ASP B O 1
ATOM 2742 N N . PHE B 1 149 ? 11.859 -13.789 -23.891 1 95.62 149 PHE B N 1
ATOM 2743 C CA . PHE B 1 149 ? 12.336 -13.422 -22.562 1 95.62 149 PHE B CA 1
ATOM 2744 C C . PHE B 1 149 ? 11.328 -13.836 -21.484 1 95.62 149 PHE B C 1
ATOM 2746 O O . PHE B 1 149 ? 10.125 -13.68 -21.672 1 95.62 149 PHE B O 1
ATOM 2753 N N . PRO B 1 150 ? 11.766 -14.398 -20.391 1 96.38 150 PRO B N 1
ATOM 2754 C CA . PRO B 1 150 ? 10.828 -14.812 -19.344 1 96.38 150 PRO B CA 1
ATOM 2755 C C . PRO B 1 150 ? 10.164 -13.625 -18.641 1 96.38 150 PRO B C 1
ATOM 2757 O O . PRO B 1 150 ? 10.742 -12.539 -18.594 1 96.38 150 PRO B O 1
ATOM 2760 N N . THR B 1 151 ? 8.953 -13.883 -18.188 1 97 151 THR B N 1
ATOM 2761 C CA . THR B 1 151 ? 8.219 -12.867 -17.453 1 97 151 THR B CA 1
ATOM 2762 C C . THR B 1 151 ? 7.801 -13.398 -16.078 1 97 151 THR B C 1
ATOM 2764 O O . THR B 1 151 ? 7.602 -14.602 -15.906 1 97 151 THR B O 1
ATOM 2767 N N . ALA B 1 152 ? 7.793 -12.547 -15.164 1 98.12 152 ALA B N 1
ATOM 2768 C CA . ALA B 1 152 ? 7.242 -12.812 -13.836 1 98.12 152 ALA B CA 1
ATOM 2769 C C . ALA B 1 152 ? 6.188 -11.773 -13.461 1 98.12 152 ALA B C 1
ATOM 2771 O O . ALA B 1 152 ? 6.465 -10.57 -13.453 1 98.12 152 ALA B O 1
ATOM 2772 N N . VAL B 1 153 ? 4.992 -12.25 -13.18 1 98.69 153 VAL B N 1
ATOM 2773 C CA . VAL B 1 153 ? 3.877 -11.344 -12.914 1 98.69 153 VAL B CA 1
ATOM 2774 C C . VAL B 1 153 ? 3.18 -11.75 -11.617 1 98.69 153 VAL B C 1
ATOM 2776 O O . VAL B 1 153 ? 3.408 -12.852 -11.102 1 98.69 153 VAL B O 1
ATOM 2779 N N . ASN B 1 154 ? 2.445 -10.852 -11.07 1 98.81 154 ASN B N 1
ATOM 2780 C CA . ASN B 1 154 ? 1.636 -11.094 -9.875 1 98.81 154 ASN B CA 1
ATOM 2781 C C . ASN B 1 154 ? 0.169 -11.32 -10.234 1 98.81 154 ASN B C 1
ATOM 2783 O O . ASN B 1 154 ? -0.378 -10.625 -11.094 1 98.81 154 ASN B O 1
ATOM 2787 N N . LEU B 1 155 ? -0.452 -12.266 -9.578 1 98.81 155 LEU B N 1
ATOM 2788 C CA . LEU B 1 155 ? -1.892 -12.461 -9.711 1 98.81 155 LEU B CA 1
ATOM 2789 C C . LEU B 1 155 ? -2.658 -11.43 -8.891 1 98.81 155 LEU B C 1
ATOM 2791 O O . LEU B 1 155 ? -2.549 -11.398 -7.664 1 98.81 155 LEU B O 1
ATOM 2795 N N . GLU B 1 156 ? -3.408 -10.641 -9.57 1 97.56 156 GLU B N 1
ATOM 2796 C CA . GLU B 1 156 ? -4.199 -9.609 -8.906 1 97.56 156 GLU B CA 1
ATOM 2797 C C . GLU B 1 156 ? -5.152 -10.211 -7.879 1 97.56 156 GLU B C 1
ATOM 2799 O O . GLU B 1 156 ? -5.883 -11.156 -8.188 1 97.56 156 GLU B O 1
ATOM 2804 N N . GLY B 1 157 ? -5.141 -9.656 -6.621 1 98.19 157 GLY B N 1
ATOM 2805 C CA . GLY B 1 157 ? -6.023 -10.148 -5.578 1 98.19 157 GLY B CA 1
ATOM 2806 C C . GLY B 1 157 ? -5.617 -11.516 -5.051 1 98.19 157 GLY B C 1
ATOM 2807 O O . GLY B 1 157 ? -6.152 -11.984 -4.047 1 98.19 157 GLY B O 1
ATOM 2808 N N . SER B 1 158 ? -4.758 -12.234 -5.82 1 98.75 158 SER B N 1
ATOM 2809 C CA . SER B 1 158 ? -4.125 -13.492 -5.43 1 98.75 158 SER B CA 1
ATOM 2810 C C . SER B 1 158 ? -5.168 -14.539 -5.051 1 98.75 158 SER B C 1
ATOM 2812 O O . SER B 1 158 ? -6.207 -14.648 -5.703 1 98.75 158 SER B O 1
ATOM 2814 N N . LEU B 1 159 ? -4.832 -15.43 -4.148 1 98.88 159 LEU B N 1
ATOM 2815 C CA . LEU B 1 159 ? -5.668 -16.594 -3.887 1 98.88 159 LEU B CA 1
ATOM 2816 C C . LEU B 1 159 ? -7.016 -16.172 -3.307 1 98.88 159 LEU B C 1
ATOM 2818 O O . LEU B 1 159 ? -8.031 -16.828 -3.561 1 98.88 159 LEU B O 1
ATOM 2822 N N . PHE B 1 160 ? -7.047 -15.102 -2.561 1 98.75 160 PHE B N 1
ATOM 2823 C CA . PHE B 1 160 ? -8.312 -14.672 -1.977 1 98.75 160 PHE B CA 1
ATOM 2824 C C . PHE B 1 160 ? -9.312 -14.297 -3.064 1 98.75 160 PHE B C 1
ATOM 2826 O O . PHE B 1 160 ? -10.469 -14.719 -3.029 1 98.75 160 PHE B O 1
ATOM 2833 N N . GLN B 1 161 ? -8.828 -13.453 -3.994 1 98.62 161 GLN B N 1
ATOM 2834 C CA . GLN B 1 161 ? -9.727 -13.086 -5.086 1 98.62 161 GLN B CA 1
ATOM 2835 C C . GLN B 1 161 ? -10.109 -14.312 -5.918 1 98.62 161 GLN B C 1
ATOM 2837 O O . GLN B 1 161 ? -11.258 -14.453 -6.32 1 98.62 161 GLN B O 1
ATOM 2842 N N . TRP B 1 162 ? -9.109 -15.18 -6.184 1 98.81 162 TRP B N 1
ATOM 2843 C CA . TRP B 1 162 ? -9.352 -16.438 -6.898 1 98.81 162 TRP B CA 1
ATOM 2844 C C . TRP B 1 162 ? -10.461 -17.234 -6.234 1 98.81 162 TRP B C 1
ATOM 2846 O O . TRP B 1 162 ? -11.406 -17.672 -6.898 1 98.81 162 TRP B O 1
ATOM 2856 N N . ALA B 1 163 ? -10.414 -17.422 -4.926 1 98.62 163 ALA B N 1
ATOM 2857 C CA . ALA B 1 163 ? -11.375 -18.188 -4.137 1 98.62 163 ALA B CA 1
ATOM 2858 C C . ALA B 1 163 ? -12.734 -17.5 -4.109 1 98.62 163 ALA B C 1
ATOM 2860 O O . ALA B 1 163 ? -13.773 -18.141 -4.293 1 98.62 163 ALA B O 1
ATOM 2861 N N . ASN B 1 164 ? -12.734 -16.203 -3.865 1 98.5 164 ASN B N 1
ATOM 2862 C CA . ASN B 1 164 ? -13.977 -15.438 -3.811 1 98.5 164 ASN B CA 1
ATOM 2863 C C . ASN B 1 164 ? -14.766 -15.562 -5.105 1 98.5 164 ASN B C 1
ATOM 2865 O O . ASN B 1 164 ? -16 -15.5 -5.094 1 98.5 164 ASN B O 1
ATOM 2869 N N . GLU B 1 165 ? -14.062 -15.766 -6.188 1 98.06 165 GLU B N 1
ATOM 2870 C CA . GLU B 1 165 ? -14.695 -15.875 -7.504 1 98.06 165 GLU B CA 1
ATOM 2871 C C . GLU B 1 165 ? -15.156 -17.297 -7.781 1 98.06 165 GLU B C 1
ATOM 2873 O O . GLU B 1 165 ? -15.727 -17.578 -8.836 1 98.06 165 GLU B O 1
ATOM 2878 N N . GLY B 1 166 ? -14.828 -18.203 -6.871 1 97.69 166 GLY B N 1
ATOM 2879 C CA . GLY B 1 166 ? -15.289 -19.578 -7 1 97.69 166 GLY B CA 1
ATOM 2880 C C . GLY B 1 166 ? -14.43 -20.406 -7.938 1 97.69 166 GLY B C 1
ATOM 2881 O O . GLY B 1 166 ? -14.898 -21.391 -8.508 1 97.69 166 GLY B O 1
ATOM 2882 N N . ARG B 1 167 ? -13.227 -20.016 -8.195 1 97.88 167 ARG B N 1
ATOM 2883 C CA . ARG B 1 167 ? -12.352 -20.734 -9.117 1 97.88 167 ARG B CA 1
ATOM 2884 C C . ARG B 1 167 ? -11.734 -21.953 -8.445 1 97.88 167 ARG B C 1
ATOM 2886 O O . ARG B 1 167 ? -11.617 -22 -7.215 1 97.88 167 ARG B O 1
ATOM 2893 N N . PRO B 1 168 ? -11.336 -22.922 -9.219 1 97.94 168 PRO B N 1
ATOM 2894 C CA . PRO B 1 168 ? -10.93 -24.203 -8.648 1 97.94 168 PRO B CA 1
ATOM 2895 C C . PRO B 1 168 ? -9.617 -24.125 -7.879 1 97.94 168 PRO B C 1
ATOM 2897 O O . PRO B 1 168 ? -8.688 -23.422 -8.305 1 97.94 168 PRO B O 1
ATOM 2900 N N . MET B 1 169 ? -9.602 -24.781 -6.742 1 98.62 169 MET B N 1
ATOM 2901 C CA . MET B 1 169 ? -8.422 -25 -5.91 1 98.62 169 MET B CA 1
ATOM 2902 C C . MET B 1 169 ? -8.336 -26.453 -5.461 1 98.62 169 MET B C 1
ATOM 2904 O O . MET B 1 169 ? -9.305 -27.203 -5.578 1 98.62 169 MET B O 1
ATOM 2908 N N . VAL B 1 170 ? -7.125 -26.844 -5.074 1 98.56 170 VAL B N 1
ATOM 2909 C CA . VAL B 1 170 ? -6.945 -28.203 -4.551 1 98.56 170 VAL B CA 1
ATOM 2910 C C . VAL B 1 170 ? -6.23 -28.141 -3.201 1 98.56 170 VAL B C 1
ATOM 2912 O O . VAL B 1 170 ? -5.566 -27.141 -2.891 1 98.56 170 VAL B O 1
ATOM 2915 N N . ASP B 1 171 ? -6.434 -29.141 -2.381 1 98 171 ASP B N 1
ATOM 2916 C CA . ASP B 1 171 ? -5.742 -29.234 -1.098 1 98 171 ASP B CA 1
ATOM 2917 C C . ASP B 1 171 ? -4.453 -30.031 -1.223 1 98 171 ASP B C 1
ATOM 2919 O O . ASP B 1 171 ? -4.008 -30.344 -2.332 1 98 171 ASP B O 1
ATOM 2923 N N . SER B 1 172 ? -3.82 -30.344 -0.124 1 96.06 172 SER B N 1
ATOM 2924 C CA . SER B 1 172 ? -2.518 -31 -0.097 1 96.06 172 SER B CA 1
ATOM 2925 C C . SER B 1 172 ? -2.596 -32.406 -0.683 1 96.06 172 SER B C 1
ATOM 2927 O O . SER B 1 172 ? -1.583 -32.969 -1.114 1 96.06 172 SER B O 1
ATOM 2929 N N . ASN B 1 173 ? -3.758 -32.969 -0.8 1 96.25 173 ASN B N 1
ATOM 2930 C CA . ASN B 1 173 ? -3.943 -34.312 -1.358 1 96.25 173 ASN B CA 1
ATOM 2931 C C . ASN B 1 173 ? -4.371 -34.25 -2.822 1 96.25 173 ASN B C 1
ATOM 2933 O O . ASN B 1 173 ? -4.684 -35.281 -3.424 1 96.25 173 ASN B O 1
ATOM 2937 N N . GLY B 1 174 ? -4.496 -33.094 -3.33 1 96.38 174 GLY B N 1
ATOM 2938 C CA . GLY B 1 174 ? -4.887 -32.906 -4.723 1 96.38 174 GLY B CA 1
ATOM 2939 C C . GLY B 1 174 ? -6.391 -32.938 -4.93 1 96.38 174 GLY B C 1
ATOM 2940 O O . GLY B 1 174 ? -6.863 -33.031 -6.062 1 96.38 174 GLY B O 1
ATOM 2941 N N . GLN B 1 175 ? -7.164 -32.906 -3.826 1 97.81 175 GLN B N 1
ATOM 2942 C CA . GLN B 1 175 ? -8.617 -32.938 -3.914 1 97.81 175 GLN B CA 1
ATOM 2943 C C . GLN B 1 175 ? -9.188 -31.531 -4.02 1 97.81 175 GLN B C 1
ATOM 2945 O O . GLN B 1 175 ? -8.695 -30.609 -3.363 1 97.81 175 GLN B O 1
ATOM 2950 N N . PRO B 1 176 ? -10.273 -31.438 -4.789 1 98.19 176 PRO B N 1
ATOM 2951 C CA . PRO B 1 176 ? -10.898 -30.125 -4.895 1 98.19 176 PRO B CA 1
ATOM 2952 C C . PRO B 1 176 ? -11.352 -29.578 -3.545 1 98.19 176 PRO B C 1
ATOM 2954 O O . PRO B 1 176 ? -11.828 -30.328 -2.695 1 98.19 176 PRO B O 1
ATOM 2957 N N . THR B 1 177 ? -11.18 -28.281 -3.354 1 98.31 177 THR B N 1
ATOM 2958 C CA . THR B 1 177 ? -11.625 -27.609 -2.135 1 98.31 177 THR B CA 1
ATOM 2959 C C . THR B 1 177 ? -12.039 -26.172 -2.426 1 98.31 177 THR B C 1
ATOM 2961 O O . THR B 1 177 ? -11.578 -25.578 -3.396 1 98.31 177 THR B O 1
ATOM 2964 N N . SER B 1 178 ? -12.906 -25.656 -1.576 1 97.88 178 SER B N 1
ATOM 2965 C CA . SER B 1 178 ? -13.32 -24.25 -1.693 1 97.88 178 SER B CA 1
ATOM 2966 C C . SER B 1 178 ? -12.711 -23.406 -0.588 1 97.88 178 SER B C 1
ATOM 2968 O O . SER B 1 178 ? -12.828 -22.172 -0.608 1 97.88 178 SER B O 1
ATOM 2970 N N . PHE B 1 179 ? -12.008 -24.047 0.339 1 98.44 179 PHE B N 1
ATOM 2971 C CA . PHE B 1 179 ? -11.539 -23.344 1.527 1 98.44 179 PHE B CA 1
ATOM 2972 C C . PHE B 1 179 ? -10.141 -22.781 1.306 1 98.44 179 PHE B C 1
ATOM 2974 O O . PHE B 1 179 ? -9.352 -23.344 0.546 1 98.44 179 PHE B O 1
ATOM 2981 N N . ALA B 1 180 ? -9.844 -21.766 1.931 1 98.62 180 ALA B N 1
ATOM 2982 C CA . ALA B 1 180 ? -8.516 -21.172 1.935 1 98.62 180 ALA B CA 1
ATOM 2983 C C . ALA B 1 180 ? -8.141 -20.672 3.328 1 98.62 180 ALA B C 1
ATOM 2985 O O . ALA B 1 180 ? -9.008 -20.266 4.105 1 98.62 180 ALA B O 1
ATOM 2986 N N . HIS B 1 181 ? -6.887 -20.75 3.691 1 98.62 181 HIS B N 1
ATOM 2987 C CA . HIS B 1 181 ? -6.363 -20.172 4.926 1 98.62 181 HIS B CA 1
ATOM 2988 C C . HIS B 1 181 ? -6.492 -18.656 4.926 1 98.62 181 HIS B C 1
ATOM 2990 O O . HIS B 1 181 ? -6.039 -17.984 3.99 1 98.62 181 HIS B O 1
ATOM 2996 N N . PRO B 1 182 ? -7.059 -18.094 5.965 1 98 182 PRO B N 1
ATOM 2997 C CA . PRO B 1 182 ? -7.348 -16.656 5.945 1 98 182 PRO B CA 1
ATOM 2998 C C . PRO B 1 182 ? -6.137 -15.805 6.332 1 98 182 PRO B C 1
ATOM 3000 O O . PRO B 1 182 ? -6.23 -14.578 6.383 1 98 182 PRO B O 1
ATOM 3003 N N . TYR B 1 183 ? -4.914 -16.406 6.488 1 96.12 183 TYR B N 1
ATOM 3004 C CA . TYR B 1 183 ? -3.65 -15.75 6.797 1 96.12 183 TYR B CA 1
ATOM 3005 C C . TYR B 1 183 ? -3.654 -15.203 8.219 1 96.12 183 TYR B C 1
ATOM 3007 O O . TYR B 1 183 ? -3.029 -15.781 9.117 1 96.12 183 TYR B O 1
ATOM 3015 N N . ASN B 1 184 ? -4.465 -14.125 8.477 1 94.94 184 ASN B N 1
ATOM 3016 C CA . ASN B 1 184 ? -4.695 -13.617 9.82 1 94.94 184 ASN B CA 1
ATOM 3017 C C . ASN B 1 184 ? -6.078 -12.977 9.953 1 94.94 184 ASN B C 1
ATOM 3019 O O . ASN B 1 184 ? -6.855 -12.977 9 1 94.94 184 ASN B O 1
ATOM 3023 N N . ALA B 1 185 ? -6.375 -12.469 11.156 1 93.94 185 ALA B N 1
ATOM 3024 C CA . ALA B 1 185 ? -7.723 -11.992 11.453 1 93.94 185 ALA B CA 1
ATOM 3025 C C . ALA B 1 185 ? -8.055 -10.75 10.641 1 93.94 185 ALA B C 1
ATOM 3027 O O . ALA B 1 185 ? -9.203 -10.555 10.227 1 93.94 185 ALA B O 1
ATOM 3028 N N . MET B 1 186 ? -7.113 -9.898 10.297 1 93.75 186 MET B N 1
ATOM 3029 C CA . MET B 1 186 ? -7.352 -8.633 9.602 1 93.75 186 MET B CA 1
ATOM 3030 C C . MET B 1 186 ? -7.508 -8.859 8.102 1 93.75 186 MET B C 1
ATOM 3032 O O . MET B 1 186 ? -8.547 -8.539 7.527 1 93.75 186 MET B O 1
ATOM 3036 N N . TRP B 1 187 ? -6.531 -9.492 7.566 1 95.81 187 TRP B N 1
ATOM 3037 C CA . TRP B 1 187 ? -6.504 -9.633 6.113 1 95.81 187 TRP B CA 1
ATOM 3038 C C . TRP B 1 187 ? -7.457 -10.727 5.652 1 95.81 187 TRP B C 1
ATOM 3040 O O . TRP B 1 187 ? -7.949 -10.688 4.523 1 95.81 187 TRP B O 1
ATOM 3050 N N . GLY B 1 188 ? -7.758 -11.68 6.539 1 97.38 188 GLY B N 1
ATOM 3051 C CA . GLY B 1 188 ? -8.727 -12.719 6.238 1 97.38 188 GLY B CA 1
ATOM 3052 C C . GLY B 1 188 ? -10.102 -12.18 5.914 1 97.38 188 GLY B C 1
ATOM 3053 O O . GLY B 1 188 ? -10.93 -12.883 5.32 1 97.38 188 GLY B O 1
ATOM 3054 N N . LYS B 1 189 ? -10.367 -10.961 6.297 1 96.12 189 LYS B N 1
ATOM 3055 C CA . LYS B 1 189 ? -11.664 -10.336 6.051 1 96.12 189 LYS B CA 1
ATOM 3056 C C . LYS B 1 189 ? -11.891 -10.102 4.559 1 96.12 189 LYS B C 1
ATOM 3058 O O . LYS B 1 189 ? -13.016 -9.867 4.121 1 96.12 189 LYS B O 1
ATOM 3063 N N . LEU B 1 190 ? -10.844 -10.172 3.773 1 97.44 190 LEU B N 1
ATOM 3064 C CA . LEU B 1 190 ? -10.953 -10.031 2.324 1 97.44 190 LEU B CA 1
ATOM 3065 C C . LEU B 1 190 ? -11.438 -11.32 1.685 1 97.44 190 LEU B C 1
ATOM 3067 O O . LEU B 1 190 ? -11.828 -11.336 0.513 1 97.44 190 LEU B O 1
ATOM 3071 N N . LEU B 1 191 ? -11.32 -12.406 2.408 1 97.81 191 LEU B N 1
ATOM 3072 C CA . LEU B 1 191 ? -11.844 -13.703 2.002 1 97.81 191 LEU B CA 1
ATOM 3073 C C . LEU B 1 191 ? -13.266 -13.898 2.521 1 97.81 191 LEU B C 1
ATOM 3075 O O . LEU B 1 191 ? -13.539 -13.656 3.699 1 97.81 191 LEU B O 1
ATOM 3079 N N . ASN B 1 192 ? -14.18 -14.312 1.603 1 97.31 192 ASN B N 1
ATOM 3080 C CA . ASN B 1 192 ? -15.539 -14.594 2.061 1 97.31 192 ASN B CA 1
ATOM 3081 C C . ASN B 1 192 ? -15.539 -15.547 3.252 1 97.31 192 ASN B C 1
ATOM 3083 O O . ASN B 1 192 ? -14.82 -16.547 3.254 1 97.31 192 ASN B O 1
ATOM 3087 N N . ALA B 1 193 ? -16.391 -15.227 4.184 1 96.19 193 ALA B N 1
ATOM 3088 C CA . ALA B 1 193 ? -16.344 -15.891 5.484 1 96.19 193 ALA B CA 1
ATOM 3089 C C . ALA B 1 193 ? -16.547 -17.391 5.344 1 96.19 193 ALA B C 1
ATOM 3091 O O . ALA B 1 193 ? -15.914 -18.188 6.047 1 96.19 193 ALA B O 1
ATOM 3092 N N . GLU B 1 194 ? -17.391 -17.859 4.449 1 97.25 194 GLU B N 1
ATOM 3093 C CA . GLU B 1 194 ? -17.734 -19.266 4.305 1 97.25 194 GLU B CA 1
ATOM 3094 C C . GLU B 1 194 ? -16.578 -20.062 3.707 1 97.25 194 GLU B C 1
ATOM 3096 O O . GLU B 1 194 ? -16.594 -21.297 3.748 1 97.25 194 GLU B O 1
ATOM 3101 N N . LEU B 1 195 ? -15.547 -19.391 3.199 1 98.12 195 LEU B N 1
ATOM 3102 C CA . LEU B 1 195 ? -14.43 -20.047 2.529 1 98.12 195 LEU B CA 1
ATOM 3103 C C . LEU B 1 195 ? -13.25 -20.219 3.477 1 98.12 195 LEU B C 1
ATOM 3105 O O . LEU B 1 195 ? -12.258 -20.859 3.131 1 98.12 195 LEU B O 1
ATOM 3109 N N . ARG B 1 196 ? -13.297 -19.656 4.652 1 97.69 196 ARG B N 1
ATOM 3110 C CA . ARG B 1 196 ? -12.141 -19.562 5.539 1 97.69 196 ARG B CA 1
ATOM 3111 C C . ARG B 1 196 ? -11.93 -20.859 6.297 1 97.69 196 ARG B C 1
ATOM 3113 O O . ARG B 1 196 ? -12.859 -21.391 6.922 1 97.69 196 ARG B O 1
ATOM 3120 N N . LYS B 1 197 ? -10.742 -21.359 6.191 1 95.81 197 LYS B N 1
ATOM 3121 C CA . LYS B 1 197 ? -10.32 -22.531 6.957 1 95.81 197 LYS B CA 1
ATOM 3122 C C . LYS B 1 197 ? -8.859 -22.406 7.395 1 95.81 197 LYS B C 1
ATOM 3124 O O . LYS B 1 197 ? -7.977 -22.188 6.562 1 95.81 197 LYS B O 1
ATOM 3129 N N . GLU B 1 198 ? -8.57 -22.484 8.648 1 88.44 198 GLU B N 1
ATOM 3130 C CA . GLU B 1 198 ? -7.215 -22.328 9.164 1 88.44 198 GLU B CA 1
ATOM 3131 C C . GLU B 1 198 ? -6.402 -23.609 8.977 1 88.44 198 GLU B C 1
ATOM 3133 O O . GLU B 1 198 ? -5.188 -23.562 8.773 1 88.44 198 GLU B O 1
ATOM 3138 N N . LYS B 1 199 ? -7.012 -24.703 9.148 1 82.31 199 LYS B N 1
ATOM 3139 C CA . LYS B 1 199 ? -6.34 -25.984 8.977 1 82.31 199 LYS B CA 1
ATOM 3140 C C . LYS B 1 199 ? -7.234 -26.984 8.258 1 82.31 199 LYS B C 1
ATOM 3142 O O . LYS B 1 199 ? -8.461 -26.844 8.25 1 82.31 199 LYS B O 1
ATOM 3147 N N . LEU B 1 200 ? -6.582 -27.766 7.559 1 74.25 200 LEU B N 1
ATOM 3148 C CA . LEU B 1 200 ? -7.32 -28.859 6.93 1 74.25 200 LEU B CA 1
ATOM 3149 C C . LEU B 1 200 ? -7.895 -29.812 7.98 1 74.25 200 LEU B C 1
ATOM 3151 O O . LEU B 1 200 ? -7.305 -29.984 9.047 1 74.25 200 LEU B O 1
#

Radius of gyration: 27.25 Å; Cα contacts (8 Å, |Δi|>4): 676; chains: 2; bounding box: 48×81×82 Å

pLDDT: mean 88.61, std 18.34, range [35.06, 98.94]